Protein AF-0000000070083296 (afdb_homodimer)

Organism: Cricetulus griseus (NCBI:txid10029)

InterPro domains:
  IPR006904 Protein of unknown function DUF716 [PF04819] (119-239)
  IPR042127 Transmembrane protein 45 [PTHR16007] (1-245)

Radius of gyration: 35.19 Å; Cα contacts (8 Å, |Δi|>4): 592; chains: 2; bounding box: 112×124×79 Å

Nearest PDB structures (foldseek):
  7oqz-assembly1_A  TM=9.637E-01  e=1.899E-20  Homo sapiens
  1qdb-assembly2_C  TM=2.849E-01  e=6.229E+00  Sulfurospirillum deleyianum
  7oqz-assembly1_A  TM=9.634E-01  e=1.981E-20  Homo sapiens
  1qdb-assembly2_C  TM=2.984E-01  e=3.903E+00  Sulfurospirillum deleyianum

Structure (mmCIF, N/CA/C/O backbone):
data_AF-0000000070083296-model_v1
#
loop_
_entity.id
_entity.type
_entity.pdbx_description
1 polymer 'Transmembrane protein 45A-like isoform X1'
#
loop_
_atom_site.group_PDB
_atom_site.id
_atom_site.type_symbol
_atom_site.label_atom_id
_atom_site.label_alt_id
_atom_site.label_comp_id
_atom_site.label_asym_id
_atom_site.label_entity_id
_atom_site.label_seq_id
_atom_site.pdbx_PDB_ins_code
_atom_site.Cartn_x
_atom_site.Cartn_y
_atom_site.Cartn_z
_atom_site.occupancy
_atom_site.B_iso_or_equiv
_atom_site.auth_seq_id
_atom_site.auth_comp_id
_atom_site.auth_asym_id
_atom_site.auth_atom_id
_atom_site.pdbx_PDB_model_num
ATOM 1 N N . MET A 1 1 ? 6.905 -25.58 -16.397 1 55.04 1 MET A N 1
ATOM 2 C CA . MET A 1 1 ? 6.164 -25.561 -15.139 1 55.04 1 MET A CA 1
ATOM 3 C C . MET A 1 1 ? 6.998 -24.934 -14.026 1 55.04 1 MET A C 1
ATOM 5 O O . MET A 1 1 ? 8.229 -24.965 -14.075 1 55.04 1 MET A O 1
ATOM 9 N N . GLY A 1 2 ? 6.534 -23.964 -13.405 1 76.67 2 GLY A N 1
ATOM 10 C CA . GLY A 1 2 ? 7.203 -23.393 -12.247 1 76.67 2 GLY A CA 1
ATOM 11 C C . GLY A 1 2 ? 7.467 -24.408 -11.15 1 76.67 2 GLY A C 1
ATOM 12 O O . GLY A 1 2 ? 7.113 -25.581 -11.284 1 76.67 2 GLY A O 1
ATOM 13 N N . SER A 1 3 ? 8.46 -24.362 -10.391 1 87.12 3 SER A N 1
ATOM 14 C CA . SER A 1 3 ? 8.815 -25.209 -9.257 1 87.12 3 SER A CA 1
ATOM 15 C C . SER A 1 3 ? 8.896 -24.4 -7.967 1 87.12 3 SER A C 1
ATOM 17 O O . SER A 1 3 ? 8.895 -23.168 -7.999 1 87.12 3 SER A O 1
ATOM 19 N N . PHE A 1 4 ? 8.848 -25.196 -6.884 1 92.97 4 PHE A N 1
ATOM 20 C CA . PHE A 1 4 ? 8.989 -24.555 -5.583 1 92.97 4 PHE A CA 1
ATOM 21 C C . PHE A 1 4 ? 10.3 -23.782 -5.5 1 92.97 4 PHE A C 1
ATOM 23 O O . PHE A 1 4 ? 10.316 -22.62 -5.088 1 92.97 4 PHE A O 1
ATOM 30 N N . LYS A 1 5 ? 11.388 -24.41 -5.907 1 90.9 5 LYS A N 1
ATOM 31 C CA . LYS A 1 5 ? 12.707 -23.786 -5.855 1 90.9 5 LYS A CA 1
ATOM 32 C C . LYS A 1 5 ? 12.782 -22.581 -6.788 1 90.9 5 LYS A C 1
ATOM 34 O O . LYS A 1 5 ? 13.464 -21.599 -6.488 1 90.9 5 LYS A O 1
ATOM 39 N N . GLY A 1 6 ? 12.116 -22.691 -7.852 1 90.96 6 GLY A N 1
ATOM 40 C CA . GLY A 1 6 ? 12.103 -21.601 -8.814 1 90.96 6 GLY A CA 1
ATOM 41 C C . GLY A 1 6 ? 11.458 -20.338 -8.276 1 90.96 6 GLY A C 1
ATOM 42 O O . GLY A 1 6 ? 11.711 -19.242 -8.782 1 90.96 6 GLY A O 1
ATOM 43 N N . HIS A 1 7 ? 10.666 -20.445 -7.262 1 94.93 7 HIS A N 1
ATOM 44 C CA . HIS A 1 7 ? 10.045 -19.296 -6.613 1 94.93 7 HIS A CA 1
ATOM 45 C C . HIS A 1 7 ? 10.8 -18.904 -5.347 1 94.93 7 HIS A C 1
ATOM 47 O O . HIS A 1 7 ? 11.025 -17.718 -5.095 1 94.93 7 HIS A O 1
ATOM 53 N N . ALA A 1 8 ? 11.271 -19.879 -4.679 1 95.57 8 ALA A N 1
ATOM 54 C CA . ALA A 1 8 ? 11.918 -19.632 -3.393 1 95.57 8 ALA A CA 1
ATOM 55 C C . ALA A 1 8 ? 13.247 -18.905 -3.577 1 95.57 8 ALA A C 1
ATOM 57 O O . ALA A 1 8 ? 13.603 -18.038 -2.776 1 95.57 8 ALA A O 1
ATOM 58 N N . LEU A 1 9 ? 13.969 -19.237 -4.593 1 95.62 9 LEU A N 1
ATOM 59 C CA . LEU A 1 9 ? 15.293 -18.66 -4.798 1 95.62 9 LEU A CA 1
ATOM 60 C C . LEU A 1 9 ? 15.196 -17.166 -5.086 1 95.62 9 LEU A C 1
ATOM 62 O O . LEU A 1 9 ? 15.762 -16.35 -4.354 1 95.62 9 LEU A O 1
ATOM 66 N N . PRO A 1 10 ? 14.496 -16.755 -6.158 1 96.63 10 PRO A N 1
ATOM 67 C CA . PRO A 1 10 ? 14.372 -15.308 -6.353 1 96.63 10 PRO A CA 1
ATOM 68 C C . PRO A 1 10 ? 13.718 -14.606 -5.165 1 96.63 10 PRO A C 1
ATOM 70 O O . PRO A 1 10 ? 14.08 -13.473 -4.837 1 96.63 10 PRO A O 1
ATOM 73 N N . GLY A 1 11 ? 12.733 -15.265 -4.528 1 98.15 11 GLY A N 1
ATOM 74 C CA . GLY A 1 11 ? 12.141 -14.694 -3.328 1 98.15 11 GLY A CA 1
ATOM 75 C C . GLY A 1 11 ? 13.16 -14.393 -2.246 1 98.15 11 GLY A C 1
ATOM 76 O O . GLY A 1 11 ? 13.113 -13.332 -1.62 1 98.15 11 GLY A O 1
ATOM 77 N N . THR A 1 12 ? 14.025 -15.312 -2.034 1 98.24 12 THR A N 1
ATOM 78 C CA . THR A 1 12 ? 15.067 -15.139 -1.028 1 98.24 12 THR A CA 1
ATOM 79 C C . THR A 1 12 ? 15.998 -13.99 -1.406 1 98.24 12 THR A C 1
ATOM 81 O O . THR A 1 12 ? 16.383 -13.189 -0.551 1 98.24 12 THR A O 1
ATOM 84 N N . PHE A 1 13 ? 16.345 -13.902 -2.652 1 98.39 13 PHE A N 1
ATOM 85 C CA . PHE A 1 13 ? 17.192 -12.811 -3.119 1 98.39 13 PHE A CA 1
ATOM 86 C C . PHE A 1 13 ? 16.546 -11.462 -2.829 1 98.39 13 PHE A C 1
ATOM 88 O O . PHE A 1 13 ? 17.2 -10.552 -2.315 1 98.39 13 PHE A O 1
ATOM 95 N N . PHE A 1 14 ? 15.27 -11.328 -3.085 1 98.66 14 PHE A N 1
ATOM 96 C CA . PHE A 1 14 ? 14.573 -10.061 -2.899 1 98.66 14 PHE A CA 1
ATOM 97 C C . PHE A 1 14 ? 14.423 -9.738 -1.418 1 98.66 14 PHE A C 1
ATOM 99 O O . PHE A 1 14 ? 14.52 -8.576 -1.017 1 98.66 14 PHE A O 1
ATOM 106 N N . ILE A 1 15 ? 14.215 -10.744 -0.613 1 98.61 15 ILE A N 1
ATOM 107 C CA . ILE A 1 15 ? 14.105 -10.527 0.826 1 98.61 15 ILE A CA 1
ATOM 108 C C . ILE A 1 15 ? 15.437 -10.024 1.375 1 98.61 15 ILE A C 1
ATOM 110 O O . ILE A 1 15 ? 15.477 -9.046 2.126 1 98.61 15 ILE A O 1
ATOM 114 N N . LEU A 1 16 ? 16.521 -10.631 0.965 1 98.1 16 LEU A N 1
ATOM 115 C CA . LEU A 1 16 ? 17.847 -10.259 1.445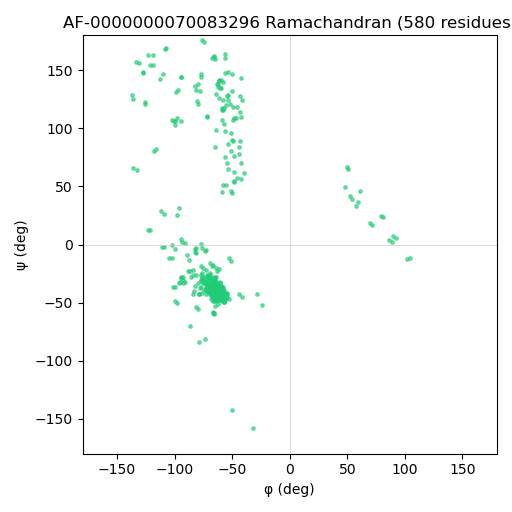 1 98.1 16 LEU A CA 1
ATOM 116 C C . LEU A 1 16 ? 18.207 -8.844 1.005 1 98.1 16 LEU A C 1
ATOM 118 O O . LEU A 1 16 ? 18.64 -8.027 1.821 1 98.1 16 LEU A O 1
ATOM 122 N N . MET A 1 17 ? 18.005 -8.513 -0.239 1 98.08 17 MET A N 1
ATOM 123 C CA . MET A 1 17 ? 18.343 -7.19 -0.755 1 98.08 17 MET A CA 1
ATOM 124 C C . MET A 1 17 ? 17.438 -6.122 -0.15 1 98.08 17 MET A C 1
ATOM 126 O O . MET A 1 17 ? 17.908 -5.049 0.233 1 98.08 17 MET A O 1
ATOM 130 N N . GLY A 1 18 ? 16.139 -6.445 -0.078 1 98.08 18 GLY A N 1
ATOM 131 C CA . GLY A 1 18 ? 15.209 -5.499 0.516 1 98.08 18 GLY A CA 1
ATOM 132 C C . GLY A 1 18 ? 15.526 -5.181 1.965 1 98.08 18 GLY A C 1
ATOM 133 O O . GLY A 1 18 ? 15.474 -4.02 2.376 1 98.08 18 GLY A O 1
ATOM 134 N N . PHE A 1 19 ? 15.839 -6.207 2.694 1 97.73 19 PHE A N 1
ATOM 135 C CA . PHE A 1 19 ? 16.177 -6.018 4.099 1 97.73 19 PHE A CA 1
ATOM 136 C C . PHE A 1 19 ? 17.475 -5.232 4.243 1 97.73 19 PHE A C 1
ATOM 138 O O . PHE A 1 19 ? 17.583 -4.352 5.099 1 97.73 19 PHE A O 1
ATOM 145 N N . TRP A 1 20 ? 18.446 -5.537 3.427 1 97.12 20 TRP A N 1
ATOM 146 C CA . TRP A 1 20 ? 19.706 -4.802 3.427 1 97.12 20 TRP A CA 1
ATOM 147 C C . TRP A 1 20 ? 19.476 -3.325 3.125 1 97.12 20 TRP A C 1
ATOM 149 O O . TRP A 1 20 ? 19.991 -2.453 3.829 1 97.12 20 TRP A O 1
ATOM 159 N N . TRP A 1 21 ? 18.699 -3.036 2.115 1 96.7 21 TRP A N 1
ATOM 160 C CA . TRP A 1 21 ? 18.433 -1.654 1.73 1 96.7 21 TRP A CA 1
ATOM 161 C C . TRP A 1 21 ? 17.689 -0.913 2.836 1 96.7 21 TRP A C 1
ATOM 163 O O . TRP A 1 21 ? 17.995 0.244 3.131 1 96.7 21 TRP A O 1
ATOM 173 N N . SER A 1 22 ? 16.707 -1.577 3.446 1 96.97 22 SER A N 1
ATOM 174 C CA . SER A 1 22 ? 15.963 -0.96 4.54 1 96.97 22 SER A CA 1
ATOM 175 C C . SER A 1 22 ? 16.88 -0.623 5.711 1 96.97 22 SER A C 1
ATOM 177 O O . SER A 1 22 ? 16.825 0.484 6.251 1 96.97 22 SER A O 1
ATOM 179 N N . THR A 1 23 ? 17.741 -1.501 6.068 1 95.63 23 THR A N 1
ATOM 180 C CA . THR A 1 23 ? 18.665 -1.303 7.178 1 95.63 23 THR A CA 1
ATOM 181 C C . THR A 1 23 ? 19.657 -0.186 6.865 1 95.63 23 THR A C 1
ATOM 183 O O . THR A 1 23 ? 19.923 0.67 7.71 1 95.63 23 THR A O 1
ATOM 186 N N . LYS A 1 24 ? 20.155 -0.153 5.711 1 93.88 24 LYS A N 1
ATOM 187 C CA . LYS A 1 24 ? 21.12 0.859 5.29 1 93.88 24 LYS A CA 1
ATOM 188 C C . LYS A 1 24 ? 20.512 2.257 5.348 1 93.88 24 LYS A C 1
ATOM 190 O O . LYS A 1 24 ? 21.145 3.195 5.836 1 93.88 24 LYS A O 1
ATOM 195 N N . VAL A 1 25 ? 19.304 2.347 4.917 1 92.83 25 VAL A N 1
ATOM 196 C CA . VAL A 1 25 ? 18.622 3.637 4.893 1 92.83 25 VAL A CA 1
ATOM 197 C C . VAL A 1 25 ? 18.383 4.123 6.32 1 92.83 25 VAL A C 1
ATOM 199 O O . VAL A 1 25 ? 18.597 5.298 6.627 1 92.83 25 VAL A O 1
ATOM 202 N N . ILE A 1 26 ? 17.976 3.223 7.136 1 93.23 26 ILE A N 1
ATOM 203 C CA . ILE A 1 26 ? 17.705 3.569 8.526 1 93.23 26 ILE A CA 1
ATOM 204 C C . ILE A 1 26 ? 19.003 3.984 9.217 1 93.23 26 ILE A C 1
ATOM 206 O O . ILE A 1 26 ? 19.039 4.986 9.934 1 93.23 26 ILE A O 1
ATOM 210 N N . LEU A 1 27 ? 20.079 3.277 8.994 1 90.34 27 LEU A N 1
ATOM 211 C CA . LEU A 1 27 ? 21.377 3.604 9.572 1 90.34 27 LEU A CA 1
ATOM 212 C C . LEU A 1 27 ? 21.839 4.987 9.126 1 90.34 27 LEU A C 1
ATOM 214 O O . LEU A 1 27 ? 22.293 5.789 9.945 1 90.34 27 LEU A O 1
ATOM 218 N N . LYS A 1 28 ? 21.733 5.237 7.853 1 87.68 28 LYS A N 1
ATOM 219 C CA . LYS A 1 28 ? 22.114 6.542 7.322 1 87.68 28 LYS A CA 1
ATOM 220 C C . LYS A 1 28 ? 21.302 7.658 7.972 1 87.68 28 LYS A C 1
ATOM 222 O O . LYS A 1 28 ? 21.848 8.704 8.329 1 87.68 28 LYS A O 1
ATOM 227 N N . TYR A 1 29 ? 20.071 7.432 8.128 1 88.48 29 TYR A N 1
ATOM 228 C CA . TYR A 1 29 ? 19.171 8.429 8.695 1 88.48 29 TYR A CA 1
ATOM 229 C C . TYR A 1 29 ? 19.503 8.694 10.159 1 88.48 29 TYR A C 1
ATOM 231 O O . TYR A 1 29 ? 19.595 9.849 10.582 1 88.48 29 TYR A O 1
ATOM 239 N N . VAL A 1 30 ? 19.7 7.683 10.913 1 86.05 30 VAL A N 1
ATOM 240 C CA . VAL A 1 30 ? 19.958 7.797 12.345 1 86.05 30 VAL A CA 1
ATOM 241 C C . VAL A 1 30 ? 21.324 8.44 12.574 1 86.05 30 VAL A C 1
ATOM 243 O O . VAL A 1 30 ? 21.473 9.303 13.443 1 86.05 30 VAL A O 1
ATOM 246 N N . TYR A 1 31 ? 22.319 8.112 11.781 1 82.58 31 TYR A N 1
ATOM 247 C CA . TYR A 1 31 ? 23.657 8.67 11.937 1 82.58 31 TYR A CA 1
ATOM 248 C C . TYR A 1 31 ? 23.677 10.149 11.57 1 82.58 31 TYR A C 1
ATOM 250 O O . TYR A 1 31 ? 24.362 10.946 12.215 1 82.58 31 TYR A O 1
ATOM 258 N N . LYS A 1 32 ? 22.995 10.438 10.576 1 81.58 32 LYS A N 1
ATOM 259 C CA . LYS A 1 32 ? 22.918 11.842 10.185 1 81.58 32 LYS A CA 1
ATOM 260 C C . LYS A 1 32 ? 22.265 12.683 11.278 1 81.58 32 LYS A C 1
ATOM 262 O O . LYS A 1 32 ? 22.662 13.827 11.51 1 81.58 32 LYS A O 1
ATOM 267 N N . LYS A 1 33 ? 21.329 12.133 11.9 1 78.96 33 LYS A N 1
ATOM 268 C CA . LYS A 1 33 ? 20.592 12.86 12.93 1 78.96 33 LYS A CA 1
ATOM 269 C C . LYS A 1 33 ? 21.41 12.976 14.213 1 78.96 33 LYS A C 1
ATOM 271 O O . LYS A 1 33 ? 21.324 13.981 14.922 1 78.96 33 LYS A O 1
ATOM 276 N N . GLN A 1 34 ? 22.245 12.043 14.592 1 75.61 34 GLN A N 1
ATOM 277 C CA . GLN A 1 34 ? 22.932 12.027 15.879 1 75.61 34 GLN A CA 1
ATOM 278 C C . GLN A 1 34 ? 24.346 12.587 15.755 1 75.61 34 GLN A C 1
ATOM 280 O O . GLN A 1 34 ? 24.88 13.156 16.71 1 75.61 34 GLN A O 1
ATOM 285 N N . THR A 1 35 ? 25.238 12.096 14.721 1 65.92 35 THR A N 1
ATOM 286 C CA . THR A 1 35 ? 26.651 12.457 14.733 1 65.92 35 THR A CA 1
ATOM 287 C C . THR A 1 35 ? 27.008 13.284 13.501 1 65.92 35 THR A C 1
ATOM 289 O O . THR A 1 35 ? 27.177 12.739 12.408 1 65.92 35 THR A O 1
ATOM 292 N N . ARG A 1 36 ? 26.788 14.572 13.454 1 60.19 36 ARG A N 1
ATOM 293 C CA . ARG A 1 36 ? 27.183 15.418 12.333 1 60.19 36 ARG A CA 1
ATOM 294 C C . ARG A 1 36 ? 28.6 15.091 11.872 1 60.19 36 ARG A C 1
ATOM 296 O O . ARG A 1 36 ? 28.888 15.108 10.674 1 60.19 36 ARG A O 1
ATOM 303 N N . THR A 1 37 ? 29.587 14.877 12.66 1 53.58 37 THR A N 1
ATOM 304 C CA . THR A 1 37 ? 31.003 14.757 12.335 1 53.58 37 THR A CA 1
ATOM 305 C C . THR A 1 37 ? 31.3 13.401 11.702 1 53.58 37 THR A C 1
ATOM 307 O O . THR A 1 37 ? 32.132 13.301 10.797 1 53.58 37 THR A O 1
ATOM 310 N N . CYS A 1 38 ? 30.808 12.322 12.095 1 52.15 38 CYS A N 1
ATOM 311 C CA . CYS A 1 38 ? 31.095 10.941 11.724 1 52.15 38 CYS A CA 1
ATOM 312 C C . CYS A 1 38 ? 30.491 10.606 10.365 1 52.15 38 CYS A C 1
ATOM 314 O O . CYS A 1 38 ? 30.902 9.64 9.72 1 52.15 38 CYS A O 1
ATOM 316 N N . TYR A 1 39 ? 29.845 11.519 9.894 1 55.97 39 TYR A N 1
ATOM 317 C CA . TYR A 1 39 ? 29.139 11.251 8.647 1 55.97 39 TYR A CA 1
ATOM 318 C C . TYR A 1 39 ? 30.101 11.249 7.465 1 55.97 39 TYR A C 1
ATOM 320 O O . TYR A 1 39 ? 29.922 10.487 6.512 1 55.97 39 TYR A O 1
ATOM 328 N N . LEU A 1 40 ? 31.314 12.018 7.651 1 53.71 40 LEU A N 1
ATOM 329 C CA . LEU A 1 40 ? 32.288 12.051 6.565 1 53.71 40 LEU A CA 1
ATOM 330 C C . LEU A 1 40 ? 32.917 10.677 6.357 1 53.71 40 LEU A C 1
ATOM 332 O O . LEU A 1 40 ? 33.075 10.227 5.22 1 53.71 40 LEU A O 1
ATOM 336 N N . SER A 1 41 ? 33.621 10.089 7.51 1 54.77 41 SER A N 1
ATOM 337 C CA . SER A 1 41 ? 34.185 8.746 7.428 1 54.77 41 SER A CA 1
ATOM 338 C C . SER A 1 41 ? 33.143 7.736 6.96 1 54.77 41 SER A C 1
ATOM 340 O O . SER A 1 41 ? 33.471 6.778 6.257 1 54.77 41 SER A O 1
ATOM 342 N N . SER A 1 42 ? 31.902 8.213 6.959 1 67.89 42 SER A N 1
ATOM 343 C CA . SER A 1 42 ? 30.731 7.399 6.652 1 67.89 42 SER A CA 1
ATOM 344 C C . SER A 1 42 ? 30.431 7.403 5.157 1 67.89 42 SER A C 1
ATOM 346 O O . SER A 1 42 ? 29.97 6.4 4.608 1 67.89 42 SER A O 1
ATOM 348 N N . LYS A 1 43 ? 31.227 8.34 4.497 1 75.84 43 LYS A N 1
ATOM 349 C CA . LYS A 1 43 ? 30.979 8.424 3.06 1 75.84 43 LYS A CA 1
ATOM 350 C C . LYS A 1 43 ? 31.759 7.353 2.304 1 75.84 43 LYS A C 1
ATOM 352 O O . LYS A 1 43 ? 31.246 6.758 1.354 1 75.84 43 LYS A O 1
ATOM 357 N N . THR A 1 44 ? 33.026 7.191 2.725 1 79.34 44 THR A N 1
ATOM 358 C CA . THR A 1 44 ? 33.829 6.149 2.096 1 79.34 44 THR A CA 1
ATOM 359 C C . THR A 1 44 ? 33.226 4.771 2.354 1 79.34 44 THR A C 1
ATOM 361 O O . THR A 1 44 ? 33.181 3.929 1.455 1 79.34 44 THR A O 1
ATOM 364 N N . PHE A 1 45 ? 32.772 4.564 3.509 1 84.36 45 PHE A N 1
ATOM 365 C CA . PHE A 1 45 ? 32.139 3.299 3.863 1 84.36 45 PHE A CA 1
ATOM 366 C C . PHE A 1 45 ? 30.855 3.095 3.069 1 84.36 45 PHE A C 1
ATOM 368 O O . PHE A 1 45 ? 30.586 1.994 2.584 1 84.36 45 PHE A O 1
ATOM 375 N N . LEU A 1 46 ? 30.221 4.114 2.876 1 84.37 46 LEU A N 1
ATOM 376 C CA . LEU A 1 46 ? 28.974 4.037 2.123 1 84.37 46 LEU A CA 1
ATOM 377 C C . LEU A 1 46 ? 29.246 3.757 0.649 1 84.37 46 LEU A C 1
ATOM 379 O O . LEU A 1 46 ? 28.507 3.005 0.009 1 84.37 46 LEU A O 1
ATOM 383 N N . ARG A 1 47 ? 30.299 4.303 0.184 1 88.26 47 ARG A N 1
ATOM 384 C CA . ARG A 1 47 ? 30.676 4.056 -1.204 1 88.26 47 ARG A CA 1
ATOM 385 C C . ARG A 1 47 ? 31.061 2.595 -1.415 1 88.26 47 ARG A C 1
ATOM 387 O O . ARG A 1 47 ? 30.651 1.976 -2.4 1 88.26 47 ARG A O 1
ATOM 394 N N . ARG A 1 48 ? 31.783 2.037 -0.544 1 92.04 48 ARG A N 1
ATOM 395 C CA . ARG A 1 48 ? 32.17 0.633 -0.627 1 92.04 48 ARG A CA 1
ATOM 396 C C . ARG A 1 48 ? 30.951 -0.278 -0.52 1 92.04 48 ARG A C 1
ATOM 398 O O . ARG A 1 48 ? 30.875 -1.304 -1.2 1 92.04 48 ARG A O 1
ATOM 405 N N . ALA A 1 49 ? 30.058 0.108 0.321 1 92.72 49 ALA A N 1
ATOM 406 C CA . ALA A 1 49 ? 28.829 -0.667 0.478 1 92.72 49 ALA A CA 1
ATOM 407 C C . ALA A 1 49 ? 28.041 -0.717 -0.827 1 92.72 49 ALA A C 1
ATOM 409 O O . ALA A 1 49 ? 27.473 -1.754 -1.177 1 92.72 49 ALA A O 1
ATOM 410 N N . GLU A 1 50 ? 28.058 0.392 -1.531 1 94.54 50 GLU A N 1
ATOM 411 C CA . GLU A 1 50 ? 27.359 0.442 -2.811 1 94.54 50 GLU A CA 1
ATOM 412 C C . GLU A 1 50 ? 28.01 -0.487 -3.833 1 94.54 50 GLU A C 1
ATOM 414 O O . GLU A 1 50 ? 27.316 -1.162 -4.596 1 94.54 50 GLU A O 1
ATOM 419 N N . ILE A 1 51 ? 29.293 -0.523 -3.861 1 95.85 51 ILE A N 1
ATOM 420 C CA . ILE A 1 51 ? 30.021 -1.391 -4.78 1 95.85 51 ILE A CA 1
ATOM 421 C C . ILE A 1 51 ? 29.721 -2.853 -4.456 1 95.85 51 ILE A C 1
ATOM 423 O O . ILE A 1 51 ? 29.415 -3.644 -5.352 1 95.85 51 ILE A O 1
ATOM 427 N N . TRP A 1 52 ? 29.74 -3.208 -3.227 1 96.22 52 TRP A N 1
ATOM 428 C CA . TRP A 1 52 ? 29.469 -4.581 -2.814 1 96.22 52 TRP A CA 1
ATOM 429 C C . TRP A 1 52 ? 28.032 -4.974 -3.138 1 96.22 52 TRP A C 1
ATOM 431 O O . TRP A 1 52 ? 27.763 -6.118 -3.511 1 96.22 52 TRP A O 1
ATOM 441 N N . GLU A 1 53 ? 27.149 -4.101 -2.964 1 96.63 53 GLU A N 1
ATOM 442 C CA . GLU A 1 53 ? 25.762 -4.354 -3.341 1 96.63 53 GLU A CA 1
ATOM 443 C C . GLU A 1 53 ? 25.652 -4.751 -4.81 1 96.63 53 GLU A C 1
ATOM 445 O O . GLU A 1 53 ? 24.929 -5.689 -5.153 1 96.63 53 GLU A O 1
ATOM 450 N N . GLY A 1 54 ? 26.38 -3.977 -5.638 1 97.71 54 GLY A N 1
ATOM 451 C CA . GLY A 1 54 ? 26.393 -4.313 -7.053 1 97.71 54 GLY A CA 1
ATOM 452 C C . GLY A 1 54 ? 26.968 -5.688 -7.335 1 97.71 54 GLY A C 1
ATOM 453 O O . GLY A 1 54 ? 26.421 -6.443 -8.141 1 97.71 54 GLY A O 1
ATOM 454 N N . VAL A 1 55 ? 27.994 -6.014 -6.671 1 98.26 55 VAL A N 1
ATOM 455 C CA . VAL A 1 55 ? 28.645 -7.307 -6.854 1 98.26 55 VAL A CA 1
ATOM 456 C C . VAL A 1 55 ? 27.7 -8.427 -6.425 1 98.26 55 VAL A C 1
ATOM 458 O O . VAL A 1 55 ? 27.554 -9.429 -7.13 1 98.26 55 VAL A O 1
ATOM 461 N N . VAL A 1 56 ? 27.072 -8.27 -5.294 1 98.25 56 VAL A N 1
ATOM 462 C CA . VAL A 1 56 ? 26.132 -9.264 -4.788 1 98.25 56 VAL A CA 1
ATOM 463 C C . VAL A 1 56 ? 24.984 -9.441 -5.779 1 98.25 56 VAL A C 1
ATOM 465 O O . VAL A 1 56 ? 24.563 -10.567 -6.057 1 98.25 56 VAL A O 1
ATOM 468 N N . ALA A 1 57 ? 24.514 -8.335 -6.322 1 98.18 57 ALA A N 1
ATOM 469 C CA . ALA A 1 57 ? 23.435 -8.398 -7.304 1 98.18 57 ALA A CA 1
ATOM 470 C C . ALA A 1 57 ? 23.862 -9.189 -8.537 1 98.18 57 ALA A C 1
ATOM 472 O O . ALA A 1 57 ? 23.082 -9.977 -9.077 1 98.18 57 ALA A O 1
ATOM 473 N N . ILE A 1 58 ? 25.059 -8.99 -8.997 1 98.51 58 ILE A N 1
ATOM 474 C CA . ILE A 1 58 ? 25.585 -9.708 -10.153 1 98.51 58 ILE A CA 1
ATOM 475 C C . ILE A 1 58 ? 25.66 -11.201 -9.842 1 98.51 58 ILE A C 1
ATOM 477 O O . ILE A 1 58 ? 25.246 -12.032 -10.654 1 98.51 58 ILE A O 1
ATOM 481 N N . ILE A 1 59 ? 26.143 -11.572 -8.699 1 98.6 59 ILE A N 1
ATOM 482 C CA . ILE A 1 59 ? 26.274 -12.969 -8.298 1 98.6 59 ILE A CA 1
ATOM 483 C C . ILE A 1 59 ? 24.892 -13.614 -8.215 1 98.6 59 ILE A C 1
ATOM 485 O O . ILE A 1 59 ? 24.693 -14.733 -8.692 1 98.6 59 ILE A O 1
ATOM 489 N N . MET A 1 60 ? 23.975 -12.934 -7.634 1 98.31 60 MET A N 1
ATOM 490 C CA . MET A 1 60 ? 22.61 -13.445 -7.542 1 98.31 60 MET A CA 1
ATOM 491 C C . MET A 1 60 ? 22.013 -13.654 -8.929 1 98.31 60 MET A C 1
ATOM 493 O O . MET A 1 60 ? 21.37 -14.674 -9.185 1 98.31 60 MET A O 1
ATOM 497 N N . ALA A 1 61 ? 22.219 -12.639 -9.793 1 98.28 61 ALA A N 1
ATOM 498 C CA . ALA A 1 61 ? 21.7 -12.741 -11.154 1 98.28 61 ALA A CA 1
ATOM 499 C C . ALA A 1 61 ? 22.309 -13.933 -11.886 1 98.28 61 ALA A C 1
ATOM 501 O O . ALA A 1 61 ? 21.595 -14.702 -12.535 1 98.28 61 ALA A O 1
ATOM 502 N N . LEU A 1 62 ? 23.626 -14.132 -11.788 1 98 62 LEU A N 1
ATOM 503 C CA . LEU A 1 62 ? 24.305 -15.241 -12.45 1 98 62 LEU A CA 1
ATOM 504 C C . LEU A 1 62 ? 23.841 -16.579 -11.884 1 98 62 LEU A C 1
ATOM 506 O O . LEU A 1 62 ? 23.634 -17.536 -12.633 1 98 62 LEU A O 1
ATOM 510 N N . THR A 1 63 ? 23.704 -16.658 -10.596 1 97.28 63 THR A N 1
ATOM 511 C CA . THR A 1 63 ? 23.203 -17.873 -9.961 1 97.28 63 THR A CA 1
ATOM 512 C C . THR A 1 63 ? 21.811 -18.22 -10.481 1 97.28 63 THR A C 1
ATOM 514 O O . THR A 1 63 ? 21.533 -19.378 -10.8 1 97.28 63 THR A O 1
ATOM 517 N N . GLY A 1 64 ? 20.954 -17.201 -10.6 1 96.52 64 GLY A N 1
ATOM 518 C CA . GLY A 1 64 ? 19.623 -17.429 -11.138 1 96.52 64 GLY A CA 1
ATOM 519 C C . GLY A 1 64 ? 19.634 -17.889 -12.583 1 96.52 64 GLY A C 1
ATOM 520 O O . GLY A 1 64 ? 18.919 -18.825 -12.948 1 96.52 64 GLY A O 1
ATOM 521 N N . MET A 1 65 ? 20.437 -17.25 -13.361 1 96.35 65 MET A N 1
ATOM 522 C CA . MET A 1 65 ? 20.529 -17.611 -14.773 1 96.35 65 MET A CA 1
ATOM 523 C C . MET A 1 65 ? 21.048 -19.035 -14.939 1 96.35 65 MET A C 1
ATOM 525 O O . MET A 1 65 ? 20.498 -19.814 -15.72 1 96.35 65 MET A O 1
ATOM 529 N N . VAL A 1 66 ? 22.107 -19.353 -14.2 1 95.82 66 VAL A N 1
ATOM 530 C CA . VAL A 1 66 ? 22.688 -20.69 -14.265 1 95.82 66 VAL A CA 1
ATOM 531 C C . VAL A 1 66 ? 21.666 -21.721 -13.792 1 95.82 66 VAL A C 1
ATOM 533 O O . VAL A 1 66 ? 21.537 -22.794 -14.386 1 95.82 66 VAL A O 1
ATOM 536 N N . GLY A 1 67 ? 20.961 -21.407 -12.781 1 93.52 67 GLY A N 1
ATOM 537 C CA . GLY A 1 67 ? 19.92 -22.296 -12.289 1 93.52 67 GLY A CA 1
ATOM 538 C C . GLY A 1 67 ? 18.826 -22.555 -13.307 1 93.52 67 GLY A C 1
ATOM 539 O O . GLY A 1 67 ? 18.402 -23.698 -13.493 1 93.52 67 GLY A O 1
ATOM 540 N N . GLU A 1 68 ? 18.401 -21.55 -13.996 1 93.56 68 GLU A N 1
ATOM 541 C CA . GLU A 1 68 ? 17.329 -21.688 -14.977 1 93.56 68 GLU A CA 1
ATOM 542 C C . GLU A 1 68 ? 17.804 -22.452 -16.21 1 93.56 68 GLU A C 1
ATOM 544 O O . GLU A 1 68 ? 17.046 -23.227 -16.797 1 93.56 68 GLU A O 1
ATOM 549 N N . GLN A 1 69 ? 19.081 -22.288 -16.58 1 93.9 69 GLN A N 1
ATOM 550 C CA . GLN A 1 69 ? 19.584 -22.845 -17.831 1 93.9 69 GLN A CA 1
ATOM 551 C C . GLN A 1 69 ? 20.145 -24.249 -17.623 1 93.9 69 GLN A C 1
ATOM 553 O O . GLN A 1 69 ? 19.995 -25.118 -18.484 1 93.9 69 GLN A O 1
ATOM 558 N N . PHE A 1 70 ? 20.719 -24.575 -16.477 1 93.4 70 PHE A N 1
ATOM 559 C CA . PHE A 1 70 ? 21.52 -25.79 -16.375 1 93.4 70 PHE A CA 1
ATOM 560 C C . PHE A 1 70 ? 20.989 -26.697 -15.271 1 93.4 70 PHE A C 1
ATOM 562 O O . PHE A 1 70 ? 21.696 -27.591 -14.803 1 93.4 70 PHE A O 1
ATOM 569 N N . ILE A 1 71 ? 19.83 -26.444 -14.767 1 85.73 71 ILE A N 1
ATOM 570 C CA . ILE A 1 71 ? 19.167 -27.403 -13.889 1 85.73 71 ILE A CA 1
ATOM 571 C C . ILE A 1 71 ? 18.82 -28.666 -14.674 1 85.73 71 ILE A C 1
ATOM 573 O O . ILE A 1 71 ? 18.776 -28.646 -15.906 1 85.73 71 ILE A O 1
ATOM 577 N N . SER A 1 72 ? 18.542 -29.776 -13.918 1 85.3 72 SER A N 1
ATOM 578 C CA . SER A 1 72 ? 18.176 -31.018 -14.591 1 85.3 72 SER A CA 1
ATOM 579 C C . SER A 1 72 ? 16.936 -30.832 -15.458 1 85.3 72 SER A C 1
ATOM 581 O O . SER A 1 72 ? 15.882 -30.423 -14.965 1 85.3 72 SER A O 1
ATOM 583 N N . GLY A 1 73 ? 17.139 -31.043 -16.781 1 84.31 73 GLY A N 1
ATOM 584 C CA . GLY A 1 73 ? 16.038 -30.876 -17.717 1 84.31 73 GLY A CA 1
ATOM 585 C C . GLY A 1 73 ? 15.918 -29.462 -18.252 1 84.31 73 GLY A C 1
ATOM 586 O O . GLY A 1 73 ? 14.918 -29.114 -18.884 1 84.31 73 GLY A O 1
ATOM 587 N N . GLY A 1 74 ? 16.87 -28.626 -17.951 1 87.65 74 GLY A N 1
ATOM 588 C CA . GLY A 1 74 ? 16.823 -27.255 -18.434 1 87.65 74 GLY A CA 1
ATOM 589 C C . GLY A 1 74 ? 17.187 -27.127 -19.901 1 87.65 74 GLY A C 1
ATOM 590 O O . GLY A 1 74 ? 17.51 -28.121 -20.555 1 87.65 74 GLY A O 1
ATOM 591 N N . PRO A 1 75 ? 17.105 -25.97 -20.461 1 91.74 75 PRO A N 1
ATOM 592 C CA . PRO A 1 75 ? 17.288 -25.754 -21.898 1 91.74 75 PRO A CA 1
ATOM 593 C C . PRO A 1 75 ? 18.756 -25.779 -22.316 1 91.74 75 PRO A C 1
ATOM 595 O O . PRO A 1 75 ? 19.062 -25.948 -23.499 1 91.74 75 PRO A O 1
ATOM 598 N N . TYR A 1 76 ? 19.725 -25.61 -21.435 1 93.44 76 TYR A N 1
ATOM 599 C CA . TYR A 1 76 ? 21.154 -25.671 -21.72 1 93.44 76 TYR A CA 1
ATOM 600 C C . TYR A 1 76 ? 21.519 -24.75 -22.878 1 93.44 76 TYR A C 1
ATOM 602 O O . TYR A 1 76 ? 22.203 -25.165 -23.817 1 93.44 76 TYR A O 1
ATOM 610 N N . LEU A 1 77 ? 20.971 -23.577 -22.931 1 93.01 77 LEU A N 1
ATOM 611 C CA . LEU A 1 77 ? 21.253 -22.488 -23.859 1 93.01 77 LEU A CA 1
ATOM 612 C C . LEU A 1 77 ? 20.771 -22.833 -25.264 1 93.01 77 LEU A C 1
ATOM 614 O O . LEU A 1 77 ? 21.191 -22.207 -26.24 1 93.01 77 LEU A O 1
ATOM 618 N N . ASN A 1 78 ? 19.863 -23.84 -25.32 1 93.94 78 ASN A N 1
ATOM 619 C CA . ASN A 1 78 ? 19.201 -24.149 -26.583 1 93.94 78 ASN A CA 1
ATOM 620 C C . ASN A 1 78 ? 17.806 -23.535 -26.65 1 93.94 78 ASN A C 1
ATOM 622 O O . ASN A 1 78 ? 16.879 -24.016 -25.996 1 93.94 78 ASN A O 1
ATOM 626 N N . LEU A 1 79 ? 17.63 -22.513 -27.399 1 92.74 79 LEU A N 1
ATOM 627 C CA . LEU A 1 79 ? 16.372 -21.78 -27.496 1 92.74 79 LEU A CA 1
ATOM 628 C C . LEU A 1 79 ? 15.379 -22.521 -28.385 1 92.74 79 LEU A C 1
ATOM 630 O O . LEU A 1 79 ? 14.175 -22.515 -28.117 1 92.74 79 LEU A O 1
ATOM 634 N N . TYR A 1 80 ? 15.856 -23.136 -29.446 1 91.84 80 TYR A N 1
ATOM 635 C CA . TYR A 1 80 ? 15.048 -23.87 -30.413 1 91.84 80 TYR A CA 1
ATOM 636 C C . TYR A 1 80 ? 15.564 -25.293 -30.586 1 91.84 80 TYR A C 1
ATOM 638 O O . TYR A 1 80 ? 16.755 -25.504 -30.824 1 91.84 80 TYR A O 1
ATOM 646 N N . LYS A 1 81 ? 14.61 -26.322 -30.317 1 89.49 81 LYS A N 1
ATOM 647 C CA . LYS A 1 81 ? 14.96 -27.737 -30.397 1 89.49 81 LYS A CA 1
ATOM 648 C C . LYS A 1 81 ? 13.862 -28.537 -31.092 1 89.49 81 LYS A C 1
ATOM 650 O O . LYS A 1 81 ? 12.689 -28.438 -30.728 1 89.49 81 LYS A O 1
ATOM 655 N N . ASP A 1 82 ? 14.247 -29.334 -32.111 1 91.76 82 ASP A N 1
ATOM 656 C CA . ASP A 1 82 ? 13.358 -30.256 -32.811 1 91.76 82 ASP A CA 1
ATOM 657 C C . ASP A 1 82 ? 12.158 -29.52 -33.401 1 91.76 82 ASP A C 1
ATOM 659 O O . ASP A 1 82 ? 11.017 -29.963 -33.253 1 91.76 82 ASP A O 1
ATOM 663 N N . GLY A 1 83 ? 12.336 -28.171 -33.875 1 92.44 83 GLY A N 1
ATOM 664 C CA . GLY A 1 83 ? 11.309 -27.441 -34.6 1 92.44 83 GLY A CA 1
ATOM 665 C C . GLY A 1 83 ? 10.371 -26.668 -33.692 1 92.44 83 GLY A C 1
ATOM 666 O O . GLY A 1 83 ? 9.36 -26.129 -34.147 1 92.44 83 GLY A O 1
ATOM 667 N N . GLN A 1 84 ? 10.647 -26.728 -32.359 1 93.55 84 GLN A N 1
ATOM 668 C CA . GLN A 1 84 ? 9.788 -26.025 -31.412 1 93.55 84 GLN A CA 1
ATOM 669 C C . GLN A 1 84 ? 10.612 -25.187 -30.439 1 93.55 84 GLN A C 1
ATOM 671 O O . GLN A 1 84 ? 11.815 -25.406 -30.288 1 93.55 84 GLN A O 1
ATOM 676 N N . TRP A 1 85 ? 9.922 -24.16 -29.907 1 92.31 85 TRP A N 1
ATOM 677 C CA . TRP A 1 85 ? 10.543 -23.4 -28.827 1 92.31 85 TRP A CA 1
ATOM 678 C C . TRP A 1 85 ? 10.854 -24.3 -27.636 1 92.31 85 TRP A C 1
ATOM 680 O O . TRP A 1 85 ? 10.046 -25.157 -27.271 1 92.31 85 TRP A O 1
ATOM 690 N N . ASN A 1 86 ? 12.112 -24.058 -27.174 1 92.14 86 ASN A N 1
ATOM 691 C CA . ASN A 1 86 ? 12.577 -24.927 -26.099 1 92.14 86 ASN A CA 1
ATOM 692 C C . ASN A 1 86 ? 12.47 -24.244 -24.739 1 92.14 86 ASN A C 1
ATOM 694 O O . ASN A 1 86 ? 13.261 -23.353 -24.424 1 92.14 86 ASN A O 1
ATOM 698 N N . GLN A 1 87 ? 11.495 -24.613 -23.86 1 90.15 87 GLN A N 1
ATOM 699 C CA . GLN A 1 87 ? 11.319 -24.199 -22.472 1 90.15 87 GLN A CA 1
ATOM 700 C C . GLN A 1 87 ? 11.381 -22.681 -22.338 1 90.15 87 GLN A C 1
ATOM 702 O O . GLN A 1 87 ? 12.229 -22.15 -21.618 1 90.15 87 GLN A O 1
ATOM 707 N N . LEU A 1 88 ? 10.462 -21.966 -22.903 1 90.13 88 LEU A N 1
ATOM 708 C CA . LEU A 1 88 ? 10.42 -20.51 -22.972 1 90.13 88 LEU A CA 1
ATOM 709 C C . LEU A 1 88 ? 10.281 -19.903 -21.579 1 90.13 88 LEU A C 1
ATOM 711 O O . LEU A 1 88 ? 10.783 -18.806 -21.322 1 90.13 88 LEU A O 1
ATOM 715 N N . LEU A 1 89 ? 9.708 -20.602 -20.722 1 88.66 89 LEU A N 1
ATOM 716 C CA . LEU A 1 89 ? 9.566 -20.092 -19.362 1 88.66 89 LEU A CA 1
ATOM 717 C C . LEU A 1 89 ? 10.93 -19.917 -18.703 1 88.66 89 LEU A C 1
ATOM 719 O O . LEU A 1 89 ? 11.168 -18.923 -18.013 1 88.66 89 LEU A O 1
ATOM 723 N N . GLY A 1 90 ? 11.814 -20.892 -18.938 1 91.18 90 GLY A N 1
ATOM 724 C CA . GLY A 1 90 ? 13.177 -20.771 -18.445 1 91.18 90 GLY A CA 1
ATOM 725 C C . GLY A 1 90 ? 13.925 -19.593 -19.041 1 91.18 90 GLY A C 1
ATOM 726 O O . GLY A 1 90 ? 14.672 -18.907 -18.341 1 91.18 90 GLY A O 1
ATOM 727 N N . TRP A 1 91 ? 13.649 -19.319 -20.251 1 93.62 91 TRP A N 1
ATOM 728 C CA . TRP A 1 91 ? 14.274 -18.192 -20.936 1 93.62 91 TRP A CA 1
ATOM 729 C C . TRP A 1 91 ? 13.715 -16.867 -20.427 1 93.62 91 TRP A C 1
ATOM 731 O O . TRP A 1 91 ? 14.443 -15.877 -20.325 1 93.62 91 TRP A O 1
ATOM 741 N N . HIS A 1 92 ? 12.419 -16.817 -20.126 1 93.59 92 HIS A N 1
ATOM 742 C CA . HIS A 1 92 ? 11.82 -15.634 -19.519 1 93.59 92 HIS A CA 1
ATOM 743 C C . HIS A 1 92 ? 12.499 -15.287 -18.199 1 93.59 92 HIS A C 1
ATOM 745 O O . HIS A 1 92 ? 12.884 -14.137 -17.977 1 93.59 92 HIS A O 1
ATOM 751 N N . HIS A 1 93 ? 12.724 -16.292 -17.373 1 94.64 93 HIS A N 1
ATOM 752 C CA . HIS A 1 93 ? 13.376 -16.08 -16.086 1 94.64 93 HIS A CA 1
ATOM 753 C C . HIS A 1 93 ? 14.827 -15.647 -16.268 1 94.64 93 HIS A C 1
ATOM 755 O O . HIS A 1 93 ? 15.298 -14.737 -15.582 1 94.64 93 HIS A O 1
ATOM 761 N N . THR A 1 94 ? 15.473 -16.307 -17.167 1 95.93 94 THR A N 1
ATOM 762 C CA . THR A 1 94 ? 16.853 -15.944 -17.469 1 95.93 94 THR A CA 1
ATOM 763 C C . THR A 1 94 ? 16.948 -14.477 -17.879 1 95.93 94 THR A C 1
ATOM 765 O O . THR A 1 94 ? 17.858 -13.764 -17.449 1 95.93 94 THR A O 1
ATOM 768 N N . THR A 1 95 ? 16.028 -14.006 -18.694 1 96.45 95 THR A N 1
ATOM 769 C CA . THR A 1 95 ? 16.005 -12.624 -19.159 1 96.45 95 THR A CA 1
ATOM 770 C C . THR A 1 95 ? 15.789 -11.664 -17.992 1 96.45 95 THR A C 1
ATOM 772 O O . THR A 1 95 ? 16.44 -10.621 -17.912 1 96.45 95 THR A O 1
ATOM 775 N N . MET A 1 96 ? 14.947 -11.98 -17.082 1 96.78 96 MET A N 1
ATOM 776 C CA . MET A 1 96 ? 14.72 -11.141 -15.908 1 96.78 96 MET A CA 1
ATOM 777 C C . MET A 1 96 ? 15.984 -11.036 -15.062 1 96.78 96 MET A C 1
ATOM 779 O O . MET A 1 96 ? 16.384 -9.939 -14.669 1 96.78 96 MET A O 1
ATOM 783 N N . TYR A 1 97 ? 16.626 -12.192 -14.851 1 97.89 97 TYR A N 1
ATOM 784 C CA . TYR A 1 97 ? 17.871 -12.191 -14.091 1 97.89 97 TYR A CA 1
ATOM 785 C C . TYR A 1 97 ? 18.931 -11.34 -14.781 1 97.89 97 TYR A C 1
ATOM 787 O O . TYR A 1 97 ? 19.687 -10.623 -14.121 1 97.89 97 TYR A O 1
ATOM 795 N N . PHE A 1 98 ? 18.964 -11.432 -16.091 1 98.22 98 PHE A N 1
ATOM 796 C CA . PHE A 1 98 ? 19.943 -10.698 -16.884 1 98.22 98 PHE A CA 1
ATOM 797 C C . PHE A 1 98 ? 19.836 -9.2 -16.625 1 98.22 98 PHE A C 1
ATOM 799 O O . PHE A 1 98 ? 20.847 -8.525 -16.425 1 98.22 98 PHE A O 1
ATOM 806 N N . PHE A 1 99 ? 18.669 -8.652 -16.542 1 98.59 99 PHE A N 1
ATOM 807 C CA . PHE A 1 99 ? 18.483 -7.216 -16.372 1 98.59 99 PHE A CA 1
ATOM 808 C C . PHE A 1 99 ? 18.84 -6.789 -14.953 1 98.59 99 PHE A C 1
ATOM 810 O O . PHE A 1 99 ? 19.338 -5.681 -14.739 1 98.59 99 PHE A O 1
ATOM 817 N N . PHE A 1 100 ? 18.647 -7.633 -13.978 1 98.56 100 PHE A N 1
ATOM 818 C CA . PHE A 1 100 ? 19.118 -7.316 -12.635 1 98.56 100 PHE A CA 1
ATOM 819 C C . PHE A 1 100 ? 20.64 -7.367 -12.57 1 98.56 100 PHE A C 1
ATOM 821 O O . PHE A 1 100 ? 21.261 -6.602 -11.829 1 98.56 100 PHE A O 1
ATOM 828 N N . GLY A 1 101 ? 21.222 -8.298 -13.372 1 98.38 101 GLY A N 1
ATOM 829 C CA . GLY A 1 101 ? 22.67 -8.3 -13.499 1 98.38 101 GLY A CA 1
ATOM 830 C C . GLY A 1 101 ? 23.218 -7.02 -14.101 1 98.38 101 GLY A C 1
ATOM 831 O O . GLY A 1 101 ? 24.227 -6.489 -13.631 1 98.38 101 GLY A O 1
ATOM 832 N N . LEU A 1 102 ? 22.52 -6.548 -15.088 1 98.28 102 LEU A N 1
ATOM 833 C CA . LEU A 1 102 ? 22.913 -5.29 -15.712 1 98.28 102 LEU A CA 1
ATOM 834 C C . LEU A 1 102 ? 22.831 -4.139 -14.715 1 98.28 102 LEU A C 1
ATOM 836 O O . LEU A 1 102 ? 23.677 -3.241 -14.726 1 98.28 102 LEU A O 1
ATOM 840 N N . GLN A 1 103 ? 21.795 -4.169 -13.937 1 98.25 103 GLN A N 1
ATOM 841 C CA . GLN A 1 103 ? 21.686 -3.166 -12.883 1 98.25 103 GLN A CA 1
ATOM 842 C C . GLN A 1 103 ? 22.863 -3.255 -11.915 1 98.25 103 GLN A C 1
ATOM 844 O O . GLN A 1 103 ? 23.416 -2.232 -11.507 1 98.25 103 GLN A O 1
ATOM 849 N N . GLY A 1 104 ? 23.298 -4.464 -11.52 1 98.1 104 GLY A N 1
ATOM 850 C CA . GLY A 1 104 ? 24.465 -4.642 -10.671 1 98.1 104 GLY A CA 1
ATOM 851 C C . GLY A 1 104 ? 25.742 -4.107 -11.292 1 98.1 104 GLY A C 1
ATOM 852 O O . GLY A 1 104 ? 26.528 -3.431 -10.625 1 98.1 104 GLY A O 1
ATOM 853 N N . VAL A 1 105 ? 25.914 -4.351 -12.52 1 97.47 105 VAL A N 1
ATOM 854 C CA . VAL A 1 105 ? 27.086 -3.876 -13.248 1 97.47 105 VAL A CA 1
ATOM 855 C C . VAL A 1 105 ? 27.097 -2.35 -13.27 1 97.47 105 VAL A C 1
ATOM 857 O O . VAL A 1 105 ? 28.13 -1.726 -13.015 1 97.47 105 VAL A O 1
ATOM 860 N N . SER A 1 106 ? 25.953 -1.776 -13.556 1 96.7 106 SER A N 1
ATOM 861 C CA . SER A 1 106 ? 25.861 -0.319 -13.582 1 96.7 106 SER A CA 1
ATOM 862 C C . SER A 1 106 ? 26.196 0.28 -12.22 1 96.7 106 SER A C 1
ATOM 864 O O . SER A 1 106 ? 26.866 1.311 -12.138 1 96.7 106 SER A O 1
ATOM 866 N N . GLN A 1 107 ? 25.742 -0.402 -11.226 1 96.54 107 GLN A N 1
ATOM 867 C CA . GLN A 1 107 ? 26.005 0.076 -9.873 1 96.54 107 GLN A CA 1
ATOM 868 C C . GLN A 1 107 ? 27.497 0.035 -9.555 1 96.54 107 GLN A C 1
ATOM 870 O O . GLN A 1 107 ? 28.052 1.004 -9.033 1 96.54 107 GLN A O 1
ATOM 875 N N . VAL A 1 108 ? 28.172 -1.013 -9.897 1 96.71 108 VAL A N 1
ATOM 876 C CA . VAL A 1 108 ? 29.606 -1.138 -9.662 1 96.71 108 VAL A CA 1
ATOM 877 C C . VAL A 1 108 ? 30.355 -0.071 -10.457 1 96.71 108 VAL A C 1
ATOM 879 O O . VAL A 1 108 ? 31.217 0.625 -9.915 1 96.71 108 VAL A O 1
ATOM 882 N N . ILE A 1 109 ? 29.971 0.15 -11.665 1 95.97 109 ILE A N 1
ATOM 883 C CA . ILE A 1 109 ? 30.653 1.107 -12.528 1 95.97 109 ILE A CA 1
ATOM 884 C C . ILE A 1 109 ? 30.448 2.523 -11.992 1 95.97 109 ILE A C 1
ATOM 886 O O . ILE A 1 109 ? 31.4 3.302 -11.902 1 95.97 109 ILE A O 1
ATOM 890 N N . CYS A 1 110 ? 29.244 2.84 -11.574 1 94 110 CYS A N 1
ATOM 891 C CA . CYS A 1 110 ? 28.911 4.185 -11.118 1 94 110 CYS A CA 1
ATOM 892 C C . CYS A 1 110 ? 29.678 4.535 -9.848 1 94 110 CYS A C 1
ATOM 894 O O . CYS A 1 110 ? 30.094 5.681 -9.665 1 94 110 CYS A O 1
ATOM 896 N N . PHE A 1 111 ? 29.998 3.548 -9.053 1 93.29 111 PHE A N 1
ATOM 897 C CA . PHE A 1 111 ? 30.577 3.867 -7.754 1 93.29 111 PHE A CA 1
ATOM 898 C C . PHE A 1 111 ? 32.075 3.587 -7.745 1 93.29 111 PHE A C 1
ATOM 900 O O . PHE A 1 111 ? 32.775 3.954 -6.799 1 93.29 111 PHE A O 1
ATOM 907 N N . THR A 1 112 ? 32.56 2.903 -8.759 1 93.28 112 THR A N 1
ATOM 908 C CA . THR A 1 112 ? 34.001 2.707 -8.875 1 93.28 112 THR A CA 1
ATOM 909 C C . THR A 1 112 ? 34.621 3.776 -9.771 1 93.28 112 THR A C 1
ATOM 911 O O . THR A 1 112 ? 35.788 4.134 -9.602 1 93.28 112 THR A O 1
ATOM 914 N N . THR A 1 113 ? 33.731 4.192 -10.665 1 90.89 113 THR A N 1
ATOM 915 C CA . THR A 1 113 ? 34.223 5.213 -11.583 1 90.89 113 THR A CA 1
ATOM 916 C C . THR A 1 113 ? 33.42 6.502 -11.44 1 90.89 113 THR A C 1
ATOM 918 O O . THR A 1 113 ? 32.303 6.489 -10.918 1 90.89 113 THR A O 1
ATOM 921 N N . ASN A 1 114 ? 33.975 7.625 -11.77 1 85.91 114 ASN A N 1
ATOM 922 C CA . ASN A 1 114 ? 33.273 8.904 -11.759 1 85.91 114 ASN A CA 1
ATOM 923 C C . ASN A 1 114 ? 32.777 9.284 -13.151 1 85.91 114 ASN A C 1
ATOM 925 O O . ASN A 1 114 ? 32.488 10.453 -13.414 1 85.91 114 ASN A O 1
ATOM 929 N N . LEU A 1 115 ? 32.577 8.333 -13.944 1 89.02 115 LEU A N 1
ATOM 930 C CA . LEU A 1 115 ? 32.212 8.591 -15.333 1 89.02 115 LEU A CA 1
ATOM 931 C C . LEU A 1 115 ? 30.712 8.831 -15.465 1 89.02 115 LEU A C 1
ATOM 933 O O . LEU A 1 115 ? 30.265 9.49 -16.407 1 89.02 115 LEU A O 1
ATOM 937 N N . PHE A 1 116 ? 29.872 8.253 -14.5 1 90.13 116 PHE A N 1
ATOM 938 C CA . PHE A 1 116 ? 28.42 8.342 -14.594 1 90.13 116 PHE A CA 1
ATOM 939 C C . PHE A 1 116 ? 27.826 8.887 -13.301 1 90.13 116 PHE A C 1
ATOM 941 O O . PHE A 1 116 ? 28.39 8.692 -12.222 1 90.13 116 PHE A O 1
ATOM 948 N N . PRO A 1 117 ? 26.7 9.637 -13.532 1 90.45 117 PRO A N 1
ATOM 949 C CA . PRO A 1 117 ? 26.004 10.041 -12.309 1 90.45 117 PRO A CA 1
ATOM 950 C C . PRO A 1 117 ? 25.545 8.85 -11.47 1 90.45 117 PRO A C 1
ATOM 952 O O . PRO A 1 117 ? 25.144 7.821 -12.02 1 90.45 117 PRO A O 1
ATOM 955 N N . THR A 1 118 ? 25.623 8.943 -10.244 1 88.1 118 THR A N 1
ATOM 956 C CA . THR A 1 118 ? 25.255 7.864 -9.335 1 88.1 118 THR A CA 1
ATOM 957 C C . THR A 1 118 ? 23.769 7.539 -9.454 1 88.1 118 THR A C 1
ATOM 959 O O . THR A 1 118 ? 23.345 6.423 -9.145 1 88.1 118 THR A O 1
ATOM 962 N N . SER A 1 119 ? 22.95 8.5 -9.943 1 91.32 119 SER A N 1
ATOM 963 C CA . SER A 1 119 ? 21.514 8.305 -10.116 1 91.32 119 SER A CA 1
ATOM 964 C C . SER A 1 119 ? 21.223 7.271 -11.198 1 91.32 119 SER A C 1
ATOM 966 O O . SER A 1 119 ? 20.114 6.738 -11.273 1 91.32 119 SER A O 1
ATOM 968 N N . LEU A 1 120 ? 22.207 6.995 -12.034 1 93.25 120 LEU A N 1
ATOM 969 C CA . LEU A 1 120 ? 22.037 5.995 -13.082 1 93.25 120 LEU A CA 1
ATOM 970 C C . LEU A 1 120 ? 21.719 4.629 -12.484 1 93.25 120 LEU A C 1
ATOM 972 O O . LEU A 1 120 ? 20.937 3.864 -13.054 1 93.25 120 LEU A O 1
ATOM 976 N N . SER A 1 121 ? 22.359 4.327 -11.38 1 93.29 121 SER A N 1
ATOM 977 C CA . SER A 1 121 ? 22.111 3.046 -10.727 1 93.29 121 SER A CA 1
ATOM 978 C C . SER A 1 121 ? 20.642 2.893 -10.35 1 93.29 121 SER A C 1
ATOM 980 O O . SER A 1 121 ? 20.072 1.807 -10.477 1 93.29 121 SER A O 1
ATOM 982 N N . LYS A 1 122 ? 19.96 3.908 -9.936 1 94.91 122 LYS A N 1
ATOM 983 C CA . LYS A 1 122 ? 18.543 3.874 -9.584 1 94.91 122 LYS A CA 1
ATOM 984 C C . LYS A 1 122 ? 17.672 3.697 -10.825 1 94.91 122 LYS A C 1
ATOM 986 O O . LYS A 1 122 ? 16.676 2.971 -10.792 1 94.91 122 LYS A O 1
ATOM 991 N N . LEU A 1 123 ? 18.04 4.385 -11.875 1 96.97 123 LEU A N 1
ATOM 992 C CA . LEU A 1 123 ? 17.307 4.248 -13.129 1 96.97 123 LEU A CA 1
ATOM 993 C C . LEU A 1 123 ? 17.393 2.82 -13.656 1 96.97 123 LEU A C 1
ATOM 995 O O . LEU A 1 123 ? 16.392 2.26 -14.111 1 96.97 123 LEU A O 1
ATOM 999 N N . MET A 1 124 ? 18.573 2.286 -13.579 1 97.96 124 MET A N 1
ATOM 1000 C CA . MET A 1 124 ? 18.771 0.922 -14.061 1 97.96 124 MET A CA 1
ATOM 1001 C C . MET A 1 124 ? 18.008 -0.076 -13.197 1 97.96 124 MET A C 1
ATOM 1003 O O . MET A 1 124 ? 17.525 -1.094 -13.697 1 97.96 124 MET A O 1
ATOM 1007 N N . LEU A 1 125 ? 17.932 0.193 -11.914 1 98.05 125 LEU A N 1
ATOM 1008 C CA . LEU A 1 125 ? 17.124 -0.649 -11.039 1 98.05 125 LEU A CA 1
ATOM 1009 C C . LEU A 1 125 ? 15.649 -0.574 -11.421 1 98.05 125 LEU A C 1
ATOM 1011 O O . LEU A 1 125 ? 14.976 -1.602 -11.521 1 98.05 125 LEU A O 1
ATOM 1015 N N . SER A 1 126 ? 15.154 0.624 -11.628 1 98.3 126 SER A N 1
ATOM 1016 C CA . SER A 1 126 ? 13.775 0.805 -12.07 1 98.3 126 SER A CA 1
ATOM 1017 C C . SER A 1 126 ? 13.505 0.046 -13.365 1 98.3 126 SER A C 1
ATOM 1019 O O . SER A 1 126 ? 12.491 -0.645 -13.486 1 98.3 126 SER A O 1
ATOM 1021 N N . ASN A 1 127 ? 14.436 0.122 -14.295 1 98.24 127 ASN A N 1
ATOM 1022 C CA . ASN A 1 127 ? 14.309 -0.576 -15.57 1 98.24 127 ASN A CA 1
ATOM 1023 C C . ASN A 1 127 ? 14.244 -2.089 -15.377 1 98.24 127 ASN A C 1
ATOM 1025 O O . ASN A 1 127 ? 13.434 -2.766 -16.013 1 98.24 127 ASN A O 1
ATOM 1029 N N . ALA A 1 128 ? 15.09 -2.595 -14.555 1 98.58 128 ALA A N 1
ATOM 1030 C CA . ALA A 1 128 ? 15.095 -4.031 -14.285 1 98.58 128 ALA A CA 1
ATOM 1031 C C . ALA A 1 128 ? 13.758 -4.486 -13.707 1 98.58 128 ALA A C 1
ATOM 1033 O O . ALA A 1 128 ? 13.229 -5.529 -14.098 1 98.58 128 ALA A O 1
ATOM 1034 N N . ILE A 1 129 ? 13.174 -3.726 -12.846 1 98.55 129 ILE A N 1
ATOM 1035 C CA . ILE A 1 129 ? 11.91 -4.074 -12.206 1 98.55 129 ILE A CA 1
ATOM 1036 C C . ILE A 1 129 ? 10.777 -4.002 -13.228 1 98.55 129 ILE A C 1
ATOM 1038 O O . ILE A 1 129 ? 9.89 -4.859 -13.242 1 98.55 129 ILE A O 1
ATOM 1042 N N . PHE A 1 130 ? 10.804 -3.028 -14.106 1 98.23 130 PHE A N 1
ATOM 1043 C CA . PHE A 1 130 ? 9.767 -2.904 -15.123 1 98.23 130 PHE A CA 1
ATOM 1044 C C . PHE A 1 130 ? 9.849 -4.05 -16.124 1 98.23 130 PHE A C 1
ATOM 1046 O O . PHE A 1 130 ? 8.823 -4.55 -16.589 1 98.23 130 PHE A O 1
ATOM 1053 N N . VAL A 1 131 ? 11.046 -4.407 -16.47 1 97.85 131 VAL A N 1
ATOM 1054 C CA . VAL A 1 131 ? 11.201 -5.555 -17.357 1 97.85 131 VAL A CA 1
ATOM 1055 C C . VAL A 1 131 ? 10.635 -6.806 -16.688 1 97.85 131 VAL A C 1
ATOM 1057 O O . VAL A 1 131 ? 9.941 -7.599 -17.327 1 97.85 131 VAL A O 1
ATOM 1060 N N . GLU A 1 132 ? 10.974 -6.992 -15.437 1 97.14 132 GLU A N 1
ATOM 1061 C CA . GLU A 1 132 ? 10.411 -8.096 -14.665 1 97.14 132 GLU A CA 1
ATOM 1062 C C . GLU A 1 132 ? 8.886 -8.09 -14.725 1 97.14 132 GLU A C 1
ATOM 1064 O O . GLU A 1 132 ? 8.266 -9.12 -14.996 1 97.14 132 GLU A O 1
ATOM 1069 N N . SER A 1 133 ? 8.313 -6.918 -14.518 1 96.48 133 SER A N 1
ATOM 1070 C CA . SER A 1 133 ? 6.859 -6.797 -14.544 1 96.48 133 SER A CA 1
ATOM 1071 C C . SER A 1 133 ? 6.297 -7.17 -15.912 1 96.48 133 SER A C 1
ATOM 1073 O O . SER A 1 133 ? 5.286 -7.869 -16.004 1 96.48 133 SER A O 1
ATOM 1075 N N . PHE A 1 134 ? 6.952 -6.732 -16.941 1 96.36 134 PHE A N 1
ATOM 1076 C CA . PHE A 1 134 ? 6.512 -6.969 -18.311 1 96.36 134 PHE A CA 1
ATOM 1077 C C . PHE A 1 134 ? 6.52 -8.459 -18.632 1 96.36 134 PHE A C 1
ATOM 1079 O O . PHE A 1 134 ? 5.545 -8.989 -19.17 1 96.36 134 PHE A O 1
ATOM 1086 N N . ILE A 1 135 ? 7.511 -9.071 -18.245 1 94.72 135 ILE A N 1
ATOM 1087 C CA . ILE A 1 135 ? 7.649 -10.492 -18.547 1 94.72 135 ILE A CA 1
ATOM 1088 C C . ILE A 1 135 ? 6.67 -11.298 -17.695 1 94.72 135 ILE A C 1
ATOM 1090 O O . ILE A 1 135 ? 6.029 -12.229 -18.188 1 94.72 135 ILE A O 1
ATOM 1094 N N . PHE A 1 136 ? 6.513 -10.982 -16.377 1 92.08 136 PHE A N 1
ATOM 1095 C CA . PHE A 1 136 ? 5.568 -11.664 -15.5 1 92.08 136 PHE A CA 1
ATOM 1096 C C . PHE A 1 136 ? 4.151 -11.567 -16.053 1 92.08 136 PHE A C 1
ATOM 1098 O O . PHE A 1 136 ? 3.396 -12.541 -16.011 1 92.08 136 PHE A O 1
ATOM 1105 N N . TYR A 1 137 ? 3.84 -10.441 -16.547 1 90.87 137 TYR A N 1
ATOM 1106 C CA . TYR A 1 137 ? 2.496 -10.239 -17.078 1 90.87 137 TYR A CA 1
ATOM 1107 C C . TYR A 1 137 ? 2.232 -11.166 -18.258 1 90.87 137 TYR A C 1
ATOM 1109 O O . TYR A 1 137 ? 1.126 -11.692 -18.406 1 90.87 137 TYR A O 1
ATOM 1117 N N . ASN A 1 138 ? 3.152 -11.445 -19.037 1 89.13 138 ASN A N 1
ATOM 1118 C CA . ASN A 1 138 ? 2.979 -12.215 -20.265 1 89.13 138 ASN A CA 1
ATOM 1119 C C . ASN A 1 138 ? 3.252 -13.699 -20.04 1 89.13 138 ASN A C 1
ATOM 1121 O O . ASN A 1 138 ? 3.019 -14.519 -20.929 1 89.13 138 ASN A O 1
ATOM 1125 N N . HIS A 1 139 ? 3.535 -14.063 -18.849 1 82.6 139 HIS A N 1
ATOM 1126 C CA . HIS A 1 139 ? 3.941 -15.444 -18.615 1 82.6 139 HIS A CA 1
ATOM 1127 C C . HIS A 1 139 ? 2.797 -16.263 -18.028 1 82.6 139 HIS A C 1
ATOM 1129 O O . HIS A 1 139 ? 2.936 -17.47 -17.817 1 82.6 139 HIS A O 1
ATOM 1135 N N . THR A 1 140 ? 1.595 -15.787 -17.763 1 76.83 140 THR A N 1
ATOM 1136 C CA . THR A 1 140 ? 0.532 -16.479 -17.044 1 76.83 140 THR A CA 1
ATOM 1137 C C . THR A 1 140 ? -0.6 -16.866 -17.991 1 76.83 140 THR A C 1
ATOM 1139 O O . THR A 1 140 ? -1.687 -17.241 -17.548 1 76.83 140 THR A O 1
ATOM 1142 N N . HIS A 1 141 ? -0.415 -17.038 -19.156 1 77.41 141 HIS A N 1
ATOM 1143 C CA . HIS A 1 141 ? -1.493 -17.378 -20.079 1 77.41 141 HIS A CA 1
ATOM 1144 C C . HIS A 1 141 ? -1.864 -18.853 -19.973 1 77.41 141 HIS A C 1
ATOM 1146 O O . HIS A 1 141 ? -0.986 -19.716 -19.914 1 77.41 141 HIS A O 1
ATOM 1152 N N . GLY A 1 142 ? -3.19 -19.153 -19.87 1 79.3 142 GLY A N 1
ATOM 1153 C CA . GLY A 1 142 ? -3.722 -20.505 -19.934 1 79.3 142 GLY A CA 1
ATOM 1154 C C . GLY A 1 142 ? -3.607 -21.255 -18.621 1 79.3 142 GLY A C 1
ATOM 1155 O O . GLY A 1 142 ? -3.592 -22.488 -18.603 1 79.3 142 GLY A O 1
ATOM 1156 N N . ARG A 1 143 ? -3.525 -20.568 -17.513 1 86.19 143 ARG A N 1
ATOM 1157 C CA . ARG A 1 143 ? -3.371 -21.214 -16.214 1 86.19 143 ARG A CA 1
ATOM 1158 C C . ARG A 1 143 ? -4.653 -21.111 -15.395 1 86.19 143 ARG A C 1
ATOM 1160 O O . ARG A 1 143 ? -5.603 -20.438 -15.802 1 86.19 143 ARG A O 1
ATOM 1167 N N . GLU A 1 144 ? -4.699 -21.843 -14.356 1 90.8 144 GLU A N 1
ATOM 1168 C CA . GLU A 1 144 ? -5.864 -21.833 -13.477 1 90.8 144 GLU A CA 1
ATOM 1169 C C . GLU A 1 144 ? -6.034 -20.476 -12.8 1 90.8 144 GLU A C 1
ATOM 1171 O O . GLU A 1 144 ? -5.078 -19.703 -12.7 1 90.8 144 GLU A O 1
ATOM 1176 N N . MET A 1 145 ? -7.151 -20.251 -12.377 1 91.1 145 MET A N 1
ATOM 1177 C CA . MET A 1 145 ? -7.537 -18.939 -11.868 1 91.1 145 MET A CA 1
ATOM 1178 C C . MET A 1 145 ? -6.62 -18.505 -10.729 1 91.1 145 MET A C 1
ATOM 1180 O O . MET A 1 145 ? -6.092 -17.392 -10.741 1 91.1 145 MET A O 1
ATOM 1184 N N . LEU A 1 146 ? -6.407 -19.37 -9.777 1 93.78 146 LEU A N 1
ATOM 1185 C CA . LEU A 1 146 ? -5.601 -19.011 -8.616 1 93.78 146 LEU A CA 1
ATOM 1186 C C . LEU A 1 146 ? -4.146 -18.784 -9.013 1 93.78 146 LEU A C 1
ATOM 1188 O O . LEU A 1 146 ? -3.475 -17.911 -8.458 1 93.78 146 LEU A O 1
ATOM 1192 N N . ASP A 1 147 ? -3.62 -19.554 -9.926 1 93.53 147 ASP A N 1
ATOM 1193 C CA . ASP A 1 147 ? -2.268 -19.374 -10.447 1 93.53 147 ASP A CA 1
ATOM 1194 C C . ASP A 1 147 ? -2.106 -18 -11.093 1 93.53 147 ASP A C 1
ATOM 1196 O O . ASP A 1 147 ? -1.154 -17.277 -10.795 1 93.53 147 ASP A O 1
ATOM 1200 N N . VAL A 1 148 ? -3.055 -17.623 -11.874 1 93.26 148 VAL A N 1
ATOM 1201 C CA . VAL A 1 148 ? -3.024 -16.316 -12.523 1 93.26 148 VAL A CA 1
ATOM 1202 C C . VAL A 1 148 ? -3.104 -15.214 -11.469 1 93.26 148 VAL A C 1
ATOM 1204 O O . VAL A 1 148 ? -2.352 -14.238 -11.523 1 93.26 148 VAL A O 1
ATOM 1207 N N . PHE A 1 149 ? -3.908 -15.427 -10.535 1 94.34 149 PHE A N 1
ATOM 1208 C CA . PHE A 1 149 ? -4.17 -14.407 -9.526 1 94.34 149 PHE A CA 1
ATOM 1209 C C . PHE A 1 149 ? -2.926 -14.143 -8.687 1 94.34 149 PHE A C 1
ATOM 1211 O O . PHE A 1 149 ? -2.544 -12.989 -8.48 1 94.34 149 PHE A O 1
ATOM 1218 N N . VAL A 1 150 ? -2.271 -15.141 -8.194 1 95.36 150 VAL A N 1
ATOM 1219 C CA . VAL A 1 150 ? -1.117 -14.957 -7.321 1 95.36 150 VAL A CA 1
ATOM 1220 C C . VAL A 1 150 ? 0.027 -14.316 -8.103 1 95.36 150 VAL A C 1
ATOM 1222 O O . VAL A 1 150 ? 0.788 -13.514 -7.558 1 95.36 150 VAL A O 1
ATOM 1225 N N . HIS A 1 151 ? 0.142 -14.551 -9.381 1 94.61 151 HIS A N 1
ATOM 1226 C CA . HIS A 1 151 ? 1.166 -13.913 -10.201 1 94.61 151 HIS A CA 1
ATOM 1227 C C . HIS A 1 151 ? 0.79 -12.472 -10.528 1 94.61 151 HIS A C 1
ATOM 1229 O O . HIS A 1 151 ? 1.664 -11.61 -10.65 1 94.61 151 HIS A O 1
ATOM 1235 N N . GLN A 1 152 ? -0.495 -12.238 -10.635 1 94.84 152 GLN A N 1
ATOM 1236 C CA . GLN A 1 152 ? -0.94 -10.867 -10.861 1 94.84 152 GLN A CA 1
ATOM 1237 C C . GLN A 1 152 ? -0.581 -9.97 -9.68 1 94.84 152 GLN A C 1
ATOM 1239 O O . GLN A 1 152 ? -0.277 -8.789 -9.861 1 94.84 152 GLN A O 1
ATOM 1244 N N . LEU A 1 153 ? -0.618 -10.509 -8.561 1 96.64 153 LEU A N 1
ATOM 1245 C CA . LEU A 1 153 ? -0.223 -9.744 -7.383 1 96.64 153 LEU A CA 1
ATOM 1246 C C . LEU A 1 153 ? 1.267 -9.42 -7.419 1 96.64 153 LEU A C 1
ATOM 1248 O O . LEU A 1 153 ? 1.684 -8.348 -6.975 1 96.64 153 LEU A O 1
ATOM 1252 N N . LEU A 1 154 ? 2.047 -10.286 -7.975 1 96.21 154 LEU A N 1
ATOM 1253 C CA . LEU A 1 154 ? 3.465 -10.008 -8.174 1 96.21 154 LEU A CA 1
ATOM 1254 C C . LEU A 1 154 ? 3.661 -8.885 -9.188 1 96.21 154 LEU A C 1
ATOM 1256 O O . LEU A 1 154 ? 4.456 -7.97 -8.96 1 96.21 154 LEU A O 1
ATOM 1260 N N . VAL A 1 155 ? 2.933 -8.989 -10.27 1 96.35 155 VAL A N 1
ATOM 1261 C CA . VAL A 1 155 ? 3.02 -7.957 -11.298 1 96.35 155 VAL A CA 1
ATOM 1262 C C . VAL A 1 155 ? 2.631 -6.604 -10.707 1 96.35 155 VAL A C 1
ATOM 1264 O O . VAL A 1 155 ? 3.316 -5.603 -10.928 1 96.35 155 VAL A O 1
ATOM 1267 N N . PHE A 1 156 ? 1.599 -6.637 -9.959 1 96.86 156 PHE A N 1
ATOM 1268 C CA . PHE A 1 156 ? 1.115 -5.427 -9.306 1 96.86 156 PHE A CA 1
ATOM 1269 C C . PHE A 1 156 ? 2.188 -4.834 -8.401 1 96.86 156 PHE A C 1
ATOM 1271 O O . PHE A 1 156 ? 2.48 -3.638 -8.476 1 96.86 156 PHE A O 1
ATOM 1278 N N . THR A 1 157 ? 2.793 -5.6 -7.596 1 97.86 157 THR A N 1
ATOM 1279 C CA . THR A 1 157 ? 3.81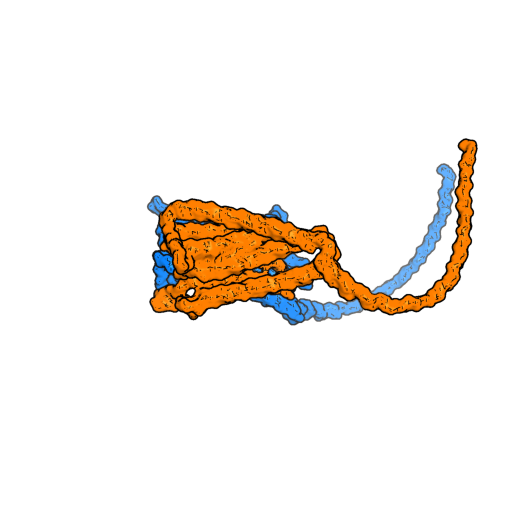3 -5.157 -6.652 1 97.86 157 THR A CA 1
ATOM 1280 C C . THR A 1 157 ? 5.048 -4.649 -7.39 1 97.86 157 THR A C 1
ATOM 1282 O O . THR A 1 157 ? 5.631 -3.632 -7.009 1 97.86 157 THR A O 1
ATOM 1285 N N . THR A 1 158 ? 5.418 -5.328 -8.455 1 98 158 THR A N 1
ATOM 1286 C CA . THR A 1 158 ? 6.623 -4.936 -9.178 1 98 158 THR A CA 1
ATOM 1287 C C . THR A 1 158 ? 6.39 -3.644 -9.956 1 98 158 THR A C 1
ATOM 1289 O O . THR A 1 158 ? 7.301 -2.824 -10.093 1 98 158 THR A O 1
ATOM 1292 N N . ILE A 1 159 ? 5.198 -3.42 -10.452 1 97.88 159 ILE A N 1
ATOM 1293 C CA . ILE A 1 159 ? 4.896 -2.156 -11.117 1 97.88 159 ILE A CA 1
ATOM 1294 C C . ILE A 1 159 ? 5.007 -1.008 -10.116 1 97.88 159 ILE A C 1
ATOM 1296 O O . ILE A 1 159 ? 5.623 0.02 -10.408 1 97.88 159 ILE A O 1
ATOM 1300 N N . LEU A 1 160 ? 4.474 -1.237 -8.963 1 97.76 160 LEU A N 1
ATOM 1301 C CA . LEU A 1 160 ? 4.532 -0.212 -7.927 1 97.76 160 LEU A CA 1
ATOM 1302 C C . LEU A 1 160 ? 5.972 0.043 -7.495 1 97.76 160 LEU A C 1
ATOM 1304 O O . LEU A 1 160 ? 6.38 1.195 -7.327 1 97.76 160 LEU A O 1
ATOM 1308 N N . ALA A 1 161 ? 6.724 -1.024 -7.334 1 98.3 161 ALA A N 1
ATOM 1309 C CA . ALA A 1 161 ? 8.127 -0.889 -6.953 1 98.3 161 ALA A CA 1
ATOM 1310 C C . ALA A 1 161 ? 8.915 -0.132 -8.019 1 98.3 161 ALA A C 1
ATOM 1312 O O . ALA A 1 161 ? 9.757 0.709 -7.698 1 98.3 161 ALA A O 1
ATOM 1313 N N . GLY A 1 162 ? 8.663 -0.474 -9.295 1 98.17 162 GLY A N 1
ATOM 1314 C CA . GLY A 1 162 ? 9.317 0.239 -10.38 1 98.17 162 GLY A CA 1
ATOM 1315 C C . GLY A 1 162 ? 8.995 1.721 -10.399 1 98.17 162 GLY A C 1
ATOM 1316 O O . GLY A 1 162 ? 9.883 2.552 -10.603 1 98.17 162 GLY A O 1
ATOM 1317 N N . LEU A 1 163 ? 7.767 2.049 -10.111 1 97.51 163 LEU A N 1
ATOM 1318 C CA . LEU A 1 163 ? 7.331 3.441 -10.1 1 97.51 163 LEU A CA 1
ATOM 1319 C C . LEU A 1 163 ? 7.974 4.203 -8.946 1 97.51 163 LEU A C 1
ATOM 1321 O O . LEU A 1 163 ? 8.468 5.317 -9.131 1 97.51 163 LEU A O 1
ATOM 1325 N N . VAL A 1 164 ? 7.942 3.603 -7.793 1 97.45 164 VAL A N 1
ATOM 1326 C CA . VAL A 1 164 ? 8.533 4.241 -6.621 1 97.45 164 VAL A CA 1
ATOM 1327 C C . VAL A 1 164 ? 10.028 4.453 -6.847 1 97.45 164 VAL A C 1
ATOM 1329 O O . VAL A 1 164 ? 10.568 5.51 -6.514 1 97.45 164 VAL A O 1
ATOM 1332 N N . THR A 1 165 ? 10.676 3.454 -7.442 1 97.5 165 THR A N 1
ATOM 1333 C CA . THR A 1 165 ? 12.097 3.572 -7.75 1 97.5 165 THR A CA 1
ATOM 1334 C C . THR A 1 165 ? 12.339 4.686 -8.766 1 97.5 165 THR A C 1
ATOM 1336 O O . THR A 1 165 ? 13.308 5.439 -8.649 1 97.5 165 THR A O 1
ATOM 1339 N N . PHE A 1 166 ? 11.462 4.798 -9.72 1 97.43 166 PHE A N 1
ATOM 1340 C CA . PHE A 1 166 ? 11.577 5.848 -10.725 1 97.43 166 PHE A CA 1
ATOM 1341 C C . PHE A 1 166 ? 11.409 7.224 -10.091 1 97.43 166 PHE A C 1
ATOM 1343 O O . PHE A 1 166 ? 12.144 8.158 -10.418 1 97.43 166 PHE A O 1
ATOM 1350 N N . ILE A 1 167 ? 10.48 7.349 -9.164 1 96.4 167 ILE A N 1
ATOM 1351 C CA . ILE A 1 167 ? 10.279 8.61 -8.458 1 96.4 167 ILE A CA 1
ATOM 1352 C C . ILE A 1 167 ? 11.508 8.927 -7.608 1 96.4 167 ILE A C 1
ATOM 1354 O O . ILE A 1 167 ? 11.932 10.082 -7.526 1 96.4 167 ILE A O 1
ATOM 1358 N N . GLU A 1 168 ? 12.011 7.887 -6.988 1 94.19 168 GLU A N 1
ATOM 1359 C CA . GLU A 1 168 ? 13.244 8.057 -6.225 1 94.19 168 GLU A CA 1
ATOM 1360 C C . GLU A 1 168 ? 14.371 8.586 -7.109 1 94.19 168 GLU A C 1
ATOM 1362 O O . GLU A 1 168 ? 15.184 9.4 -6.667 1 94.19 168 GLU A O 1
ATOM 1367 N N . PHE A 1 169 ? 14.44 8.091 -8.355 1 93.59 169 PHE A N 1
ATOM 1368 C CA . PHE A 1 169 ? 15.419 8.554 -9.331 1 93.59 169 PHE A CA 1
ATOM 1369 C C . PHE A 1 169 ? 15.247 10.043 -9.607 1 93.59 169 PHE A C 1
ATOM 1371 O O . PHE A 1 169 ? 16.231 10.771 -9.748 1 93.59 169 PHE A O 1
ATOM 1378 N N . LEU A 1 170 ? 14.023 10.539 -9.545 1 92.76 170 LEU A N 1
ATOM 1379 C CA . LEU A 1 170 ? 13.715 11.924 -9.884 1 92.76 170 LEU A CA 1
ATOM 1380 C C . LEU A 1 170 ? 13.871 12.83 -8.667 1 92.76 170 LEU A C 1
ATOM 1382 O O . LEU A 1 170 ? 13.97 14.051 -8.805 1 92.76 170 LEU A O 1
ATOM 1386 N N . THR A 1 171 ? 13.777 12.222 -7.475 1 87.55 171 THR A N 1
ATOM 1387 C CA . THR A 1 171 ? 13.815 13.013 -6.25 1 87.55 171 THR A CA 1
ATOM 1388 C C . THR A 1 171 ? 15.112 12.765 -5.485 1 87.55 171 THR A C 1
ATOM 1390 O O . THR A 1 171 ? 15.697 11.684 -5.579 1 87.55 171 THR A O 1
ATOM 1393 N N . LYS A 1 172 ? 15.549 13.787 -4.855 1 79.51 172 LYS A N 1
ATOM 1394 C CA . LYS A 1 172 ? 16.817 13.62 -4.15 1 79.51 172 LYS A CA 1
ATOM 1395 C C . LYS A 1 172 ? 16.587 13.302 -2.675 1 79.51 172 LYS A C 1
ATOM 1397 O O . LYS A 1 172 ? 15.75 13.929 -2.023 1 79.51 172 LYS A O 1
ATOM 1402 N N . ASN A 1 173 ? 17.272 12.292 -2.129 1 79.49 173 ASN A N 1
ATOM 1403 C CA . ASN A 1 173 ? 17.525 11.917 -0.741 1 79.49 173 ASN A CA 1
ATOM 1404 C C . ASN A 1 173 ? 16.24 11.919 0.082 1 79.49 173 ASN A C 1
ATOM 1406 O O . ASN A 1 173 ? 16.19 12.513 1.161 1 79.49 173 ASN A O 1
ATOM 1410 N N . ASN A 1 174 ? 15.197 11.253 -0.435 1 89.3 174 ASN A N 1
ATOM 1411 C CA . ASN A 1 174 ? 13.984 11.052 0.349 1 89.3 174 ASN A CA 1
ATOM 1412 C C . ASN A 1 174 ? 13.994 9.703 1.061 1 89.3 174 ASN A C 1
ATOM 1414 O O . ASN A 1 174 ? 13.801 8.662 0.43 1 89.3 174 ASN A O 1
ATOM 1418 N N . VAL A 1 175 ? 14.189 9.716 2.306 1 91.9 175 VAL A N 1
ATOM 1419 C CA . VAL A 1 175 ? 14.372 8.523 3.125 1 91.9 175 VAL A CA 1
ATOM 1420 C C . VAL A 1 175 ? 13.106 7.671 3.088 1 91.9 175 VAL A C 1
ATOM 1422 O O . VAL A 1 175 ? 13.179 6.442 3.011 1 91.9 175 VAL A O 1
ATOM 1425 N N . LEU A 1 176 ? 11.956 8.286 3.134 1 93.44 176 LEU A N 1
ATOM 1426 C CA . LEU A 1 176 ? 10.698 7.549 3.185 1 93.44 176 LEU A CA 1
ATOM 1427 C C . LEU A 1 176 ? 10.429 6.841 1.861 1 93.44 176 LEU A C 1
ATOM 1429 O O . LEU A 1 176 ? 9.874 5.74 1.843 1 93.44 176 LEU A O 1
ATOM 1433 N N . LEU A 1 177 ? 10.833 7.432 0.741 1 94.85 177 LEU A N 1
ATOM 1434 C CA . LEU A 1 177 ? 10.69 6.774 -0.553 1 94.85 177 LEU A CA 1
ATOM 1435 C C . LEU A 1 177 ? 11.595 5.551 -0.644 1 94.85 177 LEU A C 1
ATOM 1437 O O . LEU A 1 177 ? 11.198 4.518 -1.189 1 94.85 177 LEU A O 1
ATOM 1441 N N . GLU A 1 178 ? 12.76 5.659 -0.12 1 95.65 178 GLU A N 1
ATOM 1442 C CA . GLU A 1 178 ? 13.69 4.534 -0.114 1 95.65 178 GLU A CA 1
ATOM 1443 C C . GLU A 1 178 ? 13.162 3.385 0.741 1 95.65 178 GLU A C 1
ATOM 1445 O O . GLU A 1 178 ? 13.292 2.217 0.369 1 95.65 178 GLU A O 1
ATOM 1450 N N . LEU A 1 179 ? 12.608 3.771 1.827 1 96.74 179 LEU A N 1
ATOM 1451 C CA . LEU A 1 179 ? 12.035 2.749 2.696 1 96.74 179 LEU A CA 1
ATOM 1452 C C . LEU A 1 179 ? 10.821 2.097 2.042 1 96.74 179 LEU A C 1
ATOM 1454 O O . LEU A 1 179 ? 10.611 0.89 2.179 1 96.74 179 LEU A O 1
ATOM 1458 N N . LEU A 1 180 ? 10.028 2.878 1.381 1 97.23 180 LEU A N 1
ATOM 1459 C CA . LEU A 1 180 ? 8.876 2.344 0.663 1 97.23 180 LEU A CA 1
ATOM 1460 C C . LEU A 1 180 ? 9.317 1.367 -0.422 1 97.23 180 LEU A C 1
ATOM 1462 O O . LEU A 1 180 ? 8.757 0.275 -0.545 1 97.23 180 LEU A O 1
ATOM 1466 N N . ARG A 1 181 ? 10.315 1.759 -1.193 1 97.73 181 ARG A N 1
ATOM 1467 C CA . ARG A 1 181 ? 10.855 0.866 -2.213 1 97.73 181 ARG A CA 1
ATOM 1468 C C . ARG A 1 181 ? 11.329 -0.446 -1.596 1 97.73 181 ARG A C 1
ATOM 1470 O O . ARG A 1 181 ? 11.013 -1.525 -2.101 1 97.73 181 ARG A O 1
ATOM 1477 N N . SER A 1 182 ? 12.106 -0.358 -0.549 1 98.01 182 SER A N 1
ATOM 1478 C CA . SER A 1 182 ? 12.621 -1.549 0.12 1 98.01 182 SER A CA 1
ATOM 1479 C C . SER A 1 182 ? 11.486 -2.44 0.613 1 98.01 182 SER A C 1
ATOM 1481 O O . SER A 1 182 ? 11.564 -3.666 0.514 1 98.01 182 SER A O 1
ATOM 1483 N N . SER A 1 183 ? 10.438 -1.85 1.129 1 98.1 183 SER A N 1
ATOM 1484 C CA . SER A 1 183 ? 9.292 -2.607 1.621 1 98.1 183 SER A CA 1
ATOM 1485 C C . SER A 1 183 ? 8.595 -3.354 0.488 1 98.1 183 SER A C 1
ATOM 1487 O O . SER A 1 183 ? 8.167 -4.497 0.663 1 98.1 183 SER A O 1
ATOM 1489 N N . LEU A 1 184 ? 8.474 -2.709 -0.662 1 98.61 184 LEU A N 1
ATOM 1490 C CA . LEU A 1 184 ? 7.84 -3.346 -1.811 1 98.61 184 LEU A CA 1
ATOM 1491 C C . LEU A 1 184 ? 8.695 -4.492 -2.339 1 98.61 184 LEU A C 1
ATOM 1493 O O . LEU A 1 184 ? 8.166 -5.509 -2.792 1 98.61 184 LEU A O 1
ATOM 1497 N N . ILE A 1 185 ? 10.022 -4.353 -2.26 1 98.73 185 ILE A N 1
ATOM 1498 C CA . ILE A 1 185 ? 10.931 -5.41 -2.69 1 98.73 185 ILE A CA 1
ATOM 1499 C C . ILE A 1 185 ? 10.823 -6.601 -1.741 1 98.73 185 ILE A C 1
ATOM 1501 O O . ILE A 1 185 ? 10.79 -7.752 -2.182 1 98.73 185 ILE A O 1
ATOM 1505 N N . ILE A 1 186 ? 10.719 -6.346 -0.479 1 98.73 186 ILE A N 1
ATOM 1506 C CA . ILE A 1 186 ? 10.545 -7.421 0.491 1 98.73 186 ILE A CA 1
ATOM 1507 C C . ILE A 1 186 ? 9.191 -8.096 0.276 1 98.73 186 ILE A C 1
ATOM 1509 O O . ILE A 1 186 ? 9.081 -9.321 0.359 1 98.73 186 ILE A O 1
ATOM 1513 N N . LEU A 1 187 ? 8.195 -7.264 0.044 1 98.76 187 LEU A N 1
ATOM 1514 C CA . LEU A 1 187 ? 6.87 -7.817 -0.215 1 98.76 187 LEU A CA 1
ATOM 1515 C C . LEU A 1 187 ? 6.9 -8.764 -1.41 1 98.76 187 LEU A C 1
ATOM 1517 O O . LEU A 1 187 ? 6.327 -9.855 -1.357 1 98.76 187 LEU A O 1
ATOM 1521 N N . GLN A 1 188 ? 7.549 -8.291 -2.475 1 98.46 188 GLN A N 1
ATOM 1522 C CA . GLN A 1 188 ? 7.718 -9.161 -3.633 1 98.46 188 GLN A CA 1
ATOM 1523 C C . GLN A 1 188 ? 8.385 -10.477 -3.241 1 98.46 188 GLN A C 1
ATOM 1525 O O . GLN A 1 188 ? 7.948 -11.55 -3.66 1 98.46 188 GLN A O 1
ATOM 1530 N N . GLY A 1 189 ? 9.414 -10.444 -2.463 1 98.53 189 GLY A N 1
ATOM 1531 C CA . GLY A 1 189 ? 10.141 -11.634 -2.05 1 98.53 189 GLY A CA 1
ATOM 1532 C C . GLY A 1 189 ? 9.304 -12.585 -1.216 1 98.53 189 GLY A C 1
ATOM 1533 O O . GLY A 1 189 ? 9.25 -13.784 -1.499 1 98.53 189 GLY A O 1
ATOM 1534 N N . THR A 1 190 ? 8.641 -12.032 -0.209 1 98.58 190 THR A N 1
ATOM 1535 C CA . THR A 1 190 ? 7.838 -12.892 0.654 1 98.58 190 THR A CA 1
ATOM 1536 C C . THR A 1 190 ? 6.654 -13.474 -0.114 1 98.58 190 THR A C 1
ATOM 1538 O O . THR A 1 190 ? 6.226 -14.598 0.154 1 98.58 190 THR A O 1
ATOM 1541 N N . TRP A 1 191 ? 6.174 -12.713 -1.041 1 98.48 191 TRP A N 1
ATOM 1542 C CA . TRP A 1 191 ? 5.059 -13.214 -1.838 1 98.48 191 TRP A CA 1
ATOM 1543 C C . TRP A 1 191 ? 5.518 -14.32 -2.783 1 98.48 191 TRP A C 1
ATOM 1545 O O . TRP A 1 191 ? 4.773 -15.266 -3.048 1 98.48 191 TRP A O 1
ATOM 1555 N N . PHE A 1 192 ? 6.763 -14.239 -3.292 1 98.07 192 PHE A N 1
ATOM 1556 C CA . PHE A 1 192 ? 7.325 -15.343 -4.06 1 98.07 192 PHE A CA 1
ATOM 1557 C C . PHE A 1 192 ? 7.271 -16.641 -3.263 1 98.07 192 PHE A C 1
ATOM 1559 O O . PHE A 1 192 ? 6.902 -17.689 -3.798 1 98.07 192 PHE A O 1
ATOM 1566 N N . TRP A 1 193 ? 7.583 -16.502 -2.058 1 97.55 193 TRP A N 1
ATOM 1567 C CA . TRP A 1 193 ? 7.53 -17.673 -1.19 1 97.55 193 TRP A CA 1
ATOM 1568 C C . TRP A 1 193 ? 6.093 -18.151 -1.007 1 97.55 193 TRP A C 1
ATOM 1570 O O . TRP A 1 193 ? 5.823 -19.354 -1.037 1 97.55 193 TRP A O 1
ATOM 1580 N N . GLN A 1 194 ? 5.145 -17.23 -0.844 1 97.63 194 GLN A N 1
ATOM 1581 C CA . GLN A 1 194 ? 3.739 -17.595 -0.714 1 97.63 194 GLN A CA 1
ATOM 1582 C C . GLN A 1 194 ? 3.243 -18.325 -1.959 1 97.63 194 GLN A C 1
ATOM 1584 O O . GLN A 1 194 ? 2.52 -19.318 -1.856 1 97.63 194 GLN A O 1
ATOM 1589 N N . VAL A 1 195 ? 3.648 -17.823 -3.07 1 96.15 195 VAL A N 1
ATOM 1590 C CA . VAL A 1 195 ? 3.26 -18.451 -4.329 1 96.15 195 VAL A CA 1
ATOM 1591 C C . VAL A 1 195 ? 3.802 -19.877 -4.384 1 96.15 195 VAL A C 1
ATOM 1593 O O . VAL A 1 195 ? 3.093 -20.803 -4.785 1 96.15 195 VAL A O 1
ATOM 1596 N N . ALA A 1 196 ? 5.057 -20.094 -3.99 1 95.93 196 ALA A N 1
ATOM 1597 C CA . ALA A 1 196 ? 5.66 -21.424 -3.97 1 95.93 196 ALA A CA 1
ATOM 1598 C C . ALA A 1 196 ? 4.848 -22.381 -3.102 1 95.93 196 ALA A C 1
ATOM 1600 O O . ALA A 1 196 ? 4.573 -23.514 -3.506 1 95.93 196 ALA A O 1
ATOM 1601 N N . PHE A 1 197 ? 4.353 -21.896 -2.001 1 95.58 197 PHE A N 1
ATOM 1602 C CA . PHE A 1 197 ? 3.609 -22.741 -1.075 1 95.58 197 PHE A CA 1
ATOM 1603 C C . PHE A 1 197 ? 2.22 -23.051 -1.621 1 95.58 197 PHE A C 1
ATOM 1605 O O . PHE A 1 197 ? 1.686 -24.138 -1.393 1 95.58 197 PHE A O 1
ATOM 1612 N N . VAL A 1 198 ? 1.659 -22.13 -2.352 1 95.22 198 VAL A N 1
ATOM 1613 C CA . VAL A 1 198 ? 0.299 -22.294 -2.855 1 95.22 198 VAL A CA 1
ATOM 1614 C C . VAL A 1 198 ? 0.306 -23.212 -4.075 1 95.22 198 VAL A C 1
ATOM 1616 O O . VAL A 1 198 ? -0.501 -24.14 -4.166 1 95.22 198 VAL A O 1
ATOM 1619 N N . LEU A 1 199 ? 1.229 -23.058 -4.948 1 93.74 199 LEU A N 1
ATOM 1620 C CA . LEU A 1 199 ? 1.211 -23.77 -6.221 1 93.74 199 LEU A CA 1
ATOM 1621 C C . LEU A 1 199 ? 1.999 -25.073 -6.127 1 93.74 199 LEU A C 1
ATOM 1623 O O . LEU A 1 199 ? 1.715 -26.029 -6.852 1 93.74 199 LEU A O 1
ATOM 1627 N N . TYR A 1 200 ? 3.038 -25.107 -5.275 1 92.56 200 TYR A N 1
ATOM 1628 C CA . TYR A 1 200 ? 3.915 -26.266 -5.15 1 92.56 200 TYR A CA 1
ATOM 1629 C C . TYR A 1 200 ? 4.142 -26.623 -3.686 1 92.56 200 TYR A C 1
ATOM 1631 O O . TYR A 1 200 ? 5.275 -26.593 -3.201 1 92.56 200 TYR A O 1
ATOM 1639 N N . PRO A 1 201 ? 3.025 -27.01 -3.072 1 91.5 201 PRO A N 1
ATOM 1640 C CA . PRO A 1 201 ? 3.186 -27.346 -1.655 1 91.5 201 PRO A CA 1
ATOM 1641 C C . PRO A 1 201 ? 4.168 -28.493 -1.429 1 91.5 201 PRO A C 1
ATOM 1643 O O . PRO A 1 201 ? 4.193 -29.452 -2.205 1 91.5 201 PRO A O 1
ATOM 1646 N N . PRO A 1 202 ? 5.024 -28.252 -0.439 1 87.23 202 PRO A N 1
ATOM 1647 C CA . PRO A 1 202 ? 5.974 -29.329 -0.15 1 87.23 202 PRO A CA 1
ATOM 1648 C C . PRO A 1 202 ? 5.285 -30.657 0.158 1 87.23 202 PRO A C 1
ATOM 1650 O O . PRO A 1 202 ? 4.096 -30.678 0.484 1 87.23 202 PRO A O 1
ATOM 1653 N N . SER A 1 203 ? 6.015 -31.749 0.12 1 84.55 203 SER A N 1
ATOM 1654 C CA . SER A 1 203 ? 5.499 -33.104 0.285 1 84.55 203 SER A CA 1
ATOM 1655 C C . SER A 1 203 ? 4.789 -33.265 1.625 1 84.55 203 SER A C 1
ATOM 1657 O O . SER A 1 203 ? 5.297 -32.828 2.66 1 84.55 203 SER A O 1
ATOM 1659 N N . GLY A 1 204 ? 3.525 -33.702 1.575 1 78.88 204 GLY A N 1
ATOM 1660 C CA . GLY A 1 204 ? 2.755 -33.968 2.779 1 78.88 204 GLY A CA 1
ATOM 1661 C C . GLY A 1 204 ? 1.723 -32.896 3.077 1 78.88 204 GLY A C 1
ATOM 1662 O O . GLY A 1 204 ? 0.805 -33.114 3.869 1 78.88 204 GLY A O 1
ATOM 1663 N N . SER A 1 205 ? 1.82 -31.751 2.346 1 80.66 205 SER A N 1
ATOM 1664 C CA . SER A 1 205 ? 0.856 -30.686 2.603 1 80.66 205 SER A CA 1
ATOM 1665 C C . SER A 1 205 ? -0.326 -30.766 1.642 1 80.66 205 SER A C 1
ATOM 1667 O O . SER A 1 205 ? -0.186 -31.25 0.517 1 80.66 205 SER A O 1
ATOM 1669 N N . PRO A 1 206 ? -1.477 -30.433 2.175 1 83.46 206 PRO A N 1
ATOM 1670 C CA . PRO A 1 206 ? -2.657 -30.453 1.308 1 83.46 206 PRO A CA 1
ATOM 1671 C C . PRO A 1 206 ? -2.542 -29.482 0.134 1 83.46 206 PRO A C 1
ATOM 1673 O O . PRO A 1 206 ? -1.977 -28.396 0.28 1 83.46 206 PRO A O 1
ATOM 1676 N N . GLU A 1 207 ? -3.033 -29.957 -0.981 1 89.22 207 GLU A N 1
ATOM 1677 C CA . GLU A 1 207 ? -3.034 -29.127 -2.181 1 89.22 207 GLU A CA 1
ATOM 1678 C C . GLU A 1 207 ? -4.147 -28.083 -2.13 1 89.22 207 GLU A C 1
ATOM 1680 O O . GLU A 1 207 ? -5.225 -28.344 -1.592 1 89.22 207 GLU A O 1
ATOM 1685 N N . TRP A 1 208 ? -3.834 -26.98 -2.699 1 91.7 208 TRP A N 1
ATOM 1686 C CA . TRP A 1 208 ? -4.834 -25.921 -2.791 1 91.7 208 TRP A CA 1
ATOM 1687 C C . TRP A 1 208 ? -5.767 -26.154 -3.975 1 91.7 208 TRP A C 1
ATOM 1689 O O . TRP A 1 208 ? -5.336 -26.627 -5.029 1 91.7 208 TRP A O 1
ATOM 1699 N N . ASN A 1 209 ? -7.09 -25.941 -3.713 1 92.82 209 ASN A N 1
ATOM 1700 C CA . ASN A 1 209 ? -8.026 -25.906 -4.831 1 92.82 209 ASN A CA 1
ATOM 1701 C C . ASN A 1 209 ? -7.857 -24.639 -5.665 1 92.82 209 ASN A C 1
ATOM 1703 O O . ASN A 1 209 ? -8.245 -23.552 -5.235 1 92.82 209 ASN A O 1
ATOM 1707 N N . LEU A 1 210 ? -7.37 -24.705 -6.847 1 92.96 210 LEU A N 1
ATOM 1708 C CA . LEU A 1 210 ? -6.952 -23.572 -7.666 1 92.96 210 LEU A CA 1
ATOM 1709 C C . LEU A 1 210 ? -8.149 -22.937 -8.366 1 92.96 210 LEU A C 1
ATOM 1711 O O . LEU A 1 210 ? -8.026 -21.867 -8.966 1 92.96 210 LEU A O 1
ATOM 1715 N N . SER A 1 211 ? -9.291 -23.471 -8.242 1 91.32 211 SER A N 1
ATOM 1716 C CA . SER A 1 211 ? -10.483 -22.919 -8.875 1 91.32 211 SER A CA 1
ATOM 1717 C C . SER A 1 211 ? -11.445 -22.346 -7.839 1 91.32 211 SER A C 1
ATOM 1719 O O . SER A 1 211 ? -12.494 -21.803 -8.191 1 91.32 211 SER A O 1
ATOM 1721 N N . ASP A 1 212 ? -11.048 -22.49 -6.602 1 91.06 212 ASP A N 1
ATOM 1722 C CA . ASP A 1 212 ? -11.912 -22.035 -5.517 1 91.06 212 ASP A CA 1
ATOM 1723 C C . ASP A 1 212 ? -11.802 -20.524 -5.324 1 91.06 212 ASP A C 1
ATOM 1725 O O . ASP A 1 212 ? -10.732 -20.014 -4.983 1 91.06 212 ASP A O 1
ATOM 1729 N N . ILE A 1 213 ? -12.871 -19.857 -5.452 1 89.66 213 ILE A N 1
ATOM 1730 C CA . ILE A 1 213 ? -12.919 -18.402 -5.35 1 89.66 213 ILE A CA 1
ATOM 1731 C C . ILE A 1 213 ? -12.597 -17.975 -3.92 1 89.66 213 ILE A C 1
ATOM 1733 O O . ILE A 1 213 ? -12.044 -16.895 -3.698 1 89.66 213 ILE A O 1
ATOM 1737 N N . GLU A 1 214 ? -12.9 -18.754 -2.947 1 91.58 214 GLU A N 1
ATOM 1738 C CA . GLU A 1 214 ? -12.615 -18.415 -1.556 1 91.58 214 GLU A CA 1
ATOM 1739 C C . GLU A 1 214 ? -11.112 -18.375 -1.295 1 91.58 214 GLU A C 1
ATOM 1741 O O . GLU A 1 214 ? -10.642 -17.598 -0.461 1 91.58 214 GLU A O 1
ATOM 1746 N N . ASN A 1 215 ? -10.381 -19.211 -1.973 1 93.88 215 ASN A N 1
ATOM 1747 C CA . ASN A 1 215 ? -8.927 -19.153 -1.872 1 93.88 215 ASN A CA 1
ATOM 1748 C C . ASN A 1 215 ? -8.379 -17.832 -2.403 1 93.88 215 ASN A C 1
ATOM 1750 O O . ASN A 1 215 ? -7.414 -17.291 -1.86 1 93.88 215 ASN A O 1
ATOM 1754 N N . LYS A 1 216 ? -9.001 -17.344 -3.431 1 93.3 216 LYS A N 1
ATOM 1755 C CA . LYS A 1 216 ? -8.614 -16.04 -3.961 1 93.3 216 LYS A CA 1
ATOM 1756 C C . LYS A 1 216 ? -8.86 -14.935 -2.938 1 93.3 216 LYS A C 1
ATOM 1758 O O . LYS A 1 216 ? -8.015 -14.058 -2.748 1 93.3 216 LYS A O 1
ATOM 1763 N N . MET A 1 217 ? -10.001 -14.976 -2.317 1 93.11 217 MET A N 1
ATOM 1764 C CA . MET A 1 217 ? -10.352 -13.98 -1.308 1 93.11 217 MET A CA 1
ATOM 1765 C C . MET A 1 217 ? -9.394 -14.045 -0.123 1 93.11 217 MET A C 1
ATOM 1767 O O . MET A 1 217 ? -8.957 -13.011 0.384 1 93.11 217 MET A O 1
ATOM 1771 N N . PHE A 1 218 ? -9.094 -15.223 0.277 1 95.38 218 PHE A N 1
ATOM 1772 C CA . PHE A 1 218 ? -8.149 -15.381 1.376 1 95.38 218 PHE A CA 1
ATOM 1773 C C . PHE A 1 218 ? -6.783 -14.817 1.002 1 95.38 218 PHE A C 1
ATOM 1775 O O . PHE A 1 218 ? -6.162 -14.105 1.793 1 95.38 218 PHE A O 1
ATOM 1782 N N . LEU A 1 219 ? -6.299 -15.089 -0.195 1 96.5 219 LEU A N 1
ATOM 1783 C CA . LEU A 1 219 ? -4.961 -14.682 -0.608 1 96.5 219 LEU A CA 1
ATOM 1784 C C . LEU A 1 219 ? -4.879 -13.168 -0.768 1 96.5 219 LEU A C 1
ATOM 1786 O O . LEU A 1 219 ? -3.801 -12.583 -0.638 1 96.5 219 LEU A O 1
ATOM 1790 N N . THR A 1 220 ? -5.976 -12.512 -1.01 1 95.41 220 THR A N 1
ATOM 1791 C CA . THR A 1 220 ? -6.017 -11.054 -1.038 1 95.41 220 THR A CA 1
ATOM 1792 C C . THR A 1 220 ? -5.652 -10.476 0.326 1 95.41 220 THR A C 1
ATOM 1794 O O . THR A 1 220 ? -4.791 -9.599 0.424 1 95.41 220 THR A O 1
ATOM 1797 N N . MET A 1 221 ? -6.322 -10.979 1.352 1 95.3 221 MET A N 1
ATOM 1798 C CA . MET A 1 221 ? -6.026 -10.478 2.691 1 95.3 221 MET A CA 1
ATOM 1799 C C . MET A 1 221 ? -4.646 -10.937 3.151 1 95.3 221 MET A C 1
ATOM 1801 O O . MET A 1 221 ? -3.938 -10.198 3.838 1 95.3 221 MET A O 1
ATOM 1805 N N . CYS A 1 222 ? -4.256 -12.19 2.756 1 96.78 222 CYS A N 1
ATOM 1806 C CA . CYS A 1 222 ? -2.932 -12.705 3.087 1 96.78 222 CYS A CA 1
ATOM 1807 C C . CYS A 1 222 ? -1.84 -11.796 2.537 1 96.78 222 CYS A C 1
ATOM 1809 O O . CYS A 1 222 ? -0.855 -11.516 3.224 1 96.78 222 CYS A O 1
ATOM 1811 N N . PHE A 1 223 ? -1.999 -11.323 1.32 1 98.19 223 PHE A N 1
ATOM 1812 C CA . PHE A 1 223 ? -1.077 -10.391 0.682 1 98.19 223 PHE A CA 1
ATOM 1813 C C . PHE A 1 223 ? -0.939 -9.116 1.506 1 98.19 223 PHE A C 1
ATOM 1815 O O . PHE A 1 223 ? 0.173 -8.637 1.737 1 98.19 223 PHE A O 1
ATOM 1822 N N . CYS A 1 224 ? -2.028 -8.605 2.025 1 97.75 224 CYS A N 1
ATOM 1823 C CA . CYS A 1 224 ? -2.031 -7.407 2.856 1 97.75 224 CYS A CA 1
ATOM 1824 C C . CYS A 1 224 ? -1.351 -7.669 4.194 1 97.75 224 CYS A C 1
ATOM 1826 O O . CYS A 1 224 ? -0.693 -6.784 4.745 1 97.75 224 CYS A O 1
ATOM 1828 N N . TRP A 1 225 ? -1.536 -8.866 4.715 1 97.79 225 TRP A N 1
ATOM 1829 C CA . TRP A 1 225 ? -0.899 -9.211 5.982 1 97.79 225 TRP A CA 1
ATOM 1830 C C . TRP A 1 225 ? 0.616 -9.291 5.826 1 97.79 225 TRP A C 1
ATOM 1832 O O . TRP A 1 225 ? 1.36 -8.919 6.736 1 97.79 225 TRP A O 1
ATOM 1842 N N . HIS A 1 226 ? 1.102 -9.812 4.646 1 98.26 226 HIS A N 1
ATOM 1843 C CA . HIS A 1 226 ? 2.528 -9.732 4.353 1 98.26 226 HIS A CA 1
ATOM 1844 C C . HIS A 1 226 ? 3.021 -8.29 4.399 1 98.26 226 HIS A C 1
ATOM 1846 O O . HIS A 1 226 ? 4.047 -7.999 5.018 1 98.26 226 HIS A O 1
ATOM 1852 N N . TYR A 1 227 ? 2.284 -7.478 3.769 1 97.91 227 TYR A N 1
ATOM 1853 C CA . TYR A 1 227 ? 2.658 -6.071 3.675 1 97.91 227 TYR A CA 1
ATOM 1854 C C . TYR A 1 227 ? 2.672 -5.418 5.052 1 97.91 227 TYR A C 1
ATOM 1856 O O . TYR A 1 227 ? 3.605 -4.684 5.388 1 97.91 227 TYR A O 1
ATOM 1864 N N . ALA A 1 228 ? 1.672 -5.685 5.912 1 96.97 228 ALA A N 1
ATOM 1865 C CA . ALA A 1 228 ? 1.613 -5.154 7.271 1 96.97 228 ALA A CA 1
ATOM 1866 C C . ALA A 1 228 ? 2.808 -5.622 8.097 1 96.97 228 ALA A C 1
ATOM 1868 O O . ALA A 1 228 ? 3.396 -4.84 8.847 1 96.97 228 ALA A O 1
ATOM 1869 N N . SER A 1 229 ? 3.171 -6.876 7.951 1 97.44 229 SER A N 1
ATOM 1870 C CA . SER A 1 229 ? 4.302 -7.431 8.688 1 97.44 229 SER A CA 1
ATOM 1871 C C . SER A 1 229 ? 5.603 -6.726 8.317 1 97.44 229 SER A C 1
ATOM 1873 O O . SER A 1 229 ? 6.459 -6.501 9.174 1 97.44 229 SER A O 1
ATOM 1875 N N . ILE A 1 230 ? 5.708 -6.368 7.13 1 97.85 230 ILE A N 1
ATOM 1876 C CA . ILE A 1 230 ? 6.913 -5.693 6.662 1 97.85 230 ILE A CA 1
ATOM 1877 C C . ILE A 1 230 ? 7.014 -4.311 7.304 1 97.85 230 ILE A C 1
ATOM 1879 O O . ILE A 1 230 ? 8.099 -3.883 7.705 1 97.85 230 ILE A O 1
ATOM 1883 N N . PHE A 1 231 ? 5.908 -3.608 7.466 1 94.8 231 PHE A N 1
ATOM 1884 C CA . PHE A 1 231 ? 5.907 -2.312 8.135 1 94.8 231 PHE A CA 1
ATOM 1885 C C . PHE A 1 231 ? 6.325 -2.456 9.594 1 94.8 231 PHE A C 1
ATOM 1887 O O . PHE A 1 231 ? 7.13 -1.669 10.095 1 94.8 231 PHE A O 1
ATOM 1894 N N . VAL A 1 232 ? 5.796 -3.482 10.179 1 93.21 232 VAL A N 1
ATOM 1895 C CA . VAL A 1 232 ? 6.112 -3.715 11.584 1 93.21 232 VAL A CA 1
ATOM 1896 C C . VAL A 1 232 ? 7.591 -4.066 11.73 1 93.21 232 VAL A C 1
ATOM 1898 O O . VAL A 1 232 ? 8.281 -3.524 12.596 1 93.21 232 VAL A O 1
ATOM 1901 N N . ILE A 1 233 ? 8.119 -4.872 10.837 1 95.31 233 ILE A N 1
ATOM 1902 C CA . ILE A 1 233 ? 9.517 -5.288 10.872 1 95.31 233 ILE A CA 1
ATOM 1903 C C . ILE A 1 233 ? 10.42 -4.085 10.609 1 95.31 233 ILE A C 1
ATOM 1905 O O . ILE A 1 233 ? 11.452 -3.921 11.264 1 95.31 233 ILE A O 1
ATOM 1909 N N . THR A 1 234 ? 10.04 -3.276 9.71 1 94.82 234 THR A N 1
ATOM 1910 C CA . THR A 1 234 ? 10.811 -2.073 9.416 1 94.82 234 THR A CA 1
ATOM 1911 C C . THR A 1 234 ? 10.825 -1.133 10.619 1 94.82 234 THR A C 1
ATOM 1913 O O . THR A 1 234 ? 11.865 -0.562 10.954 1 94.82 234 THR A O 1
ATOM 1916 N N . GLY A 1 235 ? 9.662 -0.96 11.274 1 92.19 235 GLY A N 1
ATOM 1917 C CA . GLY A 1 235 ? 9.6 -0.153 12.483 1 92.19 235 GLY A CA 1
ATOM 1918 C C . GLY A 1 235 ? 10.463 -0.695 13.607 1 92.19 235 GLY A C 1
ATOM 1919 O O . GLY A 1 235 ? 11.147 0.067 14.293 1 92.19 235 GLY A O 1
ATOM 1920 N N . LEU A 1 236 ? 10.435 -1.984 13.747 1 93.17 236 LEU A N 1
ATOM 1921 C CA . LEU A 1 236 ? 11.262 -2.627 14.762 1 93.17 236 LEU A CA 1
ATOM 1922 C C . LEU A 1 236 ? 12.744 -2.454 14.447 1 93.17 236 LEU A C 1
ATOM 1924 O O . LEU A 1 236 ? 13.553 -2.23 15.35 1 93.17 236 LEU A O 1
ATOM 1928 N N . ASN A 1 237 ? 13.064 -2.617 13.194 1 95.13 237 ASN A N 1
ATOM 1929 C CA . ASN A 1 237 ? 14.436 -2.379 12.759 1 95.13 237 ASN A CA 1
ATOM 1930 C C . ASN A 1 237 ? 14.888 -0.958 13.081 1 95.13 237 ASN A C 1
ATOM 1932 O O . ASN A 1 237 ? 16.012 -0.748 13.541 1 95.13 237 ASN A O 1
ATOM 1936 N N . TYR A 1 238 ? 14.107 -0.036 12.864 1 93.06 238 TYR A N 1
ATOM 1937 C CA . TYR A 1 238 ? 14.403 1.355 13.188 1 93.06 238 TYR A CA 1
ATOM 1938 C C . TYR A 1 238 ? 14.628 1.53 14.685 1 93.06 238 TYR A C 1
ATOM 1940 O O . TYR A 1 238 ? 15.595 2.172 15.103 1 93.06 238 TYR A O 1
ATOM 1948 N N . ALA A 1 239 ? 13.69 0.958 15.49 1 90.84 239 ALA A N 1
ATOM 1949 C CA . ALA A 1 239 ? 13.791 1.064 16.943 1 90.84 239 ALA A CA 1
ATOM 1950 C C . ALA A 1 239 ? 15.079 0.424 17.452 1 90.84 239 ALA A C 1
ATOM 1952 O O . ALA A 1 239 ? 15.755 0.979 18.322 1 90.84 239 ALA A O 1
ATOM 1953 N N . LEU A 1 240 ? 15.423 -0.661 16.898 1 93.35 240 LEU A N 1
ATOM 1954 C CA . LEU A 1 240 ? 16.621 -1.387 17.304 1 93.35 240 LEU A CA 1
ATOM 1955 C C . LEU A 1 240 ? 17.879 -0.594 16.965 1 93.35 240 LEU A C 1
ATOM 1957 O O . LEU A 1 240 ? 18.769 -0.444 17.806 1 93.35 240 LEU A O 1
ATOM 1961 N N . ILE A 1 241 ? 17.959 -0.049 15.828 1 92.08 241 ILE A N 1
ATOM 1962 C CA . ILE A 1 241 ? 19.125 0.705 15.383 1 92.08 241 ILE A CA 1
ATOM 1963 C C . ILE A 1 241 ? 19.264 1.978 16.215 1 92.08 241 ILE A C 1
ATOM 1965 O O . ILE A 1 241 ? 20.368 2.337 16.632 1 92.08 241 ILE A O 1
ATOM 1969 N N . THR A 1 242 ? 18.167 2.635 16.466 1 87.35 242 THR A N 1
ATOM 1970 C CA . THR A 1 242 ? 18.18 3.837 17.293 1 87.35 242 THR A CA 1
ATOM 1971 C C . THR A 1 242 ? 18.632 3.51 18.713 1 87.35 242 THR A C 1
ATOM 1973 O O . THR A 1 242 ? 19.414 4.255 19.308 1 87.35 242 THR A O 1
ATOM 1976 N N . TRP A 1 243 ? 18.158 2.389 19.2 1 88.23 243 TRP A N 1
ATOM 1977 C CA . TRP A 1 243 ? 18.548 1.952 20.536 1 88.23 243 TRP A CA 1
ATOM 1978 C C . TRP A 1 243 ? 20.036 1.621 20.588 1 88.23 243 TRP A C 1
ATOM 1980 O O . TRP A 1 243 ? 20.728 1.991 21.539 1 88.23 243 TRP A O 1
ATOM 1990 N N . LEU A 1 244 ? 20.55 1.019 19.606 1 86.35 244 LEU A N 1
ATOM 1991 C CA . LEU A 1 244 ? 21.948 0.61 19.535 1 86.35 244 LEU A CA 1
ATOM 1992 C C . LEU A 1 244 ? 22.864 1.822 19.405 1 86.35 244 LEU A C 1
ATOM 1994 O O . LEU A 1 244 ? 23.995 1.807 19.897 1 86.35 244 LEU A O 1
ATOM 1998 N N . THR A 1 245 ? 22.395 2.881 18.83 1 80.17 245 THR A N 1
ATOM 1999 C CA . THR A 1 245 ? 23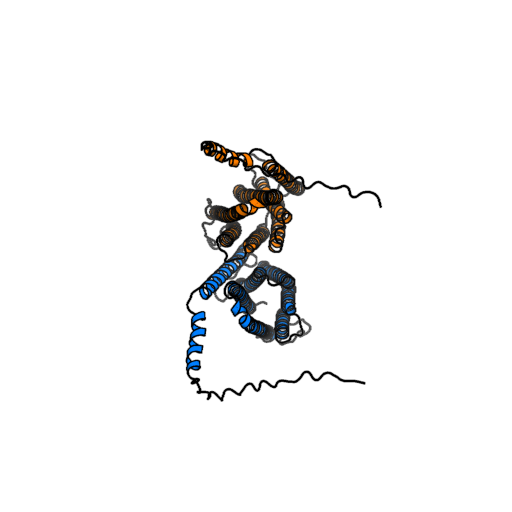.244 4.04 18.578 1 80.17 245 THR A CA 1
ATOM 2000 C C . THR A 1 245 ? 23.105 5.066 19.7 1 80.17 245 THR A C 1
ATOM 2002 O O . THR A 1 245 ? 23.965 5.934 19.865 1 80.17 245 THR A O 1
ATOM 2005 N N . SER A 1 246 ? 21.978 5.25 20.373 1 71.24 246 SER A N 1
ATOM 2006 C CA . SER A 1 246 ? 21.804 6.165 21.496 1 71.24 246 SER A CA 1
ATOM 2007 C C . SER A 1 246 ? 22.495 5.639 22.75 1 71.24 246 SER A C 1
ATOM 2009 O O . SER A 1 246 ? 22.76 6.399 23.684 1 71.24 246 SER A O 1
ATOM 2011 N N . GLY A 1 247 ? 22.534 4.485 23.081 1 56.94 247 GLY A N 1
ATOM 2012 C CA . GLY A 1 247 ? 23.099 3.971 24.318 1 56.94 247 GLY A CA 1
ATOM 2013 C C . GLY A 1 247 ? 24.592 4.213 24.438 1 56.94 247 GLY A C 1
ATOM 2014 O O . GLY A 1 247 ? 25.282 4.379 23.43 1 56.94 247 GLY A O 1
ATOM 2015 N N . PRO A 1 248 ? 25.197 4.796 25.57 1 49.63 248 PRO A N 1
ATOM 2016 C CA . PRO A 1 248 ? 26.62 4.928 25.89 1 49.63 248 PRO A CA 1
ATOM 2017 C C . PRO A 1 248 ? 27.471 3.824 25.266 1 49.63 248 PRO A C 1
ATOM 2019 O O . PRO A 1 248 ? 28.702 3.89 25.307 1 49.63 248 PRO A O 1
ATOM 2022 N N . HIS A 1 249 ? 27.14 2.567 25.228 1 41.55 249 HIS A N 1
ATOM 2023 C CA . HIS A 1 249 ? 28.006 1.409 25.413 1 41.55 249 HIS A CA 1
ATOM 2024 C C . HIS A 1 249 ? 28.807 1.111 24.15 1 41.55 249 HIS A C 1
ATOM 2026 O O . HIS A 1 249 ? 30.027 0.938 24.21 1 41.55 249 HIS A O 1
ATOM 2032 N N . LEU A 1 250 ? 28.226 0.293 23.002 1 39.06 250 LEU A N 1
ATOM 2033 C CA . LEU A 1 250 ? 29.099 -0.67 22.34 1 39.06 250 LEU A CA 1
ATOM 2034 C C . LEU A 1 250 ? 29.986 0.02 21.309 1 39.06 250 LEU A C 1
ATOM 2036 O O . LEU A 1 250 ? 31.182 -0.267 21.221 1 39.06 250 LEU A O 1
ATOM 2040 N N . LEU A 1 251 ? 29.436 0.826 20.315 1 39.06 251 LEU A N 1
ATOM 2041 C CA . LEU A 1 251 ? 30.4 1.204 19.287 1 39.06 251 LEU A CA 1
ATOM 2042 C C . LEU A 1 251 ? 31.206 2.423 19.721 1 39.06 251 LEU A C 1
ATOM 2044 O O . LEU A 1 251 ? 32.174 2.801 19.056 1 39.06 251 LEU A O 1
ATOM 2048 N N . ARG A 1 252 ? 30.78 3.283 20.65 1 39.23 252 ARG A N 1
ATOM 2049 C CA . ARG A 1 252 ? 31.675 4.333 21.128 1 39.23 252 ARG A CA 1
ATOM 2050 C C . ARG A 1 252 ? 32.859 3.74 21.884 1 39.23 252 ARG A C 1
ATOM 2052 O O . ARG A 1 252 ? 33.932 4.345 21.942 1 39.23 252 ARG A O 1
ATOM 2059 N N . GLY A 1 253 ? 32.686 2.614 22.598 1 37.53 253 GLY A N 1
ATOM 2060 C CA . GLY A 1 253 ? 33.775 2.011 23.35 1 37.53 253 GLY A CA 1
ATOM 2061 C C . GLY A 1 253 ? 34.833 1.379 22.464 1 37.53 253 GLY A C 1
ATOM 2062 O O . GLY A 1 253 ? 35.924 1.046 22.932 1 37.53 253 GLY A O 1
ATOM 2063 N N . TRP A 1 254 ? 34.427 0.956 21.22 1 37.77 254 TRP A N 1
ATOM 2064 C CA . TRP A 1 254 ? 35.473 0.23 20.506 1 37.77 254 TRP A CA 1
ATOM 2065 C C . TRP A 1 254 ? 36.525 1.188 19.958 1 37.77 254 TRP A C 1
ATOM 2067 O O . TRP A 1 254 ? 37.668 0.793 19.719 1 37.77 254 TRP A O 1
ATOM 2077 N N . GLY A 1 255 ? 36.112 2.435 19.633 1 36.92 255 GLY A N 1
ATOM 2078 C CA . GLY A 1 255 ? 37.124 3.278 19.017 1 36.92 255 GLY A CA 1
ATOM 2079 C C . GLY A 1 255 ? 38.088 3.884 20.021 1 36.92 255 GLY A C 1
ATOM 2080 O O . GLY A 1 255 ? 39.148 4.388 19.645 1 36.92 255 GLY A O 1
ATOM 2081 N N . VAL A 1 256 ? 37.61 4.193 21.233 1 38.86 256 VAL A N 1
ATOM 2082 C CA . VAL A 1 256 ? 38.509 4.911 22.13 1 38.86 256 VAL A CA 1
ATOM 2083 C C . VAL A 1 256 ? 39.601 3.969 22.63 1 38.86 256 VAL A C 1
ATOM 2085 O O . VAL A 1 256 ? 40.667 4.416 23.059 1 38.86 256 VAL A O 1
ATOM 2088 N N . PHE A 1 257 ? 39.291 2.612 22.745 1 35.2 257 PHE A N 1
ATOM 2089 C CA . PHE A 1 257 ? 40.301 1.813 23.428 1 35.2 257 PHE A CA 1
ATOM 2090 C C . PHE A 1 257 ? 41.563 1.696 22.581 1 35.2 257 PHE A C 1
ATOM 2092 O O . PHE A 1 257 ? 42.611 1.272 23.074 1 35.2 257 PHE A O 1
ATOM 2099 N N . ARG A 1 258 ? 41.425 1.668 21.238 1 34 258 ARG A N 1
ATOM 2100 C CA . ARG A 1 258 ? 42.655 1.235 20.583 1 34 258 ARG A CA 1
ATOM 2101 C C . ARG A 1 258 ? 43.694 2.35 20.578 1 34 258 ARG A C 1
ATOM 2103 O O . ARG A 1 258 ? 44.878 2.102 20.337 1 34 258 ARG A O 1
ATOM 2110 N N . ASN A 1 259 ? 43.189 3.563 20.547 1 33.61 259 ASN A N 1
ATOM 2111 C CA . ASN A 1 259 ? 44.258 4.511 20.254 1 33.61 259 ASN A CA 1
ATOM 2112 C C . ASN A 1 259 ? 45.06 4.857 21.505 1 33.61 259 ASN A C 1
ATOM 2114 O O . ASN A 1 259 ? 45.86 5.794 21.496 1 33.61 259 ASN A O 1
ATOM 2118 N N . SER A 1 260 ? 44.642 4.307 22.658 1 31.81 260 SER A N 1
ATOM 2119 C CA . SER A 1 260 ? 45.308 4.949 23.786 1 31.81 260 SER A CA 1
ATOM 2120 C C . SER A 1 260 ? 46.795 4.608 23.816 1 31.81 260 SER A C 1
ATOM 2122 O O . SER A 1 260 ? 47.598 5.361 24.371 1 31.81 260 SER A O 1
ATOM 2124 N N . PRO A 1 261 ? 47.036 3.256 23.56 1 33.63 261 PRO A N 1
ATOM 2125 C CA . PRO A 1 261 ? 48.322 2.966 24.2 1 33.63 261 PRO A CA 1
ATOM 2126 C C . PRO A 1 261 ? 49.491 3.678 23.525 1 33.63 261 PRO A C 1
ATOM 2128 O O . PRO A 1 261 ? 50.58 3.765 24.098 1 33.63 261 PRO A O 1
ATOM 2131 N N . ARG A 1 262 ? 49.372 3.71 22.152 1 31.76 262 ARG A N 1
ATOM 2132 C CA . ARG A 1 262 ? 50.688 3.749 21.524 1 31.76 262 ARG A CA 1
ATOM 2133 C C . ARG A 1 262 ? 51.34 5.116 21.704 1 31.76 262 ARG A C 1
ATOM 2135 O O . ARG A 1 262 ? 52.491 5.317 21.31 1 31.76 262 ARG A O 1
ATOM 2142 N N . MET A 1 263 ? 50.374 6.094 21.957 1 30.41 263 MET A N 1
ATOM 2143 C CA . MET A 1 263 ? 51.048 7.376 21.769 1 30.41 263 MET A CA 1
ATOM 2144 C C . MET A 1 263 ? 52.011 7.658 22.917 1 30.41 263 MET A C 1
ATOM 2146 O O . MET A 1 263 ? 52.608 8.734 22.982 1 30.41 263 MET A O 1
ATOM 2150 N N . GLN A 1 264 ? 51.945 6.701 23.897 1 29.01 264 GLN A N 1
ATOM 2151 C CA . GLN A 1 264 ? 52.699 7.204 25.04 1 29.01 264 GLN A CA 1
ATOM 2152 C C . GLN A 1 264 ? 54.189 7.29 24.72 1 29.01 264 GLN A C 1
ATOM 2154 O O . GLN A 1 264 ? 54.962 7.864 25.491 1 29.01 264 GLN A O 1
ATOM 2159 N N . GLY A 1 265 ? 54.57 6.315 23.79 1 27.57 265 GLY A N 1
ATOM 2160 C CA . GLY A 1 265 ? 56.004 6.107 23.921 1 27.57 265 GLY A CA 1
ATOM 2161 C C . GLY A 1 265 ? 56.825 7.279 23.417 1 27.57 265 GLY A C 1
ATOM 2162 O O . GLY A 1 265 ? 58.049 7.185 23.309 1 27.57 265 GLY A O 1
ATOM 2163 N N . LYS A 1 266 ? 56.233 8.002 22.445 1 29.83 266 LYS A N 1
ATOM 2164 C CA . LYS A 1 266 ? 57.234 8.831 21.779 1 29.83 266 LYS A CA 1
ATOM 2165 C C . LYS A 1 266 ? 57.817 9.866 22.737 1 29.83 266 LYS A C 1
ATOM 2167 O O . LYS A 1 266 ? 57.091 10.714 23.259 1 29.83 266 LYS A O 1
ATOM 2172 N N . THR A 1 267 ? 58.808 9.426 23.506 1 26.56 267 THR A N 1
ATOM 2173 C CA . THR A 1 267 ? 59.703 10.075 24.457 1 26.56 267 THR A CA 1
ATOM 2174 C C . THR A 1 267 ? 60.182 11.42 23.919 1 26.56 267 THR A C 1
ATOM 2176 O O . THR A 1 267 ? 60.472 11.55 22.727 1 26.56 267 THR A O 1
ATOM 2179 N N . LEU A 1 268 ? 59.971 12.504 24.693 1 28.07 268 LEU A N 1
ATOM 2180 C CA . LEU A 1 268 ? 60.297 13.926 24.699 1 28.07 268 LEU A CA 1
ATOM 2181 C C . LEU A 1 268 ? 61.74 14.155 24.264 1 28.07 268 LEU A C 1
ATOM 2183 O O . LEU A 1 268 ? 62.674 13.818 24.995 1 28.07 268 LEU A O 1
ATOM 2187 N N . LEU A 1 269 ? 62.076 13.627 22.998 1 25.38 269 LEU A N 1
ATOM 2188 C CA . LEU A 1 269 ? 63.47 13.916 22.682 1 25.38 269 LEU A CA 1
ATOM 2189 C C . LEU A 1 269 ? 63.8 15.377 22.968 1 25.38 269 LEU A C 1
ATOM 2191 O O . LEU A 1 269 ? 63.063 16.277 22.558 1 25.38 269 LEU A O 1
ATOM 2195 N N . ARG A 1 270 ? 64.56 15.623 23.976 1 26.72 270 ARG A N 1
ATOM 2196 C CA . ARG A 1 270 ? 65.098 16.854 24.544 1 26.72 270 ARG A CA 1
ATOM 2197 C C . ARG A 1 270 ? 65.721 17.73 23.463 1 26.72 270 ARG A C 1
ATOM 2199 O O . ARG A 1 270 ? 66.755 17.378 22.891 1 26.72 270 ARG A O 1
ATOM 2206 N N . VAL A 1 271 ? 64.923 18.057 22.353 1 27.8 271 VAL A N 1
ATOM 2207 C CA . VAL A 1 271 ? 65.557 18.857 21.311 1 27.8 271 VAL A CA 1
ATOM 2208 C C . VAL A 1 271 ? 66.254 20.063 21.936 1 27.8 271 VAL A C 1
ATOM 2210 O O . VAL A 1 271 ? 65.671 20.762 22.768 1 27.8 271 VAL A O 1
ATOM 2213 N N . SER A 1 272 ? 67.563 20.043 21.976 1 26.38 272 SER A N 1
ATOM 2214 C CA . SER A 1 272 ? 68.574 20.994 22.427 1 26.38 272 SER A CA 1
ATOM 2215 C C . SER A 1 272 ? 68.31 22.388 21.868 1 26.38 272 SER A C 1
ATOM 2217 O O . SER A 1 272 ? 67.956 22.536 20.696 1 26.38 272 SER A O 1
ATOM 2219 N N . SER A 1 273 ? 67.883 23.313 22.709 1 24.16 273 SER A N 1
ATOM 2220 C CA . SER A 1 273 ? 67.473 24.711 22.636 1 24.16 273 SER A CA 1
ATOM 2221 C C . SER A 1 273 ? 68.487 25.545 21.859 1 24.16 273 SER A C 1
ATOM 2223 O O . SER A 1 273 ? 69.622 25.724 22.305 1 24.16 273 SER A O 1
ATOM 2225 N N . HIS A 1 274 ? 68.706 25.258 20.54 1 27.53 274 HIS A N 1
ATOM 2226 C CA . HIS A 1 274 ? 69.781 26.031 19.926 1 27.53 274 HIS A CA 1
ATOM 2227 C C . HIS A 1 274 ? 69.61 27.522 20.196 1 27.53 274 HIS A C 1
ATOM 2229 O O . HIS A 1 274 ? 68.489 27.999 20.386 1 27.53 274 HIS A O 1
ATOM 2235 N N . PRO A 1 275 ? 70.76 28.255 20.333 1 28.22 275 PRO A N 1
ATOM 2236 C CA . PRO A 1 275 ? 71.032 29.588 20.875 1 28.22 275 PRO A CA 1
ATOM 2237 C C . PRO A 1 275 ? 70.323 30.697 20.1 1 28.22 275 PRO A C 1
ATOM 2239 O O . PRO A 1 275 ? 69.966 30.508 18.934 1 28.22 275 PRO A O 1
ATOM 2242 N N . GLU A 1 276 ? 69.74 31.706 20.718 1 25.04 276 GLU A N 1
ATOM 2243 C CA . GLU A 1 276 ? 68.912 32.872 20.426 1 25.04 276 GLU A CA 1
ATOM 2244 C C . GLU A 1 276 ? 69.582 33.781 19.399 1 25.04 276 GLU A C 1
ATOM 2246 O O . GLU A 1 276 ? 70.693 34.267 19.624 1 25.04 276 GLU A O 1
ATOM 2251 N N . PRO A 1 277 ? 69.611 33.426 18.036 1 26.1 277 PRO A N 1
ATOM 2252 C CA . PRO A 1 277 ? 70.419 34.314 17.197 1 26.1 277 PRO A CA 1
ATOM 2253 C C . PRO A 1 277 ? 70.085 35.789 17.406 1 26.1 277 PRO A C 1
ATOM 2255 O O . PRO A 1 277 ? 68.96 36.123 17.787 1 26.1 277 PRO A O 1
ATOM 2258 N N . THR A 1 278 ? 71.08 36.657 17.583 1 25.12 278 THR A N 1
ATOM 2259 C CA . THR A 1 278 ? 71.293 38.079 17.827 1 25.12 278 THR A CA 1
ATOM 2260 C C . THR A 1 278 ? 70.69 38.917 16.703 1 25.12 278 THR A C 1
ATOM 2262 O O . THR A 1 278 ? 70.895 38.623 15.524 1 25.12 278 THR A O 1
ATOM 2265 N N . GLU A 1 279 ? 69.578 39.629 16.889 1 22.42 279 GLU A N 1
ATOM 2266 C CA . GLU A 1 279 ? 68.763 40.551 16.103 1 22.42 279 GLU A CA 1
ATOM 2267 C C . GLU A 1 279 ? 69.608 41.686 15.533 1 22.42 279 GLU A C 1
ATOM 2269 O O . GLU A 1 279 ? 70.119 42.524 16.28 1 22.42 279 GLU A O 1
ATOM 2274 N N . ASP A 1 280 ? 70.598 41.467 14.618 1 21.67 280 ASP A N 1
ATOM 2275 C CA . ASP A 1 280 ? 71.371 42.589 14.095 1 21.67 280 ASP A CA 1
ATOM 2276 C C . ASP A 1 280 ? 70.459 43.637 13.461 1 21.67 280 ASP A C 1
ATOM 2278 O O . ASP A 1 280 ? 69.655 43.318 12.582 1 21.67 280 ASP A O 1
ATOM 2282 N N . TYR A 1 281 ? 70.066 44.747 14.157 1 21.63 281 TYR A N 1
ATOM 2283 C CA . TYR A 1 281 ? 69.308 45.963 13.885 1 21.63 281 TYR A CA 1
ATOM 2284 C C . TYR A 1 281 ? 69.941 46.758 12.75 1 21.63 281 TYR A C 1
ATOM 2286 O O . TYR A 1 281 ? 70.926 47.47 12.957 1 21.63 281 TYR A O 1
ATOM 2294 N N . CYS A 1 282 ? 70.276 46.231 11.536 1 21.14 282 CYS A N 1
ATOM 2295 C CA . CYS A 1 282 ? 70.973 47.058 10.557 1 21.14 282 CYS A CA 1
ATOM 2296 C C . CYS A 1 282 ? 70.153 48.292 10.203 1 21.14 282 CYS A C 1
ATOM 2298 O O . CYS A 1 282 ? 68.971 48.183 9.87 1 21.14 282 CYS A O 1
ATOM 2300 N N . LEU A 1 283 ? 70.613 49.568 10.511 1 22.22 283 LEU A N 1
ATOM 2301 C CA . LEU A 1 283 ? 70.385 51.004 10.387 1 22.22 283 LEU A CA 1
ATOM 2302 C C . LEU A 1 283 ? 70.34 51.423 8.922 1 22.22 283 LEU A C 1
ATOM 2304 O O . LEU A 1 283 ? 71.375 51.466 8.252 1 22.22 283 LEU A O 1
ATOM 2308 N N . PHE A 1 284 ? 69.656 50.733 7.992 1 22.11 284 PHE A N 1
ATOM 2309 C CA . PHE A 1 284 ? 69.809 51.178 6.612 1 22.11 284 PHE A CA 1
ATOM 2310 C C . PHE A 1 284 ? 69.411 52.642 6.468 1 22.11 284 PHE A C 1
ATOM 2312 O O . PHE A 1 284 ? 68.306 53.031 6.849 1 22.11 284 PHE A O 1
ATOM 2319 N N . LEU A 1 285 ? 70.392 53.632 6.348 1 21.97 285 LEU A N 1
ATOM 2320 C CA . LEU A 1 285 ? 70.603 55.045 6.05 1 21.97 285 LEU A CA 1
ATOM 2321 C C . LEU A 1 285 ? 69.875 55.445 4.771 1 21.97 285 LEU A C 1
ATOM 2323 O O . LEU A 1 285 ? 69.814 54.666 3.817 1 21.97 285 LEU A O 1
ATOM 2327 N N . PHE A 1 286 ? 68.902 56.4 4.856 1 24.29 286 PHE A N 1
ATOM 2328 C CA . PHE A 1 286 ? 68.085 57.207 3.958 1 24.29 286 PHE A CA 1
ATOM 2329 C C . PHE A 1 286 ? 68.954 57.92 2.929 1 24.29 286 PHE A C 1
ATOM 2331 O O . PHE A 1 286 ? 69.492 58.996 3.201 1 24.29 286 PHE A O 1
ATOM 2338 N N . GLN A 1 287 ? 69.93 57.269 2.265 1 21.72 287 GLN A N 1
ATOM 2339 C CA . GLN A 1 287 ? 70.624 58.138 1.32 1 21.72 287 GLN A CA 1
ATOM 2340 C C . GLN A 1 287 ? 69.643 58.789 0.349 1 21.72 287 GLN A C 1
ATOM 2342 O O . GLN A 1 287 ? 68.716 58.137 -0.136 1 21.72 287 GLN A O 1
ATOM 2347 N N . LYS A 1 288 ? 69.567 60.144 0.327 1 26.99 288 LYS A N 1
ATOM 2348 C CA . LYS A 1 288 ? 69.042 61.24 -0.481 1 26.99 288 LYS A CA 1
ATOM 2349 C C . LYS A 1 288 ? 69.317 61.01 -1.964 1 26.99 288 LYS A C 1
ATOM 2351 O O . LYS A 1 288 ? 70.462 60.784 -2.361 1 26.99 288 LYS A O 1
ATOM 2356 N N . PRO A 1 289 ? 68.424 60.345 -2.675 1 25.04 289 PRO A N 1
ATOM 2357 C CA . PRO A 1 289 ? 68.778 60.276 -4.095 1 25.04 289 PRO A CA 1
ATOM 2358 C C . PRO A 1 289 ? 69.102 61.645 -4.689 1 25.04 289 PRO A C 1
ATOM 2360 O O . PRO A 1 289 ? 68.395 62.621 -4.423 1 25.04 289 PRO A O 1
ATOM 2363 N N . SER A 1 290 ? 70.378 62.016 -4.764 1 25.58 290 SER A N 1
ATOM 2364 C CA . SER A 1 290 ? 71.074 63.107 -5.438 1 25.58 290 SER A CA 1
ATOM 2365 C C . SER A 1 290 ? 70.384 63.479 -6.746 1 25.58 290 SER A C 1
ATOM 2367 O O . SER A 1 290 ? 69.585 62.704 -7.275 1 25.58 290 SER A O 1
ATOM 2369 N N . ASP A 1 291 ? 71.225 64.162 -7.722 1 24.67 291 ASP A N 1
ATOM 2370 C CA . ASP A 1 291 ? 71.287 65.135 -8.809 1 24.67 291 ASP A CA 1
ATOM 2371 C C . ASP A 1 291 ? 70.666 64.572 -10.085 1 24.67 291 ASP A C 1
ATOM 2373 O O . ASP A 1 291 ? 69.913 65.264 -10.773 1 24.67 291 ASP A O 1
ATOM 2377 N N . ALA A 1 292 ? 71.236 63.693 -11.061 1 21.85 292 ALA A N 1
ATOM 2378 C CA . ALA A 1 292 ? 70.86 64.123 -12.405 1 21.85 292 ALA A CA 1
ATOM 2379 C C . ALA A 1 292 ? 69.387 63.834 -12.681 1 21.85 292 ALA A C 1
ATOM 2381 O O . ALA A 1 292 ? 68.862 62.799 -12.263 1 21.85 292 ALA A O 1
ATOM 2382 N N . MET B 1 1 ? -22.368 -11.577 4.169 1 54.84 1 MET B N 1
ATOM 2383 C CA . MET B 1 1 ? -23.251 -10.586 3.562 1 54.84 1 MET B CA 1
ATOM 2384 C C . MET B 1 1 ? -23.061 -9.218 4.21 1 54.84 1 MET B C 1
ATOM 2386 O O . MET B 1 1 ? -22.651 -9.127 5.369 1 54.84 1 MET B O 1
ATOM 2390 N N . GLY B 1 2 ? -22.821 -8.309 3.471 1 77.43 2 GLY B N 1
ATOM 2391 C CA . GLY B 1 2 ? -22.813 -6.931 3.938 1 77.43 2 GLY B CA 1
ATOM 2392 C C . GLY B 1 2 ? -24.093 -6.535 4.649 1 77.43 2 GLY B C 1
ATOM 2393 O O . GLY B 1 2 ? -25.043 -7.319 4.711 1 77.43 2 GLY B O 1
ATOM 2394 N N . SER B 1 3 ? -24.174 -5.688 5.593 1 87.2 3 SER B N 1
ATOM 2395 C CA . SER B 1 3 ? -25.316 -5.147 6.321 1 87.2 3 SER B CA 1
ATOM 2396 C C . SER B 1 3 ? -25.363 -3.626 6.227 1 87.2 3 SER B C 1
ATOM 2398 O O . SER B 1 3 ? -24.402 -2.997 5.778 1 87.2 3 SER B O 1
ATOM 2400 N N . PHE B 1 4 ? -26.569 -3.141 6.56 1 92.59 4 PHE B N 1
ATOM 2401 C CA . PHE B 1 4 ? -26.724 -1.691 6.589 1 92.59 4 PHE B CA 1
ATOM 2402 C C . PHE B 1 4 ? -25.717 -1.059 7.542 1 92.59 4 PHE B C 1
ATOM 2404 O O . PHE B 1 4 ? -25.033 -0.098 7.183 1 92.59 4 PHE B O 1
ATOM 2411 N N . LYS B 1 5 ? -25.611 -1.597 8.715 1 90.88 5 LYS B N 1
ATOM 2412 C CA . LYS B 1 5 ? -24.699 -1.069 9.725 1 90.88 5 LYS B CA 1
ATOM 2413 C C . LYS B 1 5 ? -23.246 -1.199 9.277 1 90.88 5 LYS B C 1
ATOM 2415 O O . LYS B 1 5 ? -22.415 -0.345 9.591 1 90.88 5 LYS B O 1
ATOM 2420 N N . GLY B 1 6 ? -22.989 -2.193 8.55 1 91.4 6 GLY B N 1
ATOM 2421 C CA . GLY B 1 6 ? -21.64 -2.424 8.06 1 91.4 6 GLY B CA 1
ATOM 2422 C C . GLY B 1 6 ? -21.18 -1.379 7.061 1 91.4 6 GLY B C 1
ATOM 2423 O O . GLY B 1 6 ? -19.979 -1.197 6.853 1 91.4 6 GLY B O 1
ATOM 2424 N N . HIS B 1 7 ? -22.086 -0.678 6.495 1 95.06 7 HIS B N 1
ATOM 2425 C CA . HIS B 1 7 ? -21.762 0.403 5.571 1 95.06 7 HIS B CA 1
ATOM 2426 C C . HIS B 1 7 ? -21.878 1.763 6.251 1 95.06 7 HIS B C 1
ATOM 2428 O O . HIS B 1 7 ? -21.02 2.629 6.067 1 95.06 7 HIS B O 1
ATOM 2434 N N . ALA B 1 8 ? -22.843 1.828 7.082 1 95.63 8 ALA B N 1
ATOM 2435 C CA . ALA B 1 8 ? -23.112 3.114 7.721 1 95.63 8 ALA B CA 1
ATOM 2436 C C . ALA B 1 8 ? -21.996 3.489 8.691 1 95.63 8 ALA B C 1
ATOM 2438 O O . ALA B 1 8 ? -21.629 4.661 8.801 1 95.63 8 ALA B O 1
ATOM 2439 N N . LEU B 1 9 ? -21.466 2.527 9.37 1 95.66 9 LEU B N 1
ATOM 2440 C CA . LEU B 1 9 ? -20.453 2.802 10.384 1 95.66 9 LEU B CA 1
ATOM 2441 C C . LEU B 1 9 ? -19.179 3.345 9.747 1 95.66 9 LEU B C 1
ATOM 2443 O O . LEU B 1 9 ? -18.741 4.452 10.07 1 95.66 9 LEU B O 1
ATOM 2447 N N . PRO B 1 10 ? -18.546 2.633 8.849 1 96.81 10 PRO B N 1
ATOM 2448 C CA . PRO B 1 10 ? -17.365 3.222 8.214 1 96.81 10 PRO B CA 1
ATOM 2449 C C . PRO B 1 10 ? -17.679 4.522 7.477 1 96.81 10 PRO B C 1
ATOM 2451 O O . PRO B 1 10 ? -16.85 5.435 7.448 1 96.81 10 PRO B O 1
ATOM 2454 N N . GLY B 1 11 ? -18.869 4.598 6.856 1 98.17 11 GLY B N 1
ATOM 2455 C CA . GLY B 1 11 ? -19.266 5.846 6.224 1 98.17 11 GLY B CA 1
ATOM 2456 C C . GLY B 1 11 ? -19.25 7.028 7.175 1 98.17 11 GLY B C 1
ATOM 2457 O O . GLY B 1 11 ? -18.772 8.108 6.824 1 98.17 11 GLY B O 1
ATOM 2458 N N . THR B 1 12 ? -19.755 6.792 8.318 1 98.27 12 THR B N 1
ATOM 2459 C CA . THR B 1 12 ? -19.794 7.843 9.328 1 98.27 12 THR B CA 1
ATOM 2460 C C . THR B 1 12 ? -18.383 8.228 9.763 1 98.27 12 THR B C 1
ATOM 2462 O O . THR B 1 12 ? -18.08 9.411 9.93 1 98.27 12 THR B O 1
ATOM 2465 N N . PHE B 1 13 ? -17.538 7.24 9.939 1 98.39 13 PHE B N 1
ATOM 2466 C CA . PHE B 1 13 ? -16.153 7.512 10.302 1 98.39 13 PHE B CA 1
ATOM 2467 C C . PHE B 1 13 ? -15.485 8.404 9.262 1 98.39 13 PHE B C 1
ATOM 2469 O O . PHE B 1 13 ? -14.833 9.39 9.61 1 98.39 13 PHE B O 1
ATOM 2476 N N . PHE B 1 14 ? -15.698 8.151 7.986 1 98.69 14 PHE B N 1
ATOM 2477 C CA . PHE B 1 14 ? -15.05 8.902 6.918 1 98.69 14 PHE B CA 1
ATOM 2478 C C . PHE B 1 14 ? -15.636 10.305 6.811 1 98.69 14 PHE B C 1
ATOM 2480 O O . PHE B 1 14 ? -14.914 11.266 6.536 1 98.69 14 PHE B O 1
ATOM 2487 N N . ILE B 1 15 ? -16.911 10.429 7.058 1 98.52 15 ILE B N 1
ATOM 2488 C CA . ILE B 1 15 ? -17.542 11.744 7.022 1 98.52 15 ILE B CA 1
ATOM 2489 C C . ILE B 1 15 ? -16.986 12.613 8.148 1 98.52 15 ILE B C 1
ATOM 2491 O O . ILE B 1 15 ? -16.608 13.765 7.922 1 98.52 15 ILE B O 1
ATOM 2495 N N . LEU B 1 16 ? -16.889 12.05 9.316 1 98.11 16 LEU B N 1
ATOM 2496 C CA . LEU B 1 16 ? -16.4 12.792 10.474 1 98.11 16 LEU B CA 1
ATOM 2497 C C . LEU B 1 16 ? -14.948 13.214 10.276 1 98.11 16 LEU B C 1
ATOM 2499 O O . LEU B 1 16 ? -14.602 14.379 10.482 1 98.11 16 LEU B O 1
ATOM 2503 N N . MET B 1 17 ? -14.106 12.32 9.836 1 98.11 17 MET B N 1
ATOM 2504 C CA . MET B 1 17 ? -12.691 12.625 9.644 1 98.11 17 MET B CA 1
ATOM 2505 C C . MET B 1 17 ? -12.497 13.601 8.488 1 98.11 17 MET B C 1
ATOM 2507 O O . MET B 1 17 ? -11.709 14.543 8.591 1 98.11 17 MET B O 1
ATOM 2511 N N . GLY B 1 18 ? -13.23 13.381 7.41 1 98.11 18 GLY B N 1
ATOM 2512 C CA . GLY B 1 18 ? -13.13 14.282 6.273 1 98.11 18 GLY B CA 1
ATOM 2513 C C . GLY B 1 18 ? -13.545 15.704 6.599 1 98.11 18 GLY B C 1
ATOM 2514 O O . GLY B 1 18 ? -12.881 16.659 6.191 1 98.11 18 GLY B O 1
ATOM 2515 N N . PHE B 1 19 ? -14.592 15.797 7.316 1 97.45 19 PHE B N 1
ATOM 2516 C CA . PHE B 1 19 ? -15.072 17.118 7.704 1 97.45 19 PHE B CA 1
ATOM 2517 C C . PHE B 1 19 ? -14.092 17.79 8.659 1 97.45 19 PHE B C 1
ATOM 2519 O O . PHE B 1 19 ? -13.82 18.986 8.536 1 97.45 19 PHE B O 1
ATOM 2526 N N . TRP B 1 20 ? -13.603 17.023 9.592 1 97.05 20 TRP B N 1
ATOM 2527 C CA . TRP B 1 20 ? -12.604 17.546 10.519 1 97.05 20 TRP B CA 1
ATOM 2528 C C . TRP B 1 20 ? -11.374 18.046 9.769 1 97.05 20 TRP B C 1
ATOM 2530 O O . TRP B 1 20 ? -10.89 19.151 10.025 1 97.05 20 TRP B O 1
ATOM 2540 N N . TRP B 1 21 ? -10.884 17.292 8.839 1 96.72 21 TRP B N 1
ATOM 2541 C CA . TRP B 1 21 ? -9.695 17.675 8.085 1 96.72 21 TRP B CA 1
ATOM 2542 C C . TRP B 1 21 ? -9.958 18.923 7.249 1 96.72 21 TRP B C 1
ATOM 2544 O O . TRP B 1 21 ? -9.111 19.816 7.171 1 96.72 21 TRP B O 1
ATOM 2554 N N . SER B 1 22 ? -11.127 18.98 6.635 1 96.92 22 SER B N 1
ATOM 2555 C CA . SER B 1 22 ? -11.483 20.151 5.84 1 96.92 22 SER B CA 1
ATOM 2556 C C . SER B 1 22 ? -11.534 21.409 6.7 1 96.92 22 SER B C 1
ATOM 2558 O O . SER B 1 22 ? -10.99 22.448 6.322 1 96.92 22 SER B O 1
ATOM 2560 N N . THR B 1 23 ? -12.093 21.33 7.807 1 95.75 23 THR B N 1
ATOM 2561 C CA . THR B 1 23 ? -12.212 22.465 8.717 1 95.75 23 THR B CA 1
ATOM 2562 C C . THR B 1 23 ? -10.84 22.893 9.229 1 95.75 23 THR B C 1
ATOM 2564 O O . THR B 1 23 ? -10.532 24.086 9.271 1 95.75 23 THR B O 1
ATOM 2567 N N . LYS B 1 24 ? -10.052 21.956 9.584 1 93.6 24 LYS B N 1
ATOM 2568 C CA . LYS B 1 24 ? -8.717 22.237 10.104 1 93.6 24 LYS B CA 1
ATOM 2569 C C . LYS B 1 24 ? -7.864 22.962 9.066 1 93.6 24 LYS B C 1
ATOM 2571 O O . LYS B 1 24 ? -7.172 23.929 9.391 1 93.6 24 LYS B O 1
ATOM 2576 N N . VAL B 1 25 ? -7.968 22.549 7.873 1 93.07 25 VAL B N 1
ATOM 2577 C CA . VAL B 1 25 ? -7.179 23.14 6.797 1 93.07 25 VAL B CA 1
ATOM 2578 C C . VAL B 1 25 ? -7.633 24.577 6.553 1 93.07 25 VAL B C 1
ATOM 2580 O O . VAL B 1 25 ? -6.805 25.475 6.381 1 93.07 25 VAL B O 1
ATOM 2583 N N . ILE B 1 26 ? -8.895 24.762 6.562 1 93.64 26 ILE B N 1
ATOM 2584 C CA . ILE B 1 26 ? -9.446 26.094 6.338 1 93.64 26 ILE B CA 1
ATOM 2585 C C . ILE B 1 26 ? -9.054 27.015 7.492 1 93.64 26 ILE B C 1
ATOM 2587 O O . ILE B 1 26 ? -8.643 28.157 7.271 1 93.64 26 ILE B O 1
ATOM 2591 N N . LEU B 1 27 ? -9.13 26.538 8.699 1 90.33 27 LEU B N 1
ATOM 2592 C CA . LEU B 1 27 ? -8.746 27.316 9.871 1 90.33 27 LEU B CA 1
ATOM 2593 C C . LEU B 1 27 ? -7.277 27.718 9.799 1 90.33 27 LEU B C 1
ATOM 2595 O O . LEU B 1 27 ? -6.932 28.874 10.056 1 90.33 27 LEU B O 1
ATOM 2599 N N . LYS B 1 28 ? -6.456 26.739 9.493 1 87.13 28 LYS B N 1
ATOM 2600 C CA . LYS B 1 28 ? -5.03 27.023 9.358 1 87.13 28 LYS B CA 1
ATOM 2601 C C . LYS B 1 28 ? -4.78 28.086 8.293 1 87.13 28 LYS B C 1
ATOM 2603 O O . LYS B 1 28 ? -3.971 28.995 8.493 1 87.13 28 LYS B O 1
ATOM 2608 N N . TYR B 1 29 ? -5.463 27.957 7.225 1 88.17 29 TYR B N 1
ATOM 2609 C CA . TYR B 1 29 ? -5.295 28.878 6.107 1 88.17 29 TYR B CA 1
ATOM 2610 C C . TYR B 1 29 ? -5.748 30.283 6.485 1 88.17 29 TYR B C 1
ATOM 2612 O O . TYR B 1 29 ? -5.043 31.261 6.224 1 88.17 29 TYR B O 1
ATOM 2620 N N . VAL B 1 30 ? -6.821 30.44 7.12 1 86.61 30 VAL B N 1
ATOM 2621 C CA . VAL B 1 30 ? -7.396 31.732 7.48 1 86.61 30 VAL B CA 1
ATOM 2622 C C . VAL B 1 30 ? -6.554 32.386 8.574 1 86.61 30 VAL B C 1
ATOM 2624 O O . VAL B 1 30 ? -6.291 33.59 8.526 1 86.61 30 VAL B O 1
ATOM 2627 N N . TYR B 1 31 ? -6.076 31.621 9.532 1 82.18 31 TYR B N 1
ATOM 2628 C CA . TYR B 1 31 ? -5.271 32.166 10.619 1 82.18 31 TYR B CA 1
ATOM 2629 C C . TYR B 1 31 ? -3.916 32.641 10.108 1 82.18 31 TYR B C 1
ATOM 2631 O O . TYR B 1 31 ? -3.398 33.665 10.563 1 82.18 31 TYR B O 1
ATOM 2639 N N . LYS B 1 32 ? -3.355 31.876 9.279 1 81.57 32 LYS B N 1
ATOM 2640 C CA . LYS B 1 32 ? -2.079 32.288 8.702 1 81.57 32 LYS B CA 1
ATOM 2641 C C . LYS B 1 32 ? -2.221 33.596 7.929 1 81.57 32 LYS B C 1
ATOM 2643 O O . LYS B 1 32 ? -1.313 34.43 7.936 1 81.57 32 LYS B O 1
ATOM 2648 N N . LYS B 1 33 ? -3.296 33.771 7.336 1 80.31 33 LYS B N 1
ATOM 2649 C CA . LYS B 1 33 ? -3.521 34.963 6.524 1 80.31 33 LYS B CA 1
ATOM 2650 C C . LYS B 1 33 ? -3.827 36.175 7.399 1 80.31 33 LYS B C 1
ATOM 2652 O O . LYS B 1 33 ? -3.45 37.3 7.065 1 80.31 33 LYS B O 1
ATOM 2657 N N . GLN B 1 34 ? -4.423 36.056 8.54 1 76.01 34 GLN B N 1
ATOM 2658 C CA . GLN B 1 34 ? -4.876 37.196 9.33 1 76.01 34 GLN B CA 1
ATOM 2659 C C . GLN B 1 34 ? -3.889 37.517 10.449 1 76.01 34 GLN B C 1
ATOM 2661 O O . GLN B 1 34 ? -3.755 38.674 10.852 1 76.01 34 GLN B O 1
ATOM 2666 N N . THR B 1 35 ? -3.356 36.472 11.354 1 64.61 35 THR B N 1
ATOM 2667 C CA . THR B 1 35 ? -2.62 36.807 12.568 1 64.61 35 THR B CA 1
ATOM 2668 C C . THR B 1 35 ? -1.196 36.263 12.504 1 64.61 35 THR B C 1
ATOM 2670 O O . THR B 1 35 ? -0.979 35.058 12.65 1 64.61 35 THR B O 1
ATOM 2673 N N . ARG B 1 36 ? -0.249 36.944 11.81 1 59.26 36 ARG B N 1
ATOM 2674 C CA . ARG B 1 36 ? 1.146 36.515 11.801 1 59.26 36 ARG B CA 1
ATOM 2675 C C . ARG B 1 36 ? 1.589 36.064 13.189 1 59.26 36 ARG B C 1
ATOM 2677 O O . ARG B 1 36 ? 2.353 35.105 13.321 1 59.26 36 ARG B O 1
ATOM 2684 N N . THR B 1 37 ? 1.347 36.706 14.321 1 52.91 37 THR B N 1
ATOM 2685 C CA . THR B 1 37 ? 1.887 36.506 15.661 1 52.91 37 THR B CA 1
ATOM 2686 C C . THR B 1 37 ? 1.279 35.266 16.309 1 52.91 37 THR B C 1
ATOM 2688 O O . THR B 1 37 ? 1.954 34.557 17.059 1 52.91 37 THR B O 1
ATOM 2691 N N . CYS B 1 38 ? 0.067 34.94 16.182 1 51.46 38 CYS B N 1
ATOM 2692 C CA . CYS B 1 38 ? -0.722 33.906 16.842 1 51.46 38 CYS B CA 1
ATOM 2693 C C . CYS B 1 38 ? -0.412 32.531 16.262 1 51.46 38 CYS B C 1
ATOM 2695 O O . CYS B 1 38 ? -0.722 31.509 16.877 1 51.46 38 CYS B O 1
ATOM 2697 N N . TYR B 1 39 ? 0.434 32.595 15.383 1 54.75 39 TYR B N 1
ATOM 2698 C CA . TYR B 1 39 ? 0.668 31.357 14.648 1 54.75 39 TYR B CA 1
ATOM 2699 C C . TYR B 1 39 ? 1.523 30.393 15.462 1 54.75 39 TYR B C 1
ATOM 2701 O O . TYR B 1 39 ? 1.333 29.176 15.396 1 54.75 39 TYR B O 1
ATOM 2709 N N . LEU B 1 40 ? 2.392 31.03 16.429 1 53.72 40 LEU B N 1
ATOM 2710 C CA . LEU B 1 40 ? 3.238 30.155 17.233 1 53.72 40 LEU B CA 1
ATOM 2711 C C . LEU B 1 40 ? 2.396 29.297 18.172 1 53.72 40 LEU B C 1
ATOM 2713 O O . LEU B 1 40 ? 2.651 28.1 18.323 1 53.72 40 LEU B O 1
ATOM 2717 N N . SER B 1 41 ? 1.519 30.053 19.125 1 54.45 41 SER B N 1
ATOM 2718 C CA . SER B 1 41 ? 0.618 29.318 20.007 1 54.45 41 SER B CA 1
ATOM 2719 C C . SER B 1 41 ? -0.223 28.314 19.227 1 54.45 41 SER B C 1
ATOM 2721 O O . SER B 1 41 ? -0.519 27.226 19.724 1 54.45 41 SER B O 1
ATOM 2723 N N . SER B 1 42 ? -0.154 28.548 17.926 1 67.89 42 SER B N 1
ATOM 2724 C CA . SER B 1 42 ? -0.973 27.763 17.009 1 67.89 42 SER B CA 1
ATOM 2725 C C . SER B 1 42 ? -0.263 26.478 16.594 1 67.89 42 SER B C 1
ATOM 2727 O O . SER B 1 42 ? -0.901 25.438 16.424 1 67.89 42 SER B O 1
ATOM 2729 N N . LYS B 1 43 ? 1.099 26.453 16.924 1 76.38 43 LYS B N 1
ATOM 2730 C CA . LYS B 1 43 ? 1.845 25.262 16.526 1 76.38 43 LYS B CA 1
ATOM 2731 C C . LYS B 1 43 ? 1.669 24.138 17.543 1 76.38 43 LYS B C 1
ATOM 2733 O O . LYS B 1 43 ? 1.53 22.972 17.169 1 76.38 43 LYS B O 1
ATOM 2738 N N . THR B 1 44 ? 1.684 24.572 18.79 1 80.7 44 THR B N 1
ATOM 2739 C CA . THR B 1 44 ? 1.48 23.579 19.839 1 80.7 44 THR B CA 1
ATOM 2740 C C . THR B 1 44 ? 0.069 23.003 19.771 1 80.7 44 THR B C 1
ATOM 2742 O O . THR B 1 44 ? -0.123 21.796 19.936 1 80.7 44 THR B O 1
ATOM 2745 N N . PHE B 1 45 ? -0.829 23.88 19.534 1 84 45 PHE B N 1
ATOM 2746 C CA . PHE B 1 45 ? -2.216 23.447 19.413 1 84 45 PHE B CA 1
ATOM 2747 C C . PHE B 1 45 ? -2.393 22.527 18.211 1 84 45 PHE B C 1
ATOM 2749 O O . PHE B 1 45 ? -3.085 21.511 18.296 1 84 45 PHE B O 1
ATOM 2756 N N . LEU B 1 46 ? -1.74 22.824 17.217 1 84.78 46 LEU B N 1
ATOM 2757 C CA . LEU B 1 46 ? -1.833 22.015 16.006 1 84.78 46 LEU B CA 1
ATOM 2758 C C . LEU B 1 46 ? -1.185 20.65 16.213 1 84.78 46 LEU B C 1
ATOM 2760 O O . LEU B 1 46 ? -1.693 19.637 15.727 1 84.78 46 LEU B O 1
ATOM 2764 N N . ARG B 1 47 ? -0.156 20.669 16.944 1 89.27 47 ARG B N 1
ATOM 2765 C CA . ARG B 1 47 ? 0.513 19.409 17.251 1 89.27 47 ARG B CA 1
ATOM 2766 C C . ARG B 1 47 ? -0.38 18.507 18.096 1 89.27 47 ARG B C 1
ATOM 2768 O O . ARG B 1 47 ? -0.479 17.305 17.838 1 89.27 47 ARG B O 1
ATOM 2775 N N . ARG B 1 48 ? -1.032 19.056 19.049 1 92.47 48 ARG B N 1
ATOM 2776 C CA . ARG B 1 48 ? -1.947 18.289 19.889 1 92.47 48 ARG B CA 1
ATOM 2777 C C . ARG B 1 48 ? -3.127 17.767 19.076 1 92.47 48 ARG B C 1
ATOM 2779 O O . ARG B 1 48 ? -3.589 16.644 19.294 1 92.47 48 ARG B O 1
ATOM 2786 N N . ALA B 1 49 ? -3.57 18.568 18.203 1 93.21 49 ALA B N 1
ATOM 2787 C CA . ALA B 1 49 ? -4.674 18.162 17.336 1 93.21 49 ALA B CA 1
ATOM 2788 C C . ALA B 1 49 ? -4.289 16.95 16.491 1 93.21 49 ALA B C 1
ATOM 2790 O O . ALA B 1 49 ? -5.102 16.046 16.285 1 93.21 49 ALA B O 1
ATOM 2791 N N . GLU B 1 50 ? -3.057 16.955 16.041 1 94.84 50 GLU B N 1
ATOM 2792 C CA . GLU B 1 50 ? -2.58 15.828 15.245 1 94.84 50 GLU B CA 1
ATOM 2793 C C . GLU B 1 50 ? -2.536 14.546 16.073 1 94.84 50 GLU B C 1
ATOM 2795 O O . GLU B 1 50 ? -2.892 13.472 15.583 1 94.84 50 GLU B O 1
ATOM 2800 N N . ILE B 1 51 ? -2.119 14.635 17.285 1 96.29 51 ILE B N 1
ATOM 2801 C CA . ILE B 1 51 ? -2.055 13.481 18.176 1 96.29 51 ILE B CA 1
ATOM 2802 C C . ILE B 1 51 ? -3.463 12.948 18.431 1 96.29 51 ILE B C 1
ATOM 2804 O O . ILE B 1 51 ? -3.704 11.742 18.332 1 96.29 51 ILE B O 1
ATOM 2808 N N . TRP B 1 52 ? -4.386 13.822 18.675 1 96.16 52 TRP B N 1
ATOM 2809 C CA . TRP B 1 52 ? -5.762 13.414 18.935 1 96.16 52 TRP B CA 1
ATOM 2810 C C . TRP B 1 52 ? -6.384 12.774 17.698 1 96.16 52 TRP B C 1
ATOM 2812 O O . TRP B 1 52 ? -7.155 11.819 17.806 1 96.16 52 TRP B O 1
ATOM 2822 N N . GLU B 1 53 ? -6.092 13.301 16.571 1 96.85 53 GLU B N 1
ATOM 2823 C CA . GLU B 1 53 ? -6.557 12.701 15.324 1 96.85 53 GLU B CA 1
ATOM 2824 C C . GLU B 1 53 ? -6.122 11.242 15.217 1 96.85 53 GLU B C 1
ATOM 2826 O O . GLU B 1 53 ? -6.911 10.38 14.824 1 96.85 53 GLU B O 1
ATOM 2831 N N . GLY B 1 54 ? -4.854 11.019 15.58 1 97.88 54 GLY B N 1
ATOM 2832 C CA . GLY B 1 54 ? -4.356 9.653 15.571 1 97.88 54 GLY B CA 1
ATOM 2833 C C . GLY B 1 54 ? -5.074 8.749 16.555 1 97.88 54 GLY B C 1
ATOM 2834 O O . GLY B 1 54 ? -5.416 7.611 16.226 1 97.88 54 GLY B O 1
ATOM 2835 N N . VAL B 1 55 ? -5.327 9.242 17.69 1 98.2 55 VAL B N 1
ATOM 2836 C CA . VAL B 1 55 ? -6.008 8.47 18.724 1 98.2 55 VAL B CA 1
ATOM 2837 C C . VAL B 1 55 ? -7.428 8.139 18.272 1 98.2 55 VAL B C 1
ATOM 2839 O O . VAL B 1 55 ? -7.881 7 18.411 1 98.2 55 VAL B O 1
ATOM 2842 N N . VAL B 1 56 ? -8.109 9.109 17.748 1 98.26 56 VAL B N 1
ATOM 2843 C CA . VAL B 1 56 ? -9.47 8.909 17.261 1 98.26 56 VAL B CA 1
ATOM 2844 C C . VAL B 1 56 ? -9.473 7.859 16.153 1 98.26 56 VAL B C 1
ATOM 2846 O O . VAL B 1 56 ? -10.341 6.984 16.12 1 98.26 56 VAL B O 1
ATOM 2849 N N . ALA B 1 57 ? -8.49 7.956 15.249 1 98.25 57 ALA B N 1
ATOM 2850 C CA . ALA B 1 57 ? -8.384 6.981 14.167 1 98.25 57 ALA B CA 1
ATOM 2851 C C . ALA B 1 57 ? -8.193 5.57 14.717 1 98.25 57 ALA B C 1
ATOM 2853 O O . ALA B 1 57 ? -8.787 4.615 14.212 1 98.25 57 ALA B O 1
ATOM 2854 N N . ILE B 1 58 ? -7.381 5.416 15.737 1 98.53 58 ILE B N 1
ATOM 2855 C CA . ILE B 1 58 ? -7.143 4.119 16.363 1 98.53 58 ILE B CA 1
ATOM 2856 C C . ILE B 1 58 ? -8.439 3.597 16.978 1 98.53 58 ILE B C 1
ATOM 2858 O O . ILE B 1 58 ? -8.79 2.428 16.8 1 98.53 58 ILE B O 1
ATOM 2862 N N . ILE B 1 59 ? -9.168 4.423 17.68 1 98.54 59 ILE B N 1
ATOM 2863 C CA . ILE B 1 59 ? -10.42 4.036 18.323 1 98.54 59 ILE B CA 1
ATOM 2864 C C . ILE B 1 59 ? -11.436 3.618 17.263 1 98.54 59 ILE B C 1
ATOM 2866 O O . ILE B 1 59 ? -12.116 2.6 17.412 1 98.54 59 ILE B O 1
ATOM 2870 N N . MET B 1 60 ? -11.541 4.363 16.211 1 98.31 60 MET B N 1
ATOM 2871 C CA . MET B 1 60 ? -12.453 4.024 15.122 1 98.31 60 MET B CA 1
ATOM 2872 C C . MET B 1 60 ? -12.08 2.683 14.498 1 98.31 60 MET B C 1
ATOM 2874 O O . MET B 1 60 ? -12.952 1.858 14.223 1 98.31 60 MET B O 1
ATOM 2878 N N . ALA B 1 61 ? -10.778 2.528 14.272 1 98.31 61 ALA B N 1
ATOM 2879 C CA . ALA B 1 61 ? -10.307 1.273 13.69 1 98.31 61 ALA B CA 1
ATOM 2880 C C . ALA B 1 61 ? -10.629 0.092 14.601 1 98.31 61 ALA B C 1
ATOM 2882 O O . ALA B 1 61 ? -11.118 -0.942 14.139 1 98.31 61 ALA B O 1
ATOM 2883 N N . LEU B 1 62 ? -10.367 0.249 15.931 1 98.07 62 LEU B N 1
ATOM 2884 C CA . LEU B 1 62 ? -10.633 -0.82 16.888 1 98.07 62 LEU B CA 1
ATOM 2885 C C . LEU B 1 62 ? -12.127 -1.113 16.974 1 98.07 62 LEU B C 1
ATOM 2887 O O . LEU B 1 62 ? -12.534 -2.275 17.044 1 98.07 62 LEU B O 1
ATOM 2891 N N . THR B 1 63 ? -12.936 -0.083 16.974 1 97.39 63 THR B N 1
ATOM 2892 C CA . THR B 1 63 ? -14.384 -0.256 16.991 1 97.39 63 THR B CA 1
ATOM 2893 C C . THR B 1 63 ? -14.851 -1.031 15.762 1 97.39 63 THR B C 1
ATOM 2895 O O . THR B 1 63 ? -15.669 -1.946 15.873 1 97.39 63 THR B O 1
ATOM 2898 N N . GLY B 1 64 ? -14.302 -0.665 14.592 1 96.7 64 GLY B N 1
ATOM 2899 C CA . GLY B 1 64 ? -14.644 -1.383 13.374 1 96.7 64 GLY B CA 1
ATOM 2900 C C . GLY B 1 64 ? -14.217 -2.838 13.399 1 96.7 64 GLY B C 1
ATOM 2901 O O . GLY B 1 64 ? -14.986 -3.723 13.018 1 96.7 64 GLY B O 1
ATOM 2902 N N . MET B 1 65 ? -13.016 -3.089 13.876 1 96.7 65 MET B N 1
ATOM 2903 C CA . MET B 1 65 ? -12.505 -4.455 13.941 1 96.7 65 MET B CA 1
ATOM 2904 C C . MET B 1 65 ? -13.334 -5.301 14.902 1 96.7 65 MET B C 1
ATOM 2906 O O . MET B 1 65 ? -13.697 -6.435 14.582 1 96.7 65 MET B O 1
ATOM 2910 N N . VAL B 1 66 ? -13.617 -4.724 16.108 1 96.08 66 VAL B N 1
ATOM 2911 C CA . VAL B 1 66 ? -14.41 -5.432 17.108 1 96.08 66 VAL B CA 1
ATOM 2912 C C . VAL B 1 66 ? -15.811 -5.698 16.563 1 96.08 66 VAL B C 1
ATOM 2914 O O . VAL B 1 66 ? -16.361 -6.786 16.753 1 96.08 66 VAL B O 1
ATOM 2917 N N . GLY B 1 67 ? -16.366 -4.756 15.875 1 94.02 67 GLY B N 1
ATOM 2918 C CA . GLY B 1 67 ? -17.671 -4.935 15.259 1 94.02 67 GLY B CA 1
ATOM 2919 C C . GLY B 1 67 ? -17.696 -6.043 14.223 1 94.02 67 GLY B C 1
ATOM 2920 O O . GLY B 1 67 ? -18.624 -6.854 14.196 1 94.02 67 GLY B O 1
ATOM 2921 N N . GLU B 1 68 ? -16.69 -6.138 13.409 1 94.24 68 GLU B N 1
ATOM 2922 C CA . GLU B 1 68 ? -16.639 -7.144 12.353 1 94.24 68 GLU B CA 1
ATOM 2923 C C . GLU B 1 68 ? -16.4 -8.537 12.929 1 94.24 68 GLU B C 1
ATOM 2925 O O . GLU B 1 68 ? -16.94 -9.524 12.424 1 94.24 68 GLU B O 1
ATOM 2930 N N . GLN B 1 69 ? -15.648 -8.632 14.043 1 94.38 69 GLN B N 1
ATOM 2931 C CA . GLN B 1 69 ? -15.229 -9.931 14.561 1 94.38 69 GLN B CA 1
ATOM 2932 C C . GLN B 1 69 ? -16.216 -10.452 15.602 1 94.38 69 GLN B C 1
ATOM 2934 O O . GLN B 1 69 ? -16.471 -11.656 15.674 1 94.38 69 GLN B O 1
ATOM 2939 N N . PHE B 1 70 ? -16.84 -9.598 16.385 1 93.64 70 PHE B N 1
ATOM 2940 C CA . PHE B 1 70 ? -17.535 -10.085 17.571 1 93.64 70 PHE B CA 1
ATOM 2941 C C . PHE B 1 70 ? -19.011 -9.711 17.525 1 93.64 70 PHE B C 1
ATOM 2943 O O . PHE B 1 70 ? -19.703 -9.767 18.544 1 93.64 70 PHE B O 1
ATOM 2950 N N . ILE B 1 71 ? -19.53 -9.268 16.417 1 86.47 71 ILE B N 1
ATOM 2951 C CA . ILE B 1 71 ? -20.971 -9.123 16.244 1 86.47 71 ILE B CA 1
ATOM 2952 C C . ILE B 1 71 ? -21.635 -10.498 16.275 1 86.47 71 ILE B C 1
ATOM 2954 O O . ILE B 1 71 ? -20.973 -11.519 16.074 1 86.47 71 ILE B O 1
ATOM 2958 N N . SER B 1 72 ? -22.95 -10.505 16.522 1 85.71 72 SER B N 1
ATOM 2959 C CA . SER B 1 72 ? -23.669 -11.774 16.543 1 85.71 72 SER B CA 1
ATOM 2960 C C . SER B 1 72 ? -23.519 -12.517 15.22 1 85.71 72 SER B C 1
ATOM 2962 O O . SER B 1 72 ? -23.843 -11.979 14.16 1 85.71 72 SER B O 1
ATOM 2964 N N . GLY B 1 73 ? -22.858 -13.686 15.337 1 86.14 73 GLY B N 1
ATOM 2965 C CA . GLY B 1 73 ? -22.627 -14.486 14.145 1 86.14 73 GLY B CA 1
ATOM 2966 C C . GLY B 1 73 ? -21.299 -14.189 13.474 1 86.14 73 GLY B C 1
ATOM 2967 O O . GLY B 1 73 ? -21.053 -14.631 12.35 1 86.14 73 GLY B O 1
ATOM 2968 N N . GLY B 1 74 ? -20.514 -13.383 14.082 1 88.7 74 GLY B N 1
ATOM 2969 C CA . GLY B 1 74 ? -19.222 -13.057 13.502 1 88.7 74 GLY B CA 1
ATOM 2970 C C . GLY B 1 74 ? -18.212 -14.183 13.621 1 88.7 74 GLY B C 1
ATOM 2971 O O . GLY B 1 74 ? -18.508 -15.229 14.203 1 88.7 74 GLY B O 1
ATOM 2972 N N . PRO B 1 75 ? -17.064 -14.059 13.046 1 92.8 75 PRO B N 1
ATOM 2973 C CA . PRO B 1 75 ? -16.073 -15.137 12.986 1 92.8 75 PRO B CA 1
ATOM 2974 C C . PRO B 1 75 ? -15.351 -15.349 14.315 1 92.8 75 PRO B C 1
ATOM 2976 O O . PRO B 1 75 ? -14.755 -16.406 14.535 1 92.8 75 PRO B O 1
ATOM 2979 N N . TYR B 1 76 ? -15.295 -14.403 15.296 1 93.76 76 TYR B N 1
ATOM 2980 C CA . TYR B 1 76 ? -14.687 -14.522 16.616 1 93.76 76 TYR B CA 1
ATOM 2981 C C . TYR B 1 76 ? -13.231 -14.959 16.509 1 93.76 76 TYR B C 1
ATOM 2983 O O . TYR B 1 76 ? -12.802 -15.886 17.201 1 93.76 76 TYR B O 1
ATOM 2991 N N . LEU B 1 77 ? -12.504 -14.456 15.549 1 92.78 77 LEU B N 1
ATOM 2992 C CA . LEU B 1 77 ? -11.072 -14.625 15.329 1 92.78 77 LEU B CA 1
ATOM 2993 C C . LEU B 1 77 ? -10.758 -16.041 14.858 1 92.78 77 LEU B C 1
ATOM 2995 O O . LEU B 1 77 ? -9.611 -16.486 14.938 1 92.78 77 LEU B O 1
ATOM 2999 N N . ASN B 1 78 ? -11.801 -16.727 14.395 1 94.11 78 ASN B N 1
ATOM 3000 C CA . ASN B 1 78 ? -11.6 -18.028 13.765 1 94.11 78 ASN B CA 1
ATOM 3001 C C . ASN B 1 78 ? -11.573 -17.914 12.243 1 94.11 78 ASN B C 1
ATOM 3003 O O . ASN B 1 78 ? -12.609 -17.692 11.614 1 94.11 78 ASN B O 1
ATOM 3007 N N . LEU B 1 79 ? -10.444 -18.091 11.679 1 93.07 79 LEU B N 1
ATOM 3008 C CA . LEU B 1 79 ? -10.262 -17.913 10.242 1 93.07 79 LEU B CA 1
ATOM 3009 C C . LEU B 1 79 ? -10.7 -19.16 9.481 1 93.07 79 LEU B C 1
ATOM 3011 O O . LEU B 1 79 ? -11.235 -19.06 8.374 1 93.07 79 LEU B O 1
ATOM 3015 N N . TYR B 1 80 ? -10.465 -20.342 10.076 1 90.36 80 TYR B N 1
ATOM 3016 C CA . TYR B 1 80 ? -10.764 -21.629 9.457 1 90.36 80 TYR B CA 1
ATOM 3017 C C . TYR B 1 80 ? -11.644 -22.48 10.366 1 90.36 80 TYR B C 1
ATOM 3019 O O . TYR B 1 80 ? -11.326 -22.677 11.541 1 90.36 80 TYR B O 1
ATOM 3027 N N . LYS B 1 81 ? -12.867 -22.866 9.827 1 88.57 81 LYS B N 1
ATOM 3028 C CA . LYS B 1 81 ? -13.832 -23.651 10.59 1 88.57 81 LYS B CA 1
ATOM 3029 C C . LYS B 1 81 ? -14.429 -24.767 9.738 1 88.57 81 LYS B C 1
ATOM 3031 O O . LYS B 1 81 ? -14.946 -24.514 8.647 1 88.57 81 LYS B O 1
ATOM 3036 N N . ASP B 1 82 ? -14.329 -25.985 10.223 1 88.46 82 ASP B N 1
ATOM 3037 C CA . ASP B 1 82 ? -14.955 -27.154 9.611 1 88.46 82 ASP B CA 1
ATOM 3038 C C . ASP B 1 82 ? -14.465 -27.353 8.179 1 88.46 82 ASP B C 1
ATOM 3040 O O . ASP B 1 82 ? -15.266 -27.569 7.267 1 88.46 82 ASP B O 1
ATOM 3044 N N . GLY B 1 83 ? -13.121 -27.074 7.859 1 85.49 83 GLY B N 1
ATOM 3045 C CA . GLY B 1 83 ? -12.512 -27.375 6.573 1 85.49 83 GLY B CA 1
ATOM 3046 C C . GLY B 1 83 ? -12.713 -26.276 5.547 1 85.49 83 GLY B C 1
ATOM 3047 O O . GLY B 1 83 ? -12.411 -26.459 4.366 1 85.49 83 GLY B O 1
ATOM 3048 N N . GLN B 1 84 ? -13.359 -25.134 6.006 1 90.49 84 GLN B N 1
ATOM 3049 C CA . GLN B 1 84 ? -13.605 -24.025 5.09 1 90.49 84 GLN B CA 1
ATOM 3050 C C . GLN B 1 84 ? -13.219 -22.692 5.724 1 90.49 84 GLN B C 1
ATOM 3052 O O . GLN B 1 84 ? -13.083 -22.595 6.946 1 90.49 84 GLN B O 1
ATOM 3057 N N . TRP B 1 85 ? -12.975 -21.782 4.79 1 92.15 85 TRP B N 1
ATOM 3058 C CA . TRP B 1 85 ? -12.745 -20.428 5.281 1 92.15 85 TRP B CA 1
ATOM 3059 C C . TRP B 1 85 ? -13.99 -19.88 5.971 1 92.15 85 TRP B C 1
ATOM 3061 O O . TRP B 1 85 ? -15.111 -20.096 5.504 1 92.15 85 TRP B O 1
ATOM 3071 N N . ASN B 1 86 ? -13.679 -19.206 7.122 1 92.98 86 ASN B N 1
ATOM 3072 C CA . ASN B 1 86 ? -14.782 -18.717 7.942 1 92.98 86 ASN B CA 1
ATOM 3073 C C . ASN B 1 86 ? -15.005 -17.22 7.746 1 92.98 86 ASN B C 1
ATOM 3075 O O . ASN B 1 86 ? -14.22 -16.403 8.23 1 92.98 86 ASN B O 1
ATOM 3079 N N . GLN B 1 87 ? -16.085 -16.792 7.055 1 91.69 87 GLN B N 1
ATOM 3080 C CA . GLN B 1 87 ? -16.567 -15.424 6.893 1 91.69 87 GLN B CA 1
ATOM 3081 C C . GLN B 1 87 ? -15.44 -14.492 6.458 1 91.69 87 GLN B C 1
ATOM 3083 O O . GLN B 1 87 ? -15.129 -13.52 7.149 1 91.69 87 GLN B O 1
ATOM 3088 N N . LEU B 1 88 ? -14.939 -14.686 5.289 1 92.19 88 LEU B N 1
ATOM 3089 C CA . LEU B 1 88 ? -13.789 -13.961 4.761 1 92.19 88 LEU B CA 1
ATOM 3090 C C . LEU B 1 88 ? -14.12 -12.485 4.566 1 92.19 88 LEU B C 1
ATOM 3092 O O . LEU B 1 88 ? -13.243 -11.626 4.688 1 92.19 88 LEU B O 1
ATOM 3096 N N . LEU B 1 89 ? -15.344 -12.182 4.322 1 90.56 89 LEU B N 1
ATOM 3097 C CA . LEU B 1 89 ? -15.725 -10.784 4.149 1 90.56 89 LEU B CA 1
ATOM 3098 C C . LEU B 1 89 ? -15.471 -9.989 5.425 1 90.56 89 LEU B C 1
ATOM 3100 O O . LEU B 1 89 ? -14.976 -8.861 5.371 1 90.56 89 LEU B O 1
ATOM 3104 N N . GLY B 1 90 ? -15.833 -10.603 6.546 1 92.63 90 GLY B N 1
ATOM 3105 C CA . GLY B 1 90 ? -15.527 -9.982 7.825 1 92.63 90 GLY B CA 1
ATOM 3106 C C . GLY B 1 90 ? -14.041 -9.779 8.05 1 92.63 90 GLY B C 1
ATOM 3107 O O . GLY B 1 90 ? -13.622 -8.745 8.574 1 92.63 90 GLY B O 1
ATOM 3108 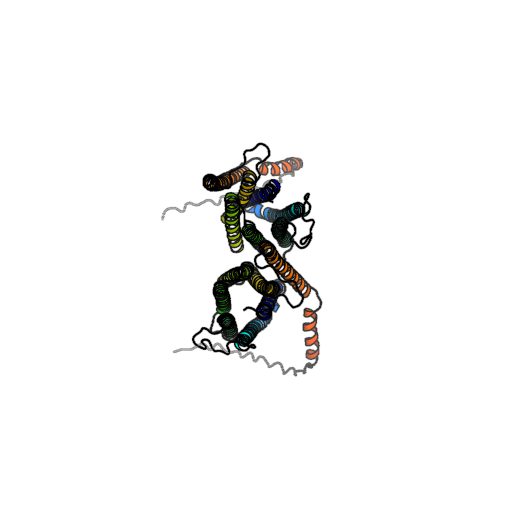N N . TRP B 1 91 ? -13.269 -10.688 7.593 1 94.37 91 TRP B N 1
ATOM 3109 C CA . TRP B 1 91 ? -11.817 -10.595 7.71 1 94.37 91 TRP B CA 1
ATOM 3110 C C . TRP B 1 91 ? -11.263 -9.521 6.781 1 94.37 91 TRP B C 1
ATOM 3112 O O . TRP B 1 91 ? -10.3 -8.832 7.123 1 94.37 91 TRP B O 1
ATOM 3122 N N . HIS B 1 92 ? -11.826 -9.362 5.602 1 94.73 92 HIS B N 1
ATOM 3123 C CA . HIS B 1 92 ? -11.447 -8.287 4.691 1 94.73 92 HIS B CA 1
ATOM 3124 C C . HIS B 1 92 ? -11.633 -6.921 5.344 1 94.73 92 HIS B C 1
ATOM 3126 O O . HIS B 1 92 ? -10.722 -6.09 5.326 1 94.73 92 HIS B O 1
ATOM 3132 N N . HIS B 1 93 ? -12.797 -6.748 5.956 1 95.34 93 HIS B N 1
ATOM 3133 C CA . HIS B 1 93 ? -13.083 -5.485 6.628 1 95.34 93 HIS B CA 1
ATOM 3134 C C . HIS B 1 93 ? -12.149 -5.268 7.814 1 95.34 93 HIS B C 1
ATOM 3136 O O . HIS B 1 93 ? -11.639 -4.163 8.013 1 95.34 93 HIS B O 1
ATOM 3142 N N . THR B 1 94 ? -11.926 -6.308 8.562 1 96.4 94 THR B N 1
ATOM 3143 C CA . THR B 1 94 ? -11.007 -6.232 9.691 1 96.4 94 THR B CA 1
ATOM 3144 C C . THR B 1 94 ? -9.618 -5.799 9.23 1 96.4 94 THR B C 1
ATOM 3146 O O . THR B 1 94 ? -8.974 -4.97 9.876 1 96.4 94 THR B O 1
ATOM 3149 N N . THR B 1 95 ? -9.176 -6.322 8.117 1 96.81 95 THR B N 1
ATOM 3150 C CA . THR B 1 95 ? -7.867 -5.984 7.568 1 96.81 95 THR B CA 1
ATOM 3151 C C . THR B 1 95 ? -7.814 -4.515 7.161 1 96.81 95 THR B C 1
ATOM 3153 O O . THR B 1 95 ? -6.829 -3.825 7.433 1 96.81 95 THR B O 1
ATOM 3156 N N . MET B 1 96 ? -8.829 -4.016 6.54 1 97.05 96 MET B N 1
ATOM 3157 C CA . MET B 1 96 ? -8.882 -2.607 6.162 1 97.05 96 MET B CA 1
ATOM 3158 C C . MET B 1 96 ? -8.803 -1.71 7.394 1 97.05 96 MET B C 1
ATOM 3160 O O . MET B 1 96 ? -8.017 -0.762 7.427 1 97.05 96 MET B O 1
ATOM 3164 N N . TYR B 1 97 ? -9.601 -2.084 8.409 1 97.89 97 TYR B N 1
ATOM 3165 C CA . TYR B 1 97 ? -9.577 -1.311 9.646 1 97.89 97 TYR B CA 1
ATOM 3166 C C . TYR B 1 97 ? -8.191 -1.335 10.277 1 97.89 97 TYR B C 1
ATOM 3168 O O . TYR B 1 97 ? -7.727 -0.325 10.811 1 97.89 97 TYR B O 1
ATOM 3176 N N . PHE B 1 98 ? -7.593 -2.456 10.249 1 98.14 98 PHE B N 1
ATOM 3177 C CA . PHE B 1 98 ? -6.269 -2.622 10.837 1 98.14 98 PHE B CA 1
ATOM 3178 C C . PHE B 1 98 ? -5.282 -1.629 10.235 1 98.14 98 PHE B C 1
ATOM 3180 O O . PHE B 1 98 ? -4.51 -0.997 10.959 1 98.14 98 PHE B O 1
ATOM 3187 N N . PHE B 1 99 ? -5.29 -1.41 8.94 1 98.48 99 PHE B N 1
ATOM 3188 C CA . PHE B 1 99 ? -4.34 -0.519 8.284 1 98.48 99 PHE B CA 1
ATOM 3189 C C . PHE B 1 99 ? -4.634 0.936 8.63 1 98.48 99 PHE B C 1
ATOM 3191 O O . PHE B 1 99 ? -3.716 1.753 8.728 1 98.48 99 PHE B O 1
ATOM 3198 N N . PHE B 1 100 ? -5.885 1.287 8.808 1 98.49 100 PHE B N 1
ATOM 3199 C CA . PHE B 1 100 ? -6.19 2.633 9.279 1 98.49 100 PHE B CA 1
ATOM 3200 C C . PHE B 1 100 ? -5.739 2.816 10.723 1 98.49 100 PHE B C 1
ATOM 3202 O O . PHE B 1 100 ? -5.328 3.91 11.116 1 98.49 100 PHE B O 1
ATOM 3209 N N . GLY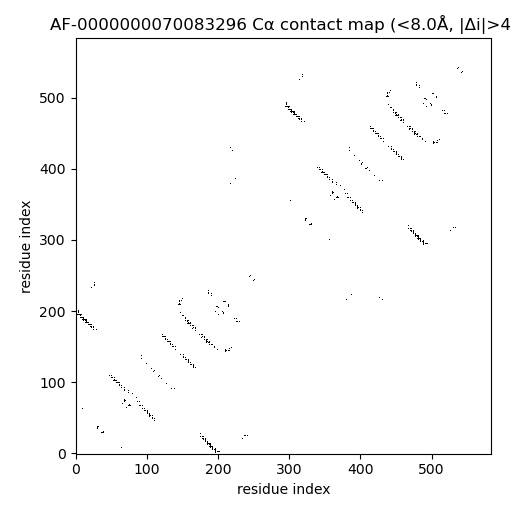 B 1 101 ? -5.858 1.718 11.493 1 97.94 101 GLY B N 1
ATOM 3210 C CA . GLY B 1 101 ? -5.29 1.758 12.831 1 97.94 101 GLY B CA 1
ATOM 3211 C C . GLY B 1 101 ? -3.791 1.991 12.837 1 97.94 101 GLY B C 1
ATOM 3212 O O . GLY B 1 101 ? -3.282 2.773 13.642 1 97.94 101 GLY B O 1
ATOM 3213 N N . LEU B 1 102 ? -3.127 1.328 11.94 1 97.21 102 LEU B N 1
ATOM 3214 C CA . LEU B 1 102 ? -1.686 1.514 11.802 1 97.21 102 LEU B CA 1
ATOM 3215 C C . LEU B 1 102 ? -1.357 2.956 11.433 1 97.21 102 LEU B C 1
ATOM 3217 O O . LEU B 1 102 ? -0.367 3.513 11.912 1 97.21 102 LEU B O 1
ATOM 3221 N N . GLN B 1 103 ? -2.154 3.478 10.559 1 97.77 103 GLN B N 1
ATOM 3222 C CA . GLN B 1 103 ? -1.981 4.887 10.218 1 97.77 103 GLN B CA 1
ATOM 3223 C C . GLN B 1 103 ? -2.149 5.775 11.447 1 97.77 103 GLN B C 1
ATOM 3225 O O . GLN B 1 103 ? -1.384 6.72 11.646 1 97.77 103 GLN B O 1
ATOM 3230 N N . GLY B 1 104 ? -3.16 5.505 12.314 1 97.84 104 GLY B N 1
ATOM 3231 C CA . GLY B 1 104 ? -3.345 6.254 13.547 1 97.84 104 GLY B CA 1
ATOM 3232 C C . GLY B 1 104 ? -2.165 6.145 14.494 1 97.84 104 GLY B C 1
ATOM 3233 O O . GLY B 1 104 ? -1.719 7.147 15.057 1 97.84 104 GLY B O 1
ATOM 3234 N N . VAL B 1 105 ? -1.638 4.978 14.614 1 96.22 105 VAL B N 1
ATOM 3235 C CA . VAL B 1 105 ? -0.484 4.736 15.474 1 96.22 105 VAL B CA 1
ATOM 3236 C C . VAL B 1 105 ? 0.718 5.525 14.96 1 96.22 105 VAL B C 1
ATOM 3238 O O . VAL B 1 105 ? 1.422 6.173 15.737 1 96.22 105 VAL B O 1
ATOM 3241 N N . SER B 1 106 ? 0.931 5.506 13.645 1 95.17 106 SER B N 1
ATOM 3242 C CA . SER B 1 106 ? 2.046 6.242 13.06 1 95.17 106 SER B CA 1
ATOM 3243 C C . SER B 1 106 ? 1.903 7.742 13.296 1 95.17 106 SER B C 1
ATOM 3245 O O . SER B 1 106 ? 2.887 8.429 13.578 1 95.17 106 SER B O 1
ATOM 3247 N N . GLN B 1 107 ? 0.667 8.17 13.189 1 96.26 107 GLN B N 1
ATOM 3248 C CA . GLN B 1 107 ? 0.41 9.589 13.412 1 96.26 107 GLN B CA 1
ATOM 3249 C C . GLN B 1 107 ? 0.728 9.986 14.851 1 96.26 107 GLN B C 1
ATOM 3251 O O . GLN B 1 107 ? 1.393 10.997 15.089 1 96.26 107 GLN B O 1
ATOM 3256 N N . VAL B 1 108 ? 0.326 9.204 15.804 1 96.52 108 VAL B N 1
ATOM 3257 C CA . VAL B 1 108 ? 0.588 9.489 17.211 1 96.52 108 VAL B CA 1
ATOM 3258 C C . VAL B 1 108 ? 2.093 9.463 17.471 1 96.52 108 VAL B C 1
ATOM 3260 O O . VAL B 1 108 ? 2.639 10.382 18.086 1 96.52 108 VAL B O 1
ATOM 3263 N N . ILE B 1 109 ? 2.776 8.51 16.931 1 93.38 109 ILE B N 1
ATOM 3264 C CA . ILE B 1 109 ? 4.208 8.359 17.163 1 93.38 109 ILE B CA 1
ATOM 3265 C C . ILE B 1 109 ? 4.959 9.532 16.536 1 93.38 109 ILE B C 1
ATOM 3267 O O . ILE B 1 109 ? 5.84 10.121 17.166 1 93.38 109 ILE B O 1
ATOM 3271 N N . CYS B 1 110 ? 4.598 9.924 15.356 1 92.15 110 CYS B N 1
ATOM 3272 C CA . CYS B 1 110 ? 5.288 10.983 14.629 1 92.15 110 CYS B CA 1
ATOM 3273 C C . CYS B 1 110 ? 5.156 12.317 15.353 1 92.15 110 CYS B C 1
ATOM 3275 O O . CYS B 1 110 ? 6.099 13.11 15.381 1 92.15 110 CYS B O 1
ATOM 3277 N N . PHE B 1 111 ? 4.033 12.521 16.03 1 93.32 111 PHE B N 1
ATOM 3278 C CA . PHE B 1 111 ? 3.793 13.846 16.588 1 93.32 111 PHE B CA 1
ATOM 3279 C C . PHE B 1 111 ? 4.08 13.863 18.085 1 93.32 111 PHE B C 1
ATOM 3281 O O . PHE B 1 111 ? 4.119 14.93 18.702 1 93.32 111 PHE B O 1
ATOM 3288 N N . THR B 1 112 ? 4.256 12.682 18.659 1 92.58 112 THR B N 1
ATOM 3289 C CA . THR B 1 112 ? 4.655 12.637 20.061 1 92.58 112 THR B CA 1
ATOM 3290 C C . THR B 1 112 ? 6.171 12.521 20.189 1 92.58 112 THR B C 1
ATOM 3292 O O . THR B 1 112 ? 6.751 12.959 21.185 1 92.58 112 THR B O 1
ATOM 3295 N N . THR B 1 113 ? 6.704 11.896 19.12 1 86.78 113 THR B N 1
ATOM 3296 C CA . THR B 1 113 ? 8.152 11.721 19.143 1 86.78 113 THR B CA 1
ATOM 3297 C C . THR B 1 113 ? 8.797 12.398 17.937 1 86.78 113 THR B C 1
ATOM 3299 O O . THR B 1 113 ? 8.117 12.716 16.959 1 86.78 113 THR B O 1
ATOM 3302 N N . ASN B 1 114 ? 10.049 12.798 18.031 1 80.73 114 ASN B N 1
ATOM 3303 C CA . ASN B 1 114 ? 10.797 13.366 16.914 1 80.73 114 ASN B CA 1
ATOM 3304 C C . ASN B 1 114 ? 11.644 12.309 16.211 1 80.73 114 ASN B C 1
ATOM 3306 O O . ASN B 1 114 ? 12.643 12.634 15.568 1 80.73 114 ASN B O 1
ATOM 3310 N N . LEU B 1 115 ? 11.116 11.149 16.258 1 80.91 115 LEU B N 1
ATOM 3311 C CA . LEU B 1 115 ? 11.893 10.033 15.731 1 80.91 115 LEU B CA 1
ATOM 3312 C C . LEU B 1 115 ? 11.692 9.893 14.226 1 80.91 115 LEU B C 1
ATOM 3314 O O . LEU B 1 115 ? 12.572 9.394 13.522 1 80.91 115 LEU B O 1
ATOM 3318 N N . PHE B 1 116 ? 10.491 10.334 13.741 1 85.56 116 PHE B N 1
ATOM 3319 C CA . PHE B 1 116 ? 10.161 10.154 12.332 1 85.56 116 PHE B CA 1
ATOM 3320 C C . PHE B 1 116 ? 9.74 11.476 11.701 1 85.56 116 PHE B C 1
ATOM 3322 O O . PHE B 1 116 ? 9.241 12.367 12.39 1 85.56 116 PHE B O 1
ATOM 3329 N N . PRO B 1 117 ? 10.091 11.524 10.351 1 87.34 117 PRO B N 1
ATOM 3330 C CA . PRO B 1 117 ? 9.516 12.681 9.662 1 87.34 117 PRO B CA 1
ATOM 3331 C C . PRO B 1 117 ? 7.991 12.718 9.744 1 87.34 117 PRO B C 1
ATOM 3333 O O . PRO B 1 117 ? 7.34 11.672 9.686 1 87.34 117 PRO B O 1
ATOM 3336 N N . THR B 1 118 ? 7.439 13.826 9.933 1 88.49 118 THR B N 1
ATOM 3337 C CA . THR B 1 118 ? 5.995 13.981 10.066 1 88.49 118 THR B CA 1
ATOM 3338 C C . THR B 1 118 ? 5.283 13.533 8.792 1 88.49 118 THR B C 1
ATOM 3340 O O . THR B 1 118 ? 4.109 13.157 8.83 1 88.49 118 THR B O 1
ATOM 3343 N N . SER B 1 119 ? 6.005 13.501 7.654 1 92.12 119 SER B N 1
ATOM 3344 C CA . SER B 1 119 ? 5.427 13.096 6.377 1 92.12 119 SER B CA 1
ATOM 3345 C C . SER B 1 119 ? 5.094 11.607 6.369 1 92.12 119 SER B C 1
ATOM 3347 O O . SER B 1 119 ? 4.358 11.135 5.5 1 92.12 119 SER B O 1
ATOM 3349 N N . LEU B 1 120 ? 5.627 10.893 7.287 1 93.39 120 LEU B N 1
ATOM 3350 C CA . LEU B 1 120 ? 5.327 9.47 7.397 1 93.39 120 LEU B CA 1
ATOM 3351 C C . LEU B 1 120 ? 3.834 9.245 7.615 1 93.39 120 LEU B C 1
ATOM 3353 O O . LEU B 1 120 ? 3.265 8.282 7.095 1 93.39 120 LEU B O 1
ATOM 3357 N N . SER B 1 121 ? 3.23 10.164 8.414 1 93.81 121 SER B N 1
ATOM 3358 C CA . SER B 1 121 ? 1.802 10.022 8.678 1 93.81 121 SER B CA 1
ATOM 3359 C C . SER B 1 121 ? 0.992 10.095 7.388 1 93.81 121 SER B C 1
ATOM 3361 O O . SER B 1 121 ? 0.028 9.347 7.211 1 93.81 121 SER B O 1
ATOM 3363 N N . LYS B 1 122 ? 1.349 10.908 6.435 1 95.32 122 LYS B N 1
ATOM 3364 C CA . LYS B 1 122 ? 0.659 11.033 5.154 1 95.32 122 LYS B CA 1
ATOM 3365 C C . LYS B 1 122 ? 0.884 9.799 4.285 1 95.32 122 LYS B C 1
ATOM 3367 O O . LYS B 1 122 ? -0.037 9.331 3.612 1 95.32 122 LYS B O 1
ATOM 3372 N N . LEU B 1 123 ? 2.056 9.313 4.303 1 96.36 123 LEU B N 1
ATOM 3373 C CA . LEU B 1 123 ? 2.363 8.103 3.548 1 96.36 123 LEU B CA 1
ATOM 3374 C C . LEU B 1 123 ? 1.547 6.921 4.061 1 96.36 123 LEU B C 1
ATOM 3376 O O . LEU B 1 123 ? 1.008 6.144 3.269 1 96.36 123 LEU B O 1
ATOM 3380 N N . MET B 1 124 ? 1.475 6.803 5.362 1 97.51 124 MET B N 1
ATOM 3381 C CA . MET B 1 124 ? 0.73 5.701 5.964 1 97.51 124 MET B CA 1
ATOM 3382 C C . MET B 1 124 ? -0.763 5.833 5.682 1 97.51 124 MET B C 1
ATOM 3384 O O . MET B 1 124 ? -1.462 4.83 5.532 1 97.51 124 MET B O 1
ATOM 3388 N N . LEU B 1 125 ? -1.243 7.067 5.652 1 98.07 125 LEU B N 1
ATOM 3389 C CA . LEU B 1 125 ? -2.636 7.277 5.275 1 98.07 125 LEU B CA 1
ATOM 3390 C C . LEU B 1 125 ? -2.881 6.843 3.834 1 98.07 125 LEU B C 1
ATOM 3392 O O . LEU B 1 125 ? -3.853 6.14 3.549 1 98.07 125 LEU B O 1
ATOM 3396 N N . SER B 1 126 ? -1.993 7.286 2.941 1 98.04 126 SER B N 1
ATOM 3397 C CA . SER B 1 126 ? -2.089 6.867 1.547 1 98.04 126 SER B CA 1
ATOM 3398 C C . SER B 1 126 ? -2.08 5.347 1.425 1 98.04 126 SER B C 1
ATOM 3400 O O . SER B 1 126 ? -2.901 4.771 0.707 1 98.04 126 SER B O 1
ATOM 3402 N N . ASN B 1 127 ? -1.227 4.742 2.169 1 97.64 127 ASN B N 1
ATOM 3403 C CA . ASN B 1 127 ? -1.127 3.286 2.169 1 97.64 127 ASN B CA 1
ATOM 3404 C C . ASN B 1 127 ? -2.425 2.635 2.639 1 97.64 127 ASN B C 1
ATOM 3406 O O . ASN B 1 127 ? -2.878 1.65 2.053 1 97.64 127 ASN B O 1
ATOM 3410 N N . ALA B 1 128 ? -2.991 3.116 3.715 1 98.41 128 ALA B N 1
ATOM 3411 C CA . ALA B 1 128 ? -4.243 2.573 4.235 1 98.41 128 ALA B CA 1
ATOM 3412 C C . ALA B 1 128 ? -5.357 2.669 3.196 1 98.41 128 ALA B C 1
ATOM 3414 O O . ALA B 1 128 ? -6.136 1.729 3.024 1 98.41 128 ALA B O 1
ATOM 3415 N N . ILE B 1 129 ? -5.386 3.736 2.457 1 98.51 129 ILE B N 1
ATOM 3416 C CA . ILE B 1 129 ? -6.425 3.953 1.456 1 98.51 129 ILE B CA 1
ATOM 3417 C C . ILE B 1 129 ? -6.207 3.012 0.273 1 98.51 129 ILE B C 1
ATOM 3419 O O . ILE B 1 129 ? -7.163 2.451 -0.267 1 98.51 129 ILE B O 1
ATOM 3423 N N . PHE B 1 130 ? -4.992 2.801 -0.094 1 97.87 130 PHE B N 1
ATOM 3424 C CA . PHE B 1 130 ? -4.703 1.904 -1.206 1 97.87 130 PHE B CA 1
ATOM 3425 C C . PHE B 1 130 ? -5.033 0.462 -0.839 1 97.87 130 PHE B C 1
ATOM 3427 O O . PHE B 1 130 ? -5.53 -0.298 -1.672 1 97.87 130 PHE B O 1
ATOM 3434 N N . VAL B 1 131 ? -4.702 0.115 0.404 1 97.63 131 VAL B N 1
ATOM 3435 C CA . VAL B 1 131 ? -5.061 -1.226 0.852 1 97.63 131 VAL B CA 1
ATOM 3436 C C . VAL B 1 131 ? -6.579 -1.39 0.827 1 97.63 131 VAL B C 1
ATOM 3438 O O . VAL B 1 131 ? -7.09 -2.432 0.41 1 97.63 131 VAL B O 1
ATOM 3441 N N . GLU B 1 132 ? -7.285 -0.381 1.268 1 97.23 132 GLU B N 1
ATOM 3442 C CA . GLU B 1 132 ? -8.743 -0.384 1.201 1 97.23 132 GLU B CA 1
ATOM 3443 C C . GLU B 1 132 ? -9.229 -0.603 -0.229 1 97.23 132 GLU B C 1
ATOM 3445 O O . GLU B 1 132 ? -10.09 -1.45 -0.475 1 97.23 132 GLU B O 1
ATOM 3450 N N . SER B 1 133 ? -8.637 0.145 -1.165 1 96.41 133 SER B N 1
ATOM 3451 C CA . SER B 1 133 ? -9.029 0.024 -2.566 1 96.41 133 SER B CA 1
ATOM 3452 C C . SER B 1 133 ? -8.761 -1.38 -3.095 1 96.41 133 SER B C 1
ATOM 3454 O O . SER B 1 133 ? -9.588 -1.947 -3.812 1 96.41 133 SER B O 1
ATOM 3456 N N . PHE B 1 134 ? -7.648 -1.895 -2.697 1 96.83 134 PHE B N 1
ATOM 3457 C CA . PHE B 1 134 ? -7.227 -3.213 -3.157 1 96.83 134 PHE B CA 1
ATOM 3458 C C . PHE B 1 134 ? -8.19 -4.289 -2.67 1 96.83 134 PHE B C 1
ATOM 3460 O O . PHE B 1 134 ? -8.632 -5.134 -3.452 1 96.83 134 PHE B O 1
ATOM 3467 N N . ILE B 1 135 ? -8.561 -4.229 -1.441 1 95.18 135 ILE B N 1
ATOM 3468 C CA . ILE B 1 135 ? -9.447 -5.229 -0.857 1 95.18 135 ILE B CA 1
ATOM 3469 C C . ILE B 1 135 ? -10.856 -5.063 -1.422 1 95.18 135 ILE B C 1
ATOM 3471 O O . ILE B 1 135 ? -11.515 -6.048 -1.762 1 95.18 135 ILE B O 1
ATOM 3475 N N . PHE B 1 136 ? -11.353 -3.821 -1.597 1 92.79 136 PHE B N 1
ATOM 3476 C CA . PHE B 1 136 ? -12.669 -3.571 -2.172 1 92.79 136 PHE B CA 1
ATOM 3477 C C . PHE B 1 136 ? -12.767 -4.154 -3.576 1 92.79 136 PHE B C 1
ATOM 3479 O O . PHE B 1 136 ? -13.789 -4.736 -3.943 1 92.79 136 PHE B O 1
ATOM 3486 N N . TYR B 1 137 ? -11.719 -4.005 -4.271 1 91.8 137 TYR B N 1
ATOM 3487 C CA . TYR B 1 137 ? -11.72 -4.503 -5.642 1 91.8 137 TYR B CA 1
ATOM 3488 C C . TYR B 1 137 ? -11.867 -6.019 -5.672 1 91.8 137 TYR B C 1
ATOM 3490 O O . TYR B 1 137 ? -12.543 -6.566 -6.546 1 91.8 137 TYR B O 1
ATOM 3498 N N . ASN B 1 138 ? -11.332 -6.674 -4.73 1 89.94 138 ASN B N 1
ATOM 3499 C CA . ASN B 1 138 ? -11.32 -8.133 -4.725 1 89.94 138 ASN B CA 1
ATOM 3500 C C . ASN B 1 138 ? -12.494 -8.701 -3.933 1 89.94 138 ASN B C 1
ATOM 3502 O O . ASN B 1 138 ? -12.708 -9.915 -3.916 1 89.94 138 ASN B O 1
ATOM 3506 N N . HIS B 1 139 ? -13.379 -7.847 -3.465 1 82.51 139 HIS B N 1
ATOM 3507 C CA . HIS B 1 139 ? -14.462 -8.254 -2.578 1 82.51 139 HIS B CA 1
ATOM 3508 C C . HIS B 1 139 ? -15.771 -8.416 -3.344 1 82.51 139 HIS B C 1
ATOM 3510 O O . HIS B 1 139 ? -16.762 -8.901 -2.793 1 82.51 139 HIS B O 1
ATOM 3516 N N . THR B 1 140 ? -15.908 -8.157 -4.593 1 77.37 140 THR B N 1
ATOM 3517 C CA . THR B 1 140 ? -17.185 -8.072 -5.293 1 77.37 140 THR B CA 1
ATOM 3518 C C . THR B 1 140 ? -17.34 -9.229 -6.276 1 77.37 140 THR B C 1
ATOM 3520 O O . THR B 1 140 ? -18.206 -9.192 -7.153 1 77.37 140 THR B O 1
ATOM 3523 N N . HIS B 1 141 ? -16.789 -10.276 -6.035 1 76.17 141 HIS B N 1
ATOM 3524 C CA . HIS B 1 141 ? -16.911 -11.36 -7.003 1 76.17 141 HIS B CA 1
ATOM 3525 C C . HIS B 1 141 ? -18.233 -12.102 -6.835 1 76.17 141 HIS B C 1
ATOM 3527 O O . HIS B 1 141 ? -18.647 -12.395 -5.711 1 76.17 141 HIS B O 1
ATOM 3533 N N . GLY B 1 142 ? -18.941 -12.349 -7.97 1 77.23 142 GLY B N 1
ATOM 3534 C CA . GLY B 1 142 ? -20.144 -13.165 -8.006 1 77.23 142 GLY B CA 1
ATOM 3535 C C . GLY B 1 142 ? -21.379 -12.427 -7.524 1 77.23 142 GLY B C 1
ATOM 3536 O O . GLY B 1 142 ? -22.346 -13.05 -7.078 1 77.23 142 GLY B O 1
ATOM 3537 N N . ARG B 1 143 ? -21.436 -11.139 -7.584 1 85.58 143 ARG B N 1
ATOM 3538 C CA . ARG B 1 143 ? -22.571 -10.354 -7.111 1 85.58 143 ARG B CA 1
ATOM 3539 C C . ARG B 1 143 ? -23.367 -9.783 -8.28 1 85.58 143 ARG B C 1
ATOM 3541 O O . ARG B 1 143 ? -22.949 -9.893 -9.435 1 85.58 143 ARG B O 1
ATOM 3548 N N . GLU B 1 144 ? -24.537 -9.259 -7.93 1 90.94 144 GLU B N 1
ATOM 3549 C CA . GLU B 1 144 ? -25.402 -8.667 -8.946 1 90.94 144 GLU B CA 1
ATOM 3550 C C . GLU B 1 144 ? -24.783 -7.4 -9.529 1 90.94 144 GLU B C 1
ATOM 3552 O O . GLU B 1 144 ? -23.928 -6.774 -8.899 1 90.94 144 GLU B O 1
ATOM 3557 N N . MET B 1 145 ? -25.239 -7.075 -10.613 1 92.56 145 MET B N 1
ATOM 3558 C CA . MET B 1 145 ? -24.645 -5.996 -11.396 1 92.56 145 MET B CA 1
ATOM 3559 C C . MET B 1 145 ? -24.609 -4.698 -10.595 1 92.56 145 MET B C 1
ATOM 3561 O O . MET B 1 145 ? -23.569 -4.041 -10.516 1 92.56 145 MET B O 1
ATOM 3565 N N . LEU B 1 146 ? -25.739 -4.323 -9.998 1 94.22 146 LEU B N 1
ATOM 3566 C CA . LEU B 1 146 ? -25.818 -3.057 -9.276 1 94.22 146 LEU B CA 1
ATOM 3567 C C . LEU B 1 146 ? -24.924 -3.079 -8.041 1 94.22 146 LEU B C 1
ATOM 3569 O O . LEU B 1 146 ? -24.329 -2.061 -7.682 1 94.22 146 LEU B O 1
ATOM 3573 N N . ASP B 1 147 ? -24.82 -4.189 -7.382 1 93.9 147 ASP B N 1
ATOM 3574 C CA . ASP B 1 147 ? -23.938 -4.357 -6.232 1 93.9 147 ASP B CA 1
ATOM 3575 C C . ASP B 1 147 ? -22.478 -4.141 -6.623 1 93.9 147 ASP B C 1
ATOM 3577 O O . ASP B 1 147 ? -21.762 -3.377 -5.973 1 93.9 147 ASP B O 1
ATOM 3581 N N . VAL B 1 148 ? -22.087 -4.704 -7.734 1 94.01 148 VAL B N 1
ATOM 3582 C CA . VAL B 1 148 ? -20.725 -4.543 -8.232 1 94.01 148 VAL B CA 1
ATOM 3583 C C . VAL B 1 148 ? -20.482 -3.083 -8.608 1 94.01 148 VAL B C 1
ATOM 3585 O O . VAL B 1 148 ? -19.445 -2.511 -8.265 1 94.01 148 VAL B O 1
ATOM 3588 N N . PHE B 1 149 ? -21.471 -2.486 -9.207 1 95.34 149 PHE B N 1
ATOM 3589 C CA . PHE B 1 149 ? -21.336 -1.132 -9.731 1 95.34 149 PHE B CA 1
ATOM 3590 C C . PHE B 1 149 ? -21.146 -0.13 -8.599 1 95.34 149 PHE B C 1
ATOM 3592 O O . PHE B 1 149 ? -20.245 0.709 -8.649 1 95.34 149 PHE B O 1
ATOM 3599 N N . VAL B 1 150 ? -21.949 -0.175 -7.584 1 95.54 150 VAL B N 1
ATOM 3600 C CA . VAL B 1 150 ? -21.879 0.8 -6.5 1 95.54 150 VAL B CA 1
ATOM 3601 C C . VAL B 1 150 ? -20.563 0.637 -5.743 1 95.54 150 VAL B C 1
ATOM 3603 O O . VAL B 1 150 ? -19.983 1.62 -5.275 1 95.54 150 VAL B O 1
ATOM 3606 N N . HIS B 1 151 ? -20.003 -0.569 -5.652 1 95.22 151 HIS B N 1
ATOM 3607 C CA . HIS B 1 151 ? -18.713 -0.789 -5.007 1 95.22 151 HIS B CA 1
ATOM 3608 C C . HIS B 1 151 ? -17.565 -0.338 -5.904 1 95.22 151 HIS B C 1
ATOM 3610 O O . HIS B 1 151 ? -16.53 0.117 -5.413 1 95.22 151 HIS B O 1
ATOM 3616 N N . GLN B 1 152 ? -17.786 -0.387 -7.22 1 95.54 152 GLN B N 1
ATOM 3617 C CA . GLN B 1 152 ? -16.77 0.094 -8.151 1 95.54 152 GLN B CA 1
ATOM 3618 C C . GLN B 1 152 ? -16.581 1.603 -8.028 1 95.54 152 GLN B C 1
ATOM 3620 O O . GLN B 1 152 ? -15.469 2.11 -8.186 1 95.54 152 GLN B O 1
ATOM 3625 N N . LEU B 1 153 ? -17.602 2.249 -7.778 1 96.66 153 LEU B N 1
ATOM 3626 C CA . LEU B 1 153 ? -17.503 3.691 -7.574 1 96.66 153 LEU B CA 1
ATOM 3627 C C . LEU B 1 153 ? -16.724 4.007 -6.302 1 96.66 153 LEU B C 1
ATOM 3629 O O . LEU B 1 153 ? -15.984 4.993 -6.252 1 96.66 153 LEU B O 1
ATOM 3633 N N . LEU B 1 154 ? -16.868 3.145 -5.273 1 96.48 154 LEU B N 1
ATOM 3634 C CA . LEU B 1 154 ? -16.067 3.289 -4.062 1 96.48 154 LEU B CA 1
ATOM 3635 C C . LEU B 1 154 ? -14.588 3.058 -4.358 1 96.48 154 LEU B C 1
ATOM 3637 O O . LEU B 1 154 ? -13.734 3.823 -3.906 1 96.48 154 LEU B O 1
ATOM 3641 N N . VAL B 1 155 ? -14.341 2.053 -5.135 1 96.85 155 VAL B N 1
ATOM 3642 C CA . VAL B 1 155 ? -12.963 1.744 -5.504 1 96.85 155 VAL B CA 1
ATOM 3643 C C 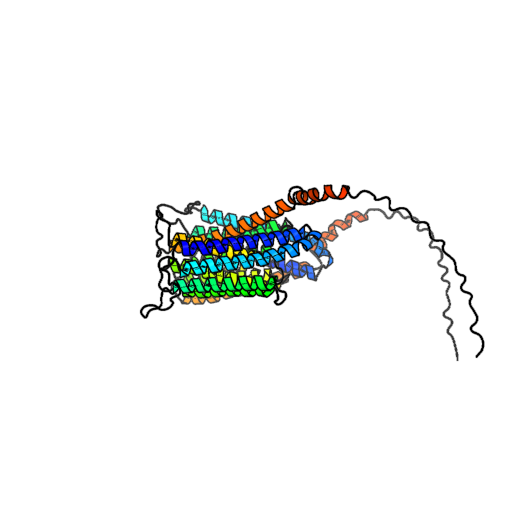. VAL B 1 155 ? -12.357 2.917 -6.271 1 96.85 155 VAL B C 1
ATOM 3645 O O . VAL B 1 155 ? -11.229 3.331 -5.993 1 96.85 155 VAL B O 1
ATOM 3648 N N . PHE B 1 156 ? -13.123 3.457 -7.178 1 97.52 156 PHE B N 1
ATOM 3649 C CA . PHE B 1 156 ? -12.681 4.593 -7.977 1 97.52 156 PHE B CA 1
ATOM 3650 C C . PHE B 1 156 ? -12.34 5.782 -7.086 1 97.52 156 PHE B C 1
ATOM 3652 O O . PHE B 1 156 ? -11.271 6.38 -7.222 1 97.52 156 PHE B O 1
ATOM 3659 N N . THR B 1 157 ? -13.153 6.065 -6.185 1 98.12 157 THR B N 1
ATOM 3660 C CA . THR B 1 157 ? -12.971 7.205 -5.293 1 98.12 157 THR B CA 1
ATOM 3661 C C . THR B 1 157 ? -11.773 6.985 -4.373 1 98.12 157 THR B C 1
ATOM 3663 O O . THR B 1 157 ? -10.989 7.907 -4.136 1 98.12 157 THR B O 1
ATOM 3666 N N . THR B 1 158 ? -11.618 5.788 -3.859 1 98.09 158 THR B N 1
ATOM 3667 C CA . THR B 1 158 ? -10.534 5.511 -2.922 1 98.09 158 THR B CA 1
ATOM 3668 C C . THR B 1 158 ? -9.188 5.499 -3.641 1 98.09 158 THR B C 1
ATOM 3670 O O . THR B 1 158 ? -8.173 5.908 -3.075 1 98.09 158 THR B O 1
ATOM 3673 N N . ILE B 1 159 ? -9.135 5.088 -4.923 1 98.1 159 ILE B N 1
ATOM 3674 C CA . ILE B 1 159 ? -7.899 5.159 -5.695 1 98.1 159 ILE B CA 1
ATOM 3675 C C . ILE B 1 159 ? -7.489 6.618 -5.88 1 98.1 159 ILE B C 1
ATOM 3677 O O . ILE B 1 159 ? -6.325 6.973 -5.678 1 98.1 159 ILE B O 1
ATOM 3681 N N . LEU B 1 160 ? -8.456 7.443 -6.18 1 98.25 160 LEU B N 1
ATOM 3682 C CA . LEU B 1 160 ? -8.182 8.863 -6.371 1 98.25 160 LEU B CA 1
ATOM 3683 C C . LEU B 1 160 ? -7.729 9.509 -5.066 1 98.25 160 LEU B C 1
ATOM 3685 O O . LEU B 1 160 ? -6.778 10.294 -5.055 1 98.25 160 LEU B O 1
ATOM 3689 N N . ALA B 1 161 ? -8.393 9.131 -4.004 1 98.51 161 ALA B N 1
ATOM 3690 C CA . ALA B 1 161 ? -8.021 9.668 -2.697 1 98.51 161 ALA B CA 1
ATOM 3691 C C . ALA B 1 161 ? -6.609 9.24 -2.31 1 98.51 161 ALA B C 1
ATOM 3693 O O . ALA B 1 161 ? -5.838 10.037 -1.771 1 98.51 161 ALA B O 1
ATOM 3694 N N . GLY B 1 162 ? -6.287 7.981 -2.544 1 98.29 162 GLY B N 1
ATOM 3695 C CA . GLY B 1 162 ? -4.941 7.498 -2.275 1 98.29 162 GLY B CA 1
ATOM 3696 C C . GLY B 1 162 ? -3.876 8.226 -3.072 1 98.29 162 GLY B C 1
ATOM 3697 O O . GLY B 1 162 ? -2.822 8.576 -2.536 1 98.29 162 GLY B O 1
ATOM 3698 N N . LEU B 1 163 ? -4.156 8.507 -4.323 1 97.74 163 LEU B N 1
ATOM 3699 C CA . LEU B 1 163 ? -3.219 9.204 -5.197 1 97.74 163 LEU B CA 1
ATOM 3700 C C . LEU B 1 163 ? -3.006 10.64 -4.73 1 97.74 163 LEU B C 1
ATOM 3702 O O . LEU B 1 163 ? -1.869 11.11 -4.651 1 97.74 163 LEU B O 1
ATOM 3706 N N . VAL B 1 164 ? -4.072 11.273 -4.44 1 97.98 164 VAL B N 1
ATOM 3707 C CA . VAL B 1 164 ? -3.985 12.654 -3.978 1 97.98 164 VAL B CA 1
ATOM 3708 C C . VAL B 1 164 ? -3.193 12.715 -2.674 1 97.98 164 VAL B C 1
ATOM 3710 O O . VAL B 1 164 ? -2.349 13.596 -2.494 1 97.98 164 VAL B O 1
ATOM 3713 N N . THR B 1 165 ? -3.451 11.762 -1.791 1 97.69 165 THR B N 1
ATOM 3714 C CA . THR B 1 165 ? -2.737 11.705 -0.521 1 97.69 165 THR B CA 1
ATOM 3715 C C . THR B 1 165 ? -1.253 11.427 -0.747 1 97.69 165 THR B C 1
ATOM 3717 O O . THR B 1 165 ? -0.398 11.998 -0.067 1 97.69 165 THR B O 1
ATOM 3720 N N . PHE B 1 166 ? -0.947 10.63 -1.689 1 97.03 166 PHE B N 1
ATOM 3721 C CA . PHE B 1 166 ? 0.444 10.33 -2.009 1 97.03 166 PHE B CA 1
ATOM 3722 C C . PHE B 1 166 ? 1.153 11.565 -2.553 1 97.03 166 PHE B C 1
ATOM 3724 O O . PHE B 1 166 ? 2.305 11.83 -2.203 1 97.03 166 PHE B O 1
ATOM 3731 N N . ILE B 1 167 ? 0.451 12.303 -3.415 1 96.58 167 ILE B N 1
ATOM 3732 C CA . ILE B 1 167 ? 1.018 13.54 -3.94 1 96.58 167 ILE B CA 1
ATOM 3733 C C . ILE B 1 167 ? 1.228 14.536 -2.802 1 96.58 167 ILE B C 1
ATOM 3735 O O . ILE B 1 167 ? 2.237 15.244 -2.766 1 96.58 167 ILE B O 1
ATOM 3739 N N . GLU B 1 168 ? 0.286 14.56 -1.886 1 95.21 168 GLU B N 1
ATOM 3740 C CA . GLU B 1 168 ? 0.425 15.413 -0.709 1 95.21 168 GLU B CA 1
ATOM 3741 C C . GLU B 1 168 ? 1.671 15.048 0.093 1 95.21 168 GLU B C 1
ATOM 3743 O O . GLU B 1 168 ? 2.35 15.927 0.628 1 95.21 168 GLU B O 1
ATOM 3748 N N . PHE B 1 169 ? 1.938 13.754 0.184 1 93.83 169 PHE B N 1
ATOM 3749 C CA . PHE B 1 169 ? 3.131 13.251 0.853 1 93.83 169 PHE B CA 1
ATOM 3750 C C . PHE B 1 169 ? 4.393 13.776 0.178 1 93.83 169 PHE B C 1
ATOM 3752 O O . PHE B 1 169 ? 5.362 14.131 0.851 1 93.83 169 PHE B O 1
ATOM 3759 N N . LEU B 1 170 ? 4.39 13.984 -1.128 1 92.54 170 LEU B N 1
ATOM 3760 C CA . LEU B 1 170 ? 5.559 14.402 -1.894 1 92.54 170 LEU B CA 1
ATOM 3761 C C . LEU B 1 170 ? 5.694 15.921 -1.893 1 92.54 170 LEU B C 1
ATOM 3763 O O . LEU B 1 170 ? 6.766 16.454 -2.189 1 92.54 170 LEU B O 1
ATOM 3767 N N . THR B 1 171 ? 4.501 16.565 -1.644 1 89.86 171 THR B N 1
ATOM 3768 C CA . THR B 1 171 ? 4.49 18.022 -1.723 1 89.86 171 THR B CA 1
ATOM 3769 C C . THR B 1 171 ? 4.26 18.636 -0.345 1 89.86 171 THR B C 1
ATOM 3771 O O . THR B 1 171 ? 3.551 18.063 0.485 1 89.86 171 THR B O 1
ATOM 3774 N N . LYS B 1 172 ? 4.922 19.729 -0.092 1 80.74 172 LYS B N 1
ATOM 3775 C CA . LYS B 1 172 ? 4.761 20.353 1.219 1 80.74 172 LYS B CA 1
ATOM 3776 C C . LYS B 1 172 ? 3.766 21.508 1.16 1 80.74 172 LYS B C 1
ATOM 3778 O O . LYS B 1 172 ? 3.759 22.28 0.199 1 80.74 172 LYS B O 1
ATOM 3783 N N . ASN B 1 173 ? 2.776 21.509 2.158 1 81.92 173 ASN B N 1
ATOM 3784 C CA . ASN B 1 173 ? 1.947 22.649 2.533 1 81.92 173 ASN B CA 1
ATOM 3785 C C . ASN B 1 173 ? 1.091 23.129 1.364 1 81.92 173 ASN B C 1
ATOM 3787 O O . ASN B 1 173 ? 1.055 24.324 1.065 1 81.92 173 ASN B O 1
ATOM 3791 N N . ASN B 1 174 ? 0.447 22.21 0.649 1 91.36 174 ASN B N 1
ATOM 3792 C CA . ASN B 1 174 ? -0.506 22.567 -0.397 1 91.36 174 ASN B CA 1
ATOM 3793 C C . ASN B 1 174 ? -1.946 22.464 0.098 1 91.36 174 ASN B C 1
ATOM 3795 O O . ASN B 1 174 ? -2.49 21.365 0.213 1 91.36 174 ASN B O 1
ATOM 3799 N N . VAL B 1 175 ? -2.523 23.607 0.387 1 92.45 175 VAL B N 1
ATOM 3800 C CA . VAL B 1 175 ? -3.844 23.697 1 1 92.45 175 VAL B CA 1
ATOM 3801 C C . VAL B 1 175 ? -4.887 23.075 0.075 1 92.45 175 VAL B C 1
ATOM 3803 O O . VAL B 1 175 ? -5.792 22.374 0.533 1 92.45 175 VAL B O 1
ATOM 3806 N N . LEU B 1 176 ? -4.816 23.312 -1.23 1 94.26 176 LEU B N 1
ATOM 3807 C CA . LEU B 1 176 ? -5.797 22.82 -2.191 1 94.26 176 LEU B CA 1
ATOM 3808 C C . LEU B 1 176 ? -5.757 21.298 -2.278 1 94.26 176 LEU B C 1
ATOM 3810 O O . LEU B 1 176 ? -6.797 20.653 -2.431 1 94.26 176 LEU B O 1
ATOM 3814 N N . LEU B 1 177 ? -4.577 20.724 -2.162 1 96.15 177 LEU B N 1
ATOM 3815 C CA . LEU B 1 177 ? -4.453 19.27 -2.172 1 96.15 177 LEU B CA 1
ATOM 3816 C C . LEU B 1 177 ? -5.086 18.662 -0.925 1 96.15 177 LEU B C 1
ATOM 3818 O O . LEU B 1 177 ? -5.751 17.626 -1.003 1 96.15 177 LEU B O 1
ATOM 3822 N N . GLU B 1 178 ? -4.887 19.298 0.136 1 96.51 178 GLU B N 1
ATOM 3823 C CA . GLU B 1 178 ? -5.467 18.819 1.386 1 96.51 178 GLU B CA 1
ATOM 3824 C C . GLU B 1 178 ? -6.991 18.889 1.35 1 96.51 178 GLU B C 1
ATOM 3826 O O . GLU B 1 178 ? -7.672 17.984 1.838 1 96.51 178 GLU B O 1
ATOM 3831 N N . LEU B 1 179 ? -7.487 19.932 0.782 1 97.37 179 LEU B N 1
ATOM 3832 C CA . LEU B 1 179 ? -8.934 20.074 0.662 1 97.37 179 LEU B CA 1
ATOM 3833 C C . LEU B 1 179 ? -9.502 19.046 -0.311 1 97.37 179 LEU B C 1
ATOM 3835 O O . LEU B 1 179 ? -10.583 18.499 -0.082 1 97.37 179 LEU B O 1
ATOM 3839 N N . LEU B 1 180 ? -8.801 18.834 -1.381 1 97.81 180 LEU B N 1
ATOM 3840 C CA . LEU B 1 180 ? -9.228 17.822 -2.341 1 97.81 180 LEU B CA 1
ATOM 3841 C C . LEU B 1 180 ? -9.268 16.441 -1.694 1 97.81 180 LEU B C 1
ATOM 3843 O O . LEU B 1 180 ? -10.242 15.703 -1.855 1 97.81 180 LEU B O 1
ATOM 3847 N N . ARG B 1 181 ? -8.212 16.079 -0.945 1 98.05 181 ARG B N 1
ATOM 3848 C CA . ARG B 1 181 ? -8.191 14.809 -0.227 1 98.05 181 ARG B CA 1
ATOM 3849 C C . ARG B 1 181 ? -9.379 14.697 0.722 1 98.05 181 ARG B C 1
ATOM 3851 O O . ARG B 1 181 ? -10.063 13.671 0.751 1 98.05 181 ARG B O 1
ATOM 3858 N N . SER B 1 182 ? -9.638 15.752 1.48 1 98.19 182 SER B N 1
ATOM 3859 C CA . SER B 1 182 ? -10.744 15.749 2.432 1 98.19 182 SER B CA 1
ATOM 3860 C C . SER B 1 182 ? -12.083 15.573 1.723 1 98.19 182 SER B C 1
ATOM 3862 O O . SER B 1 182 ? -12.957 14.85 2.205 1 98.19 182 SER B O 1
ATOM 3864 N N . SER B 1 183 ? -12.242 16.186 0.585 1 98.36 183 SER B N 1
ATOM 3865 C CA . SER B 1 183 ? -13.485 16.082 -0.171 1 98.36 183 SER B CA 1
ATOM 3866 C C . SER B 1 183 ? -13.704 14.662 -0.682 1 98.36 183 SER B C 1
ATOM 3868 O O . SER B 1 183 ? -14.832 14.163 -0.682 1 98.36 183 SER B O 1
ATOM 3870 N N . LEU B 1 184 ? -12.649 14.027 -1.11 1 98.72 184 LEU B N 1
ATOM 3871 C CA . LEU B 1 184 ? -12.753 12.656 -1.597 1 98.72 184 LEU B CA 1
ATOM 3872 C C . LEU B 1 184 ? -13.073 11.696 -0.456 1 98.72 184 LEU B C 1
ATOM 3874 O O . LEU B 1 184 ? -13.811 10.726 -0.644 1 98.72 184 LEU B O 1
ATOM 3878 N N . ILE B 1 185 ? -12.526 11.968 0.728 1 98.78 185 ILE B N 1
ATOM 3879 C CA . ILE B 1 185 ? -12.801 11.141 1.898 1 98.78 185 ILE B CA 1
ATOM 3880 C C . ILE B 1 185 ? -14.265 11.295 2.305 1 98.78 185 ILE B C 1
ATOM 3882 O O . ILE B 1 185 ? -14.931 10.311 2.636 1 98.78 185 ILE B O 1
ATOM 3886 N N . ILE B 1 186 ? -14.806 12.482 2.23 1 98.72 186 ILE B N 1
ATOM 3887 C CA . ILE B 1 186 ? -16.215 12.709 2.533 1 98.72 186 ILE B CA 1
ATOM 3888 C C . ILE B 1 186 ? -17.085 12.026 1.48 1 98.72 186 ILE B C 1
ATOM 3890 O O . ILE B 1 186 ? -18.111 11.426 1.809 1 98.72 186 ILE B O 1
ATOM 3894 N N . LEU B 1 187 ? -16.671 12.166 0.223 1 98.77 187 LEU B N 1
ATOM 3895 C CA . LEU B 1 187 ? -17.415 11.512 -0.847 1 98.77 187 LEU B CA 1
ATOM 3896 C C . LEU B 1 187 ? -17.499 10.008 -0.61 1 98.77 187 LEU B C 1
ATOM 3898 O O . LEU B 1 187 ? -18.567 9.41 -0.761 1 98.77 187 LEU B O 1
ATOM 3902 N N . GLN B 1 188 ? -16.359 9.431 -0.258 1 98.49 188 GLN B N 1
ATOM 3903 C CA . GLN B 1 188 ? -16.355 8.013 0.086 1 98.49 188 GLN B CA 1
ATOM 3904 C C . GLN B 1 188 ? -17.347 7.716 1.206 1 98.49 188 GLN B C 1
ATOM 3906 O O . GLN B 1 188 ? -18.1 6.743 1.133 1 98.49 188 GLN B O 1
ATOM 3911 N N . GLY B 1 189 ? -17.378 8.539 2.227 1 98.5 189 GLY B N 1
ATOM 3912 C CA . GLY B 1 189 ? -18.262 8.332 3.363 1 98.5 189 GLY B CA 1
ATOM 3913 C C . GLY B 1 189 ? -19.732 8.428 3.002 1 98.5 189 GLY B C 1
ATOM 3914 O O . GLY B 1 189 ? -20.521 7.547 3.347 1 98.5 189 GLY B O 1
ATOM 3915 N N . THR B 1 190 ? -20.084 9.438 2.303 1 98.54 190 THR B N 1
ATOM 3916 C CA . THR B 1 190 ? -21.486 9.61 1.939 1 98.54 190 THR B CA 1
ATOM 3917 C C . THR B 1 190 ? -21.929 8.522 0.964 1 98.54 190 THR B C 1
ATOM 3919 O O . THR B 1 190 ? -23.084 8.093 0.988 1 98.54 190 THR B O 1
ATOM 3922 N N . TRP B 1 191 ? -21.017 8.111 0.157 1 98.39 191 TRP B N 1
ATOM 3923 C CA . TRP B 1 191 ? -21.36 7.052 -0.788 1 98.39 191 TRP B CA 1
ATOM 3924 C C . TRP B 1 191 ? -21.542 5.72 -0.069 1 98.39 191 TRP B C 1
ATOM 3926 O O . TRP B 1 191 ? -22.384 4.907 -0.459 1 98.39 191 TRP B O 1
ATOM 3936 N N . PHE B 1 192 ? -20.784 5.476 0.999 1 98.07 192 PHE B N 1
ATOM 3937 C CA . PHE B 1 192 ? -21.017 4.304 1.835 1 98.07 192 PHE B CA 1
ATOM 3938 C C . PHE B 1 192 ? -22.46 4.266 2.323 1 98.07 192 PHE B C 1
ATOM 3940 O O . PHE B 1 192 ? -23.102 3.214 2.297 1 98.07 192 PHE B O 1
ATOM 3947 N N . TRP B 1 193 ? -22.902 5.394 2.703 1 97.35 193 TRP B N 1
ATOM 3948 C CA . TRP B 1 193 ? -24.287 5.486 3.154 1 97.35 193 TRP B CA 1
ATOM 3949 C C . TRP B 1 193 ? -25.252 5.214 2.005 1 97.35 193 TRP B C 1
ATOM 3951 O O . TRP B 1 193 ? -26.249 4.508 2.178 1 97.35 193 TRP B O 1
ATOM 3961 N N . GLN B 1 194 ? -24.966 5.714 0.816 1 97.47 194 GLN B N 1
ATOM 3962 C CA . GLN B 1 194 ? -25.807 5.459 -0.349 1 97.47 194 GLN B CA 1
ATOM 3963 C C . GLN B 1 194 ? -25.86 3.969 -0.674 1 97.47 194 GLN B C 1
ATOM 3965 O O . GLN B 1 194 ? -26.927 3.433 -0.982 1 97.47 194 GLN B O 1
ATOM 3970 N N . VAL B 1 195 ? -24.731 3.361 -0.573 1 96.11 195 VAL B N 1
ATOM 3971 C CA . VAL B 1 195 ? -24.667 1.926 -0.829 1 96.11 195 VAL B CA 1
ATOM 3972 C C . VAL B 1 195 ? -25.538 1.181 0.18 1 96.11 195 VAL B C 1
ATOM 3974 O O . VAL B 1 195 ? -26.271 0.258 -0.184 1 96.11 195 VAL B O 1
ATOM 3977 N N . ALA B 1 196 ? -25.506 1.601 1.445 1 95.78 196 ALA B N 1
ATOM 3978 C CA . ALA B 1 196 ? -26.319 0.979 2.486 1 95.78 196 ALA B CA 1
ATOM 3979 C C . ALA B 1 196 ? -27.806 1.086 2.158 1 95.78 196 ALA B C 1
ATOM 3981 O O . ALA B 1 196 ? -28.545 0.105 2.271 1 95.78 196 ALA B O 1
ATOM 3982 N N . PHE B 1 197 ? -28.214 2.157 1.634 1 95.54 197 PHE B N 1
ATOM 3983 C CA . PHE B 1 197 ? -29.622 2.383 1.333 1 95.54 197 PHE B CA 1
ATOM 3984 C C . PHE B 1 197 ? -30.048 1.587 0.104 1 95.54 197 PHE B C 1
ATOM 3986 O O . PHE B 1 197 ? -31.186 1.121 0.023 1 95.54 197 PHE B O 1
ATOM 3993 N N . VAL B 1 198 ? -29.121 1.42 -0.799 1 95.25 198 VAL B N 1
ATOM 3994 C CA . VAL B 1 198 ? -29.447 0.747 -2.052 1 95.25 198 VAL B CA 1
ATOM 3995 C C . VAL B 1 198 ? -29.482 -0.764 -1.833 1 95.25 198 VAL B C 1
ATOM 3997 O O . VAL B 1 198 ? -30.423 -1.438 -2.258 1 95.25 198 VAL B O 1
ATOM 4000 N N . LEU B 1 199 ? -28.557 -1.269 -1.106 1 93.74 199 LEU B N 1
ATOM 4001 C CA . LEU B 1 199 ? -28.413 -2.716 -0.994 1 93.74 199 LEU B CA 1
ATOM 4002 C C . LEU B 1 199 ? -29.179 -3.247 0.214 1 93.74 199 LEU B C 1
ATOM 4004 O O . LEU B 1 199 ? -29.603 -4.405 0.226 1 93.74 199 LEU B O 1
ATOM 4008 N N . TYR B 1 200 ? -29.357 -2.41 1.254 1 92.43 200 TYR B N 1
ATOM 4009 C CA . TYR B 1 200 ? -29.998 -2.828 2.496 1 92.43 200 TYR B CA 1
ATOM 4010 C C . TYR B 1 200 ? -30.985 -1.773 2.982 1 92.43 200 TYR B C 1
ATOM 4012 O O . TYR B 1 200 ? -30.838 -1.238 4.083 1 92.43 200 TYR B O 1
ATOM 4020 N N . PRO B 1 201 ? -31.966 -1.667 2.164 1 91.73 201 PRO B N 1
ATOM 4021 C CA . PRO B 1 201 ? -32.933 -0.644 2.567 1 91.73 201 PRO B CA 1
ATOM 4022 C C . PRO B 1 201 ? -33.595 -0.953 3.908 1 91.73 201 PRO B C 1
ATOM 4024 O O . PRO B 1 201 ? -33.883 -2.116 4.205 1 91.73 201 PRO B O 1
ATOM 4027 N N . PRO B 1 202 ? -33.662 0.111 4.716 1 87.3 202 PRO B N 1
ATOM 4028 C CA . PRO B 1 202 ? -34.323 -0.108 6.004 1 87.3 202 PRO B CA 1
ATOM 4029 C C . PRO B 1 202 ? -35.745 -0.642 5.855 1 87.3 202 PRO B C 1
ATOM 4031 O O . PRO B 1 202 ? -36.343 -0.524 4.782 1 87.3 202 PRO B O 1
ATOM 4034 N N . SER B 1 203 ? -36.281 -1.25 6.929 1 85.29 203 SER B N 1
ATOM 4035 C CA . SER B 1 203 ? -37.594 -1.888 6.931 1 85.29 203 SER B CA 1
ATOM 4036 C C . SER B 1 203 ? -38.675 -0.93 6.441 1 85.29 203 SER B C 1
ATOM 4038 O O . SER B 1 203 ? -38.718 0.23 6.856 1 85.29 203 SER B O 1
ATOM 4040 N N . GLY B 1 204 ? -39.473 -1.369 5.475 1 79.05 204 GLY B N 1
ATOM 4041 C CA . GLY B 1 204 ? -40.596 -0.597 4.966 1 79.05 204 GLY B CA 1
ATOM 4042 C C . GLY B 1 204 ? -40.299 0.086 3.644 1 79.05 204 GLY B C 1
ATOM 4043 O O . GLY B 1 204 ? -41.216 0.521 2.945 1 79.05 204 GLY B O 1
ATOM 4044 N N . SER B 1 205 ? -38.996 0.103 3.272 1 80.38 205 SER B N 1
ATOM 4045 C CA . SER B 1 205 ? -38.651 0.757 2.014 1 80.38 205 SER B CA 1
ATOM 4046 C C . SER B 1 205 ? -38.602 -0.245 0.865 1 80.38 205 SER B C 1
ATOM 4048 O O . SER B 1 205 ? -38.309 -1.424 1.075 1 80.38 205 SER B O 1
ATOM 4050 N N . PRO B 1 206 ? -39.024 0.213 -0.282 1 85.75 206 PRO B N 1
ATOM 4051 C CA . PRO B 1 206 ? -38.973 -0.684 -1.439 1 85.75 206 PRO B CA 1
ATOM 4052 C C . PRO B 1 206 ? -37.551 -1.124 -1.782 1 85.75 206 PRO B C 1
ATOM 4054 O O . PRO B 1 206 ? -36.608 -0.342 -1.64 1 85.75 206 PRO B O 1
ATOM 4057 N N . GLU B 1 207 ? -37.45 -2.366 -2.165 1 89.07 207 GLU B N 1
ATOM 4058 C CA . GLU B 1 207 ? -36.16 -2.912 -2.576 1 89.07 207 GLU B CA 1
ATOM 4059 C C . GLU B 1 207 ? -35.789 -2.453 -3.983 1 89.07 207 GLU B C 1
ATOM 4061 O O . GLU B 1 207 ? -36.661 -2.295 -4.84 1 89.07 207 GLU B O 1
ATOM 4066 N N . TRP B 1 208 ? -34.517 -2.237 -4.161 1 92.4 208 TRP B N 1
ATOM 4067 C CA . TRP B 1 208 ? -34.015 -1.86 -5.479 1 92.4 208 TRP B CA 1
ATOM 4068 C C . TRP B 1 208 ? -33.879 -3.083 -6.379 1 92.4 208 TRP B C 1
ATOM 4070 O O . TRP B 1 208 ? -33.525 -4.169 -5.913 1 92.4 208 TRP B O 1
ATOM 4080 N N . ASN B 1 209 ? -34.297 -2.902 -7.66 1 93.86 209 ASN B N 1
ATOM 4081 C CA . ASN B 1 209 ? -33.989 -3.927 -8.652 1 93.86 209 ASN B CA 1
ATOM 4082 C C . ASN B 1 209 ? -32.508 -3.924 -9.021 1 93.86 209 ASN B C 1
ATOM 4084 O O . ASN B 1 209 ? -32.043 -3.031 -9.731 1 93.86 209 ASN B O 1
ATOM 4088 N N . LEU B 1 210 ? -31.754 -4.857 -8.669 1 93.31 210 LEU B N 1
ATOM 4089 C CA . LEU B 1 210 ? -30.298 -4.884 -8.758 1 93.31 210 LEU B CA 1
ATOM 4090 C C . LEU B 1 210 ? -29.846 -5.276 -10.16 1 93.31 210 LEU B C 1
ATOM 4092 O O . LEU B 1 210 ? -28.66 -5.18 -10.484 1 93.31 210 LEU B O 1
ATOM 4096 N N . SER B 1 211 ? -30.759 -5.642 -11.016 1 93.4 211 SER B N 1
ATOM 4097 C CA . SER B 1 211 ? -30.408 -6.026 -12.38 1 93.4 211 SER B CA 1
ATOM 4098 C C . SER B 1 211 ? -30.864 -4.974 -13.385 1 93.4 211 SER B C 1
ATOM 4100 O O . SER B 1 211 ? -30.606 -5.1 -14.584 1 93.4 211 SER B O 1
ATOM 4102 N N . ASP B 1 212 ? -31.518 -3.932 -12.903 1 93.85 212 ASP B N 1
ATOM 4103 C CA . ASP B 1 212 ? -32.061 -2.895 -13.775 1 93.85 212 ASP B CA 1
ATOM 4104 C C . ASP B 1 212 ? -30.977 -1.901 -14.187 1 93.85 212 ASP B C 1
ATOM 4106 O O . ASP B 1 212 ? -30.435 -1.181 -13.346 1 93.85 212 ASP B O 1
ATOM 4110 N N . ILE B 1 213 ? -30.756 -1.699 -15.442 1 94 213 ILE B N 1
ATOM 4111 C CA . ILE B 1 213 ? -29.715 -0.835 -15.989 1 94 213 ILE B CA 1
ATOM 4112 C C . ILE B 1 213 ? -30.056 0.626 -15.706 1 94 213 ILE B C 1
ATOM 4114 O O . ILE B 1 213 ? -29.161 1.461 -15.558 1 94 213 ILE B O 1
ATOM 4118 N N . GLU B 1 214 ? -31.304 0.92 -15.597 1 95.56 214 GLU B N 1
ATOM 4119 C CA . GLU B 1 214 ? -31.709 2.295 -15.318 1 95.56 214 GLU B CA 1
ATOM 4120 C C . GLU B 1 214 ? -31.284 2.721 -13.916 1 95.56 214 GLU B C 1
ATOM 4122 O O . GLU B 1 214 ? -30.973 3.892 -13.685 1 95.56 214 GLU B O 1
ATOM 4127 N N . ASN B 1 215 ? -31.293 1.826 -12.99 1 95.86 215 ASN B N 1
ATOM 4128 C CA . ASN B 1 215 ? -30.8 2.113 -11.647 1 95.86 215 ASN B CA 1
ATOM 4129 C C . ASN B 1 215 ? -29.31 2.444 -11.656 1 95.86 215 ASN B C 1
ATOM 4131 O O . ASN B 1 215 ? -28.855 3.299 -10.894 1 95.86 215 ASN B O 1
ATOM 4135 N N . LYS B 1 216 ? -28.615 1.773 -12.554 1 95.8 216 LYS B N 1
ATOM 4136 C CA . LYS B 1 216 ? -27.197 2.079 -12.717 1 95.8 216 LYS B CA 1
ATOM 4137 C C . LYS B 1 216 ? -26.997 3.504 -13.226 1 95.8 216 LYS B C 1
ATOM 4139 O O . LYS B 1 216 ? -26.133 4.23 -12.73 1 95.8 216 LYS B O 1
ATOM 4144 N N . MET B 1 217 ? -27.76 3.922 -14.195 1 96.36 217 MET B N 1
ATOM 4145 C CA . MET B 1 217 ? -27.672 5.263 -14.768 1 96.36 217 MET B CA 1
ATOM 4146 C C . MET B 1 217 ? -28.025 6.322 -13.729 1 96.36 217 MET B C 1
ATOM 4148 O O . MET B 1 217 ? -27.365 7.36 -13.647 1 96.36 217 MET B O 1
ATOM 4152 N N . PHE B 1 218 ? -28.982 6.039 -12.975 1 97.06 218 PHE B N 1
ATOM 4153 C CA . PHE B 1 218 ? -29.392 6.969 -11.929 1 97.06 218 PHE B CA 1
ATOM 4154 C C . PHE B 1 218 ? -28.294 7.126 -10.884 1 97.06 218 PHE B C 1
ATOM 4156 O O . PHE B 1 218 ? -27.977 8.244 -10.472 1 97.06 218 PHE B O 1
ATOM 4163 N N . LEU B 1 219 ? -27.698 6.038 -10.482 1 97.26 219 LEU B N 1
ATOM 4164 C CA . LEU B 1 219 ? -26.697 6.065 -9.421 1 97.26 219 LEU B CA 1
ATOM 4165 C C . LEU B 1 219 ? -25.424 6.76 -9.892 1 97.26 219 LEU B C 1
ATOM 4167 O O . LEU B 1 219 ? -24.699 7.35 -9.088 1 97.26 219 LEU B O 1
ATOM 4171 N N . THR B 1 220 ? -25.149 6.745 -11.197 1 97.24 220 THR B N 1
ATOM 4172 C CA . THR B 1 220 ? -24.028 7.495 -11.751 1 97.24 220 THR B CA 1
ATOM 4173 C C . THR B 1 220 ? -24.218 8.993 -11.53 1 97.24 220 THR B C 1
ATOM 4175 O O . THR B 1 220 ? -23.298 9.682 -11.083 1 97.24 220 THR B O 1
ATOM 4178 N N . MET B 1 221 ? -25.449 9.448 -11.782 1 97.52 221 MET B N 1
ATOM 4179 C CA . MET B 1 221 ? -25.752 10.861 -11.573 1 97.52 221 MET B CA 1
ATOM 4180 C C . MET B 1 221 ? -25.775 11.199 -10.086 1 97.52 221 MET B C 1
ATOM 4182 O O . MET B 1 221 ? -25.298 12.259 -9.678 1 97.52 221 MET B O 1
ATOM 4186 N N . CYS B 1 222 ? -26.342 10.314 -9.325 1 97.72 222 CYS B N 1
ATOM 4187 C CA . CYS B 1 222 ? -26.437 10.505 -7.882 1 97.72 222 CYS B CA 1
ATOM 4188 C C . CYS B 1 222 ? -25.054 10.662 -7.261 1 97.72 222 CYS B C 1
ATOM 4190 O O . CYS B 1 222 ? -24.856 11.502 -6.382 1 97.72 222 CYS B O 1
ATOM 4192 N N . PHE B 1 223 ? -24.151 9.897 -7.746 1 98.34 223 PHE B N 1
ATOM 4193 C CA . PHE B 1 223 ? -22.767 9.977 -7.293 1 98.34 223 PHE B CA 1
ATOM 4194 C C . PHE B 1 223 ? -22.199 11.371 -7.532 1 98.34 223 PHE B C 1
ATOM 4196 O O . PHE B 1 223 ? -21.562 11.947 -6.647 1 98.34 223 PHE B O 1
ATOM 4203 N N . CYS B 1 224 ? -22.481 11.999 -8.638 1 97.87 224 CYS B N 1
ATOM 4204 C CA . CYS B 1 224 ? -22.013 13.337 -8.983 1 97.87 224 CYS B CA 1
ATOM 4205 C C . CYS B 1 224 ? -22.704 14.393 -8.128 1 97.87 224 CYS B C 1
ATOM 4207 O O . CYS B 1 224 ? -22.1 15.41 -7.782 1 97.87 224 CYS B O 1
ATOM 4209 N N . TRP B 1 225 ? -23.93 14.119 -7.768 1 98.43 225 TRP B N 1
ATOM 4210 C CA . TRP B 1 225 ? -24.637 15.048 -6.893 1 98.43 225 TRP B CA 1
ATOM 4211 C C . TRP B 1 225 ? -24.027 15.052 -5.496 1 98.43 225 TRP B C 1
ATOM 4213 O O . TRP B 1 225 ? -23.948 16.099 -4.849 1 98.43 225 TRP B O 1
ATOM 4223 N N . HIS B 1 226 ? -23.601 13.838 -5.002 1 98.41 226 HIS B N 1
ATOM 4224 C CA . HIS B 1 226 ? -22.877 13.784 -3.737 1 98.41 226 HIS B CA 1
ATOM 4225 C C . HIS B 1 226 ? -21.627 14.656 -3.781 1 98.41 226 HIS B C 1
ATOM 4227 O O . HIS B 1 226 ? -21.376 15.436 -2.859 1 98.41 226 HIS B O 1
ATOM 4233 N N . TYR B 1 227 ? -20.94 14.57 -4.868 1 98.08 227 TYR B N 1
ATOM 4234 C CA . TYR B 1 227 ? -19.683 15.302 -4.98 1 98.08 227 TYR B CA 1
ATOM 4235 C C . TYR B 1 227 ? -19.931 16.803 -5.059 1 98.08 227 TYR B C 1
ATOM 4237 O O . TYR B 1 227 ? -19.225 17.589 -4.422 1 98.08 227 TYR B O 1
ATOM 4245 N N . ALA B 1 228 ? -20.939 17.275 -5.834 1 97.86 228 ALA B N 1
ATOM 4246 C CA . ALA B 1 228 ? -21.301 18.687 -5.923 1 97.86 228 ALA B CA 1
ATOM 4247 C C . ALA B 1 228 ? -21.685 19.243 -4.555 1 97.86 228 ALA B C 1
ATOM 4249 O O . ALA B 1 228 ? -21.297 20.359 -4.2 1 97.86 228 ALA B O 1
ATOM 4250 N N . SER B 1 229 ? -22.382 18.456 -3.815 1 98.13 229 SER B N 1
ATOM 4251 C CA . SER B 1 229 ? -22.811 18.885 -2.488 1 98.13 229 SER B CA 1
ATOM 4252 C C . SER B 1 229 ? -21.618 19.089 -1.561 1 98.13 229 SER B C 1
ATOM 4254 O O . SER B 1 229 ? -21.616 20.005 -0.735 1 98.13 229 SER B O 1
ATOM 4256 N N . ILE B 1 230 ? -20.634 18.297 -1.685 1 98.22 230 ILE B N 1
ATOM 4257 C CA . ILE B 1 230 ? -19.443 18.399 -0.848 1 98.22 230 ILE B CA 1
ATOM 4258 C C . ILE B 1 230 ? -18.701 19.696 -1.164 1 98.22 230 ILE B C 1
ATOM 4260 O O . ILE B 1 230 ? -18.196 20.365 -0.259 1 98.22 230 ILE B O 1
ATOM 4264 N N . PHE B 1 231 ? -18.695 20.125 -2.45 1 96.61 231 PHE B N 1
ATOM 4265 C CA . PHE B 1 231 ? -18.077 21.39 -2.828 1 96.61 231 PHE B CA 1
ATOM 4266 C C . PHE B 1 231 ? -18.821 22.564 -2.203 1 96.61 231 PHE B C 1
ATOM 4268 O O . PHE B 1 231 ? -18.2 23.494 -1.683 1 96.61 231 PHE B O 1
ATOM 4275 N N . VAL B 1 232 ? -20.098 22.443 -2.2 1 97.15 232 VAL B N 1
ATOM 4276 C CA . VAL B 1 232 ? -20.919 23.507 -1.631 1 97.15 232 VAL B CA 1
ATOM 4277 C C . VAL B 1 232 ? -20.7 23.577 -0.121 1 97.15 232 VAL B C 1
ATOM 4279 O O . VAL B 1 232 ? -20.503 24.661 0.434 1 97.15 232 VAL B O 1
ATOM 4282 N N . ILE B 1 233 ? -20.675 22.441 0.51 1 96.59 233 ILE B N 1
ATOM 4283 C CA . ILE B 1 233 ? -20.498 22.374 1.957 1 96.59 233 ILE B CA 1
ATOM 4284 C C . ILE B 1 233 ? -19.118 22.907 2.333 1 96.59 233 ILE B C 1
ATOM 4286 O O . ILE B 1 233 ? -18.974 23.637 3.317 1 96.59 233 ILE B O 1
ATOM 4290 N N . THR B 1 234 ? -18.112 22.565 1.602 1 96.17 234 THR B N 1
ATOM 4291 C CA . THR B 1 234 ? -16.762 23.056 1.851 1 96.17 234 THR B CA 1
ATOM 4292 C C . THR B 1 234 ? -16.699 24.572 1.69 1 96.17 234 THR B C 1
ATOM 4294 O O . THR B 1 234 ? -16.07 25.262 2.495 1 96.17 234 THR B O 1
ATOM 4297 N N . GLY B 1 235 ? -17.358 25.109 0.647 1 95.84 235 GLY B N 1
ATOM 4298 C CA . GLY B 1 235 ? -17.43 26.549 0.458 1 95.84 235 GLY B CA 1
ATOM 4299 C C . GLY B 1 235 ? -18.142 27.264 1.59 1 95.84 235 GLY B C 1
ATOM 4300 O O . GLY B 1 235 ? -17.69 28.315 2.05 1 95.84 235 GLY B O 1
ATOM 4301 N N . LEU B 1 236 ? -19.19 26.673 2.004 1 96.58 236 LEU B N 1
ATOM 4302 C CA . LEU B 1 236 ? -19.934 27.243 3.122 1 96.58 236 LEU B CA 1
ATOM 4303 C C . LEU B 1 236 ? -19.097 27.224 4.397 1 96.58 236 LEU B C 1
ATOM 4305 O O . LEU B 1 236 ? -19.136 28.172 5.185 1 96.58 236 LEU B O 1
ATOM 4309 N N . ASN B 1 237 ? -18.368 26.151 4.587 1 96.01 237 ASN B N 1
ATOM 4310 C CA . ASN B 1 237 ? -17.464 26.049 5.728 1 96.01 237 ASN B CA 1
ATOM 4311 C C . ASN B 1 237 ? -16.395 27.137 5.696 1 96.01 237 ASN B C 1
ATOM 4313 O O . ASN B 1 237 ? -16.091 27.745 6.724 1 96.01 237 ASN B O 1
ATOM 4317 N N . TYR B 1 238 ? -15.867 27.372 4.608 1 94.71 238 TYR B N 1
ATOM 4318 C CA . TYR B 1 238 ? -14.879 28.431 4.44 1 94.71 238 TYR B CA 1
ATOM 4319 C C . TYR B 1 238 ? -15.476 29.793 4.775 1 94.71 238 TYR B C 1
ATOM 4321 O O . TYR B 1 238 ? -14.869 30.581 5.503 1 94.71 238 TYR B O 1
ATOM 4329 N N . ALA B 1 239 ? -16.676 30.064 4.25 1 95.03 239 ALA B N 1
ATOM 4330 C CA . ALA B 1 239 ? -17.352 31.336 4.491 1 95.03 239 ALA B CA 1
ATOM 4331 C C . ALA B 1 239 ? -17.657 31.523 5.974 1 95.03 239 ALA B C 1
ATOM 4333 O O . ALA B 1 239 ? -17.456 32.609 6.523 1 95.03 239 ALA B O 1
ATOM 4334 N N . LEU B 1 240 ? -18.066 30.495 6.553 1 95.06 240 LEU B N 1
ATOM 4335 C CA . LEU B 1 240 ? -18.423 30.552 7.966 1 95.06 240 LEU B CA 1
ATOM 4336 C C . LEU B 1 240 ? -17.193 30.822 8.827 1 95.06 240 LEU B C 1
ATOM 4338 O O . LEU B 1 240 ? -17.224 31.683 9.709 1 95.06 240 LEU B O 1
ATOM 4342 N N . ILE B 1 241 ? -16.102 30.181 8.612 1 92.43 241 ILE B N 1
ATOM 4343 C CA . ILE B 1 241 ? -14.876 30.328 9.39 1 92.43 241 ILE B CA 1
ATOM 4344 C C . ILE B 1 241 ? -14.302 31.729 9.187 1 92.43 241 ILE B C 1
ATOM 4346 O O . ILE B 1 241 ? -13.87 32.374 10.145 1 92.43 241 ILE B O 1
ATOM 4350 N N . THR B 1 242 ? -14.35 32.211 7.984 1 89.76 242 THR B N 1
ATOM 4351 C CA . THR B 1 242 ? -13.872 33.557 7.687 1 89.76 242 THR B CA 1
ATOM 4352 C C . THR B 1 242 ? -14.729 34.603 8.393 1 89.76 242 THR B C 1
ATOM 4354 O O . THR B 1 242 ? -14.205 35.573 8.945 1 89.76 242 THR B O 1
ATOM 4357 N N . TRP B 1 243 ? -16.006 34.34 8.394 1 90.93 243 TRP B N 1
ATOM 4358 C CA . TRP B 1 243 ? -16.926 35.251 9.066 1 90.93 243 TRP B CA 1
ATOM 4359 C C . TRP B 1 243 ? -16.686 35.255 10.572 1 90.93 243 TRP B C 1
ATOM 4361 O O . TRP B 1 243 ? -16.666 36.316 11.201 1 90.93 243 TRP B O 1
ATOM 4371 N N . LEU B 1 244 ? -16.425 34.135 11.133 1 87.29 244 LEU B N 1
ATOM 4372 C CA . LEU B 1 244 ? -16.222 33.988 12.571 1 87.29 244 LEU B CA 1
ATOM 4373 C C . LEU B 1 244 ? -14.903 34.622 13 1 87.29 244 LEU B C 1
ATOM 4375 O O . LEU B 1 244 ? -14.786 35.124 14.121 1 87.29 244 LEU B O 1
ATOM 4379 N N . THR B 1 245 ? -13.905 34.695 12.11 1 79.99 245 THR B N 1
ATOM 4380 C CA . THR B 1 245 ? -12.586 35.2 12.472 1 79.99 245 THR B CA 1
ATOM 4381 C C . THR B 1 245 ? -12.457 36.679 12.119 1 79.99 245 THR B C 1
ATOM 4383 O O . THR B 1 245 ? -11.58 37.373 12.638 1 79.99 245 THR B O 1
ATOM 4386 N N . SER B 1 246 ? -13.059 37.273 11.058 1 72.06 246 SER B N 1
ATOM 4387 C CA . SER B 1 246 ? -13.028 38.687 10.697 1 72.06 246 SER B CA 1
ATOM 4388 C C . SER B 1 246 ? -13.875 39.52 11.652 1 72.06 246 SER B C 1
ATOM 4390 O O . SER B 1 246 ? -13.709 40.739 11.735 1 72.06 246 SER B O 1
ATOM 4392 N N . GLY B 1 247 ? -14.931 39.088 12.048 1 56.84 247 GLY B N 1
ATOM 4393 C CA . GLY B 1 247 ? -15.828 39.925 12.828 1 56.84 247 GLY B CA 1
ATOM 4394 C C . GLY B 1 247 ? -15.22 40.394 14.136 1 56.84 247 GLY B C 1
ATOM 4395 O O . GLY B 1 247 ? -14.336 39.736 14.687 1 56.84 247 GLY B O 1
ATOM 4396 N N . PRO B 1 248 ? -15.163 41.732 14.484 1 48.63 248 PRO B N 1
ATOM 4397 C CA . PRO B 1 248 ? -14.747 42.329 15.755 1 48.63 248 PRO B CA 1
ATOM 4398 C C . PRO B 1 248 ? -14.908 41.374 16.936 1 48.63 248 PRO B C 1
ATOM 4400 O O . PRO B 1 248 ? -14.25 41.544 17.966 1 48.63 248 PRO B O 1
ATOM 4403 N N . HIS B 1 249 ? -16.074 40.718 17.206 1 43.13 249 HIS B N 1
ATOM 4404 C CA . HIS B 1 249 ? -16.76 40.524 18.478 1 43.13 249 HIS B CA 1
ATOM 4405 C C . HIS B 1 249 ? -16.235 39.289 19.204 1 43.13 249 HIS B C 1
ATOM 4407 O O . HIS B 1 249 ? -15.992 39.331 20.412 1 43.13 249 HIS B O 1
ATOM 4413 N N . LEU B 1 250 ? -16.511 37.868 18.72 1 40.82 250 LEU B N 1
ATOM 4414 C CA . LEU B 1 250 ? -16.707 36.879 19.774 1 40.82 250 LEU B CA 1
ATOM 4415 C C . LEU B 1 250 ? -15.369 36.415 20.34 1 40.82 250 LEU B C 1
ATOM 4417 O O . LEU B 1 250 ? -15.218 36.281 21.557 1 40.82 250 LEU B O 1
ATOM 4421 N N . LEU B 1 251 ? -14.404 35.888 19.504 1 41.22 251 LEU B N 1
ATOM 4422 C CA . LEU B 1 251 ? -13.232 35.352 20.189 1 41.22 251 LEU B CA 1
ATOM 4423 C C . LEU B 1 251 ? -12.255 36.466 20.549 1 41.22 251 LEU B C 1
ATOM 4425 O O . LEU B 1 251 ? -11.379 36.28 21.396 1 41.22 251 LEU B O 1
ATOM 4429 N N . ARG B 1 252 ? -12.18 37.623 19.864 1 40.31 252 ARG B N 1
ATOM 4430 C CA . ARG B 1 252 ? -11.354 38.741 20.31 1 40.31 252 ARG B CA 1
ATOM 4431 C C . ARG B 1 252 ? -11.895 39.339 21.605 1 40.31 252 ARG B C 1
ATOM 4433 O O . ARG B 1 252 ? -11.135 39.886 22.407 1 40.31 252 ARG B O 1
ATOM 4440 N N . GLY B 1 253 ? -13.243 39.357 21.794 1 39.76 253 GLY B N 1
ATOM 4441 C CA . GLY B 1 253 ? -13.855 39.928 22.983 1 39.76 253 GLY B CA 1
ATOM 4442 C C . GLY B 1 253 ? -13.646 39.084 24.226 1 39.76 253 GLY B C 1
ATOM 4443 O O . GLY B 1 253 ? -13.889 39.544 25.344 1 39.76 253 GLY B O 1
ATOM 4444 N N . TRP B 1 254 ? -13.454 37.74 24.053 1 39.5 254 TRP B N 1
ATOM 4445 C CA . TRP B 1 254 ? -13.362 36.981 25.296 1 39.5 254 TRP B CA 1
ATOM 4446 C C . TRP B 1 254 ? -12.019 37.216 25.98 1 39.5 254 TRP B C 1
ATOM 4448 O O . TRP B 1 254 ? -11.897 37.048 27.196 1 39.5 254 TRP B O 1
ATOM 4458 N N . GLY B 1 255 ? -10.977 37.455 25.156 1 37.8 255 GLY B N 1
ATOM 4459 C CA . GLY B 1 255 ? -9.705 37.614 25.844 1 37.8 255 GLY B CA 1
ATOM 4460 C C . GLY B 1 255 ? -9.552 38.967 26.511 1 37.8 255 GLY B C 1
ATOM 4461 O O . GLY B 1 255 ? -8.75 39.123 27.434 1 37.8 255 GLY B O 1
ATOM 4462 N N . VAL B 1 256 ? -10.084 40.006 25.841 1 39.48 256 VAL B N 1
ATOM 4463 C CA . VAL B 1 256 ? -9.822 41.334 26.387 1 39.48 256 VAL B CA 1
ATOM 4464 C C . VAL B 1 256 ? -10.672 41.555 27.637 1 39.48 256 VAL B C 1
ATOM 4466 O O . VAL B 1 256 ? -10.367 42.424 28.456 1 39.48 256 VAL B O 1
ATOM 4469 N N . PHE B 1 257 ? -11.908 40.843 27.703 1 37.37 257 PHE B N 1
ATOM 4470 C CA . PHE B 1 257 ? -12.762 41.219 28.824 1 37.37 257 PHE B CA 1
ATOM 4471 C C . PHE B 1 257 ? -12.129 40.807 30.148 1 37.37 257 PHE B C 1
ATOM 4473 O O . PHE B 1 257 ? -12.553 41.262 31.213 1 37.37 257 PHE B O 1
ATOM 4480 N N . ARG B 1 258 ? -11.397 39.673 30.158 1 36.7 258 ARG B N 1
ATOM 4481 C CA . ARG B 1 258 ? -11.067 39.239 31.512 1 36.7 258 ARG B CA 1
ATOM 4482 C C . ARG B 1 258 ? -10.008 40.143 32.134 1 36.7 258 ARG B C 1
ATOM 4484 O O . ARG B 1 258 ? -9.852 40.176 33.356 1 36.7 258 ARG B O 1
ATOM 4491 N N . ASN B 1 259 ? -9.126 40.608 31.267 1 34.87 259 ASN B N 1
ATOM 4492 C CA . ASN B 1 259 ? -8.032 41.246 31.991 1 34.87 259 ASN B CA 1
ATOM 4493 C C . ASN B 1 259 ? -8.394 42.665 32.419 1 34.87 259 ASN B C 1
ATOM 4495 O O . ASN B 1 259 ? -7.529 43.427 32.854 1 34.87 259 ASN B O 1
ATOM 4499 N N . SER B 1 260 ? -9.595 43.1 31.904 1 32.23 260 SER B N 1
ATOM 4500 C CA . SER B 1 260 ? -9.697 44.549 32.048 1 32.23 260 SER B CA 1
ATOM 4501 C C . SER B 1 260 ? -9.734 44.957 33.517 1 32.23 260 SER B C 1
ATOM 4503 O O . SER B 1 260 ? -9.213 46.012 33.887 1 32.23 260 SER B O 1
ATOM 4505 N N . PRO B 1 261 ? -10.731 44.276 34.203 1 35.71 261 PRO B N 1
ATOM 4506 C CA . PRO B 1 261 ? -11.201 45.174 35.261 1 35.71 261 PRO B CA 1
ATOM 4507 C C . PRO B 1 261 ? -10.149 45.413 36.342 1 35.71 261 PRO B C 1
ATOM 4509 O O . PRO B 1 261 ? -10.326 46.283 37.198 1 35.71 261 PRO B O 1
ATOM 4512 N N . ARG B 1 262 ? -9.345 44.308 36.557 1 34.26 262 ARG B N 1
ATOM 4513 C CA . ARG B 1 262 ? -8.809 44.344 37.913 1 34.26 262 ARG B CA 1
ATOM 4514 C C . ARG B 1 262 ? -7.777 45.457 38.064 1 34.26 262 ARG B C 1
ATOM 4516 O O . ARG B 1 262 ? -7.347 45.764 39.178 1 34.26 262 ARG B O 1
ATOM 4523 N N . MET B 1 263 ? -7.135 45.719 36.863 1 32.17 263 MET B N 1
ATOM 4524 C CA . MET B 1 263 ? -5.933 46.494 37.161 1 32.17 263 MET B CA 1
ATOM 4525 C C . MET B 1 263 ? -6.289 47.932 37.524 1 32.17 263 MET B C 1
ATOM 4527 O O . MET B 1 263 ? -5.402 48.768 37.704 1 32.17 263 MET B O 1
ATOM 4531 N N . GLN B 1 264 ? -7.603 48.192 37.367 1 30 264 GLN B N 1
ATOM 4532 C CA . GLN B 1 264 ? -7.812 49.634 37.454 1 30 264 GLN B CA 1
ATOM 4533 C C . GLN B 1 264 ? -7.469 50.157 38.845 1 30 264 GLN B C 1
ATOM 4535 O O . GLN B 1 264 ? -7.44 51.369 39.069 1 30 264 GLN B O 1
ATOM 4540 N N . GLY B 1 265 ? -7.655 49.177 39.822 1 31.14 265 GLY B N 1
ATOM 4541 C CA . GLY B 1 265 ? -7.811 49.859 41.097 1 31.14 265 GLY B CA 1
ATOM 4542 C C . GLY B 1 265 ? -6.546 50.557 41.559 1 31.14 265 GLY B C 1
ATOM 4543 O O . GLY B 1 265 ? -6.481 51.054 42.685 1 31.14 265 GLY B O 1
ATOM 4544 N N . LYS B 1 266 ? -5.423 50.031 41.127 1 32.14 266 LYS B N 1
ATOM 4545 C CA . LYS B 1 266 ? -4.3 50.56 41.896 1 32.14 266 LYS B CA 1
ATOM 4546 C C . LYS B 1 266 ? -4.146 52.063 41.681 1 32.14 266 LYS B C 1
ATOM 4548 O O . LYS B 1 266 ? -4.064 52.528 40.542 1 32.14 266 LYS B O 1
ATOM 4553 N N . THR B 1 267 ? -4.665 52.864 42.609 1 28.04 267 THR B N 1
ATOM 4554 C CA . THR B 1 267 ? -4.766 54.294 42.876 1 28.04 267 THR B CA 1
ATOM 4555 C C . THR B 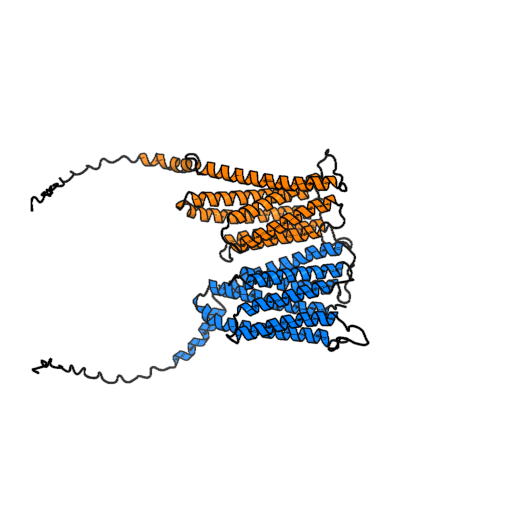1 267 ? -3.442 54.994 42.587 1 28.04 267 THR B C 1
ATOM 4557 O O . THR B 1 267 ? -2.381 54.524 43.003 1 28.04 267 THR B O 1
ATOM 4560 N N . LEU B 1 268 ? -3.367 55.814 41.522 1 28.87 268 LEU B N 1
ATOM 4561 C CA . LEU B 1 268 ? -2.427 56.784 40.97 1 28.87 268 LEU B CA 1
ATOM 4562 C C . LEU B 1 268 ? -1.792 57.617 42.079 1 28.87 268 LEU B C 1
ATOM 4564 O O . LEU B 1 268 ? -2.471 58.417 42.726 1 28.87 268 LEU B O 1
ATOM 4568 N N . LEU B 1 269 ? -1.058 56.859 42.995 1 27.62 269 LEU B N 1
ATOM 4569 C CA . LEU B 1 269 ? -0.436 57.765 43.954 1 27.62 269 LEU B CA 1
ATOM 4570 C C . LEU B 1 269 ? 0.159 58.979 43.247 1 27.62 269 LEU B C 1
ATOM 4572 O O . LEU B 1 269 ? 0.826 58.839 42.22 1 27.62 269 LEU B O 1
ATOM 4576 N N . ARG B 1 270 ? -0.393 60.137 43.511 1 28.12 270 ARG B N 1
ATOM 4577 C CA . ARG B 1 270 ? -0.148 61.501 43.054 1 28.12 270 ARG B CA 1
ATOM 4578 C C . ARG B 1 270 ? 1.329 61.862 43.172 1 28.12 270 ARG B C 1
ATOM 4580 O O . ARG B 1 270 ? 1.846 62.028 44.279 1 28.12 270 ARG B O 1
ATOM 4587 N N . VAL B 1 271 ? 2.291 60.94 42.75 1 29.25 271 VAL B N 1
ATOM 4588 C CA . VAL B 1 271 ? 3.648 61.428 42.975 1 29.25 271 VAL B CA 1
ATOM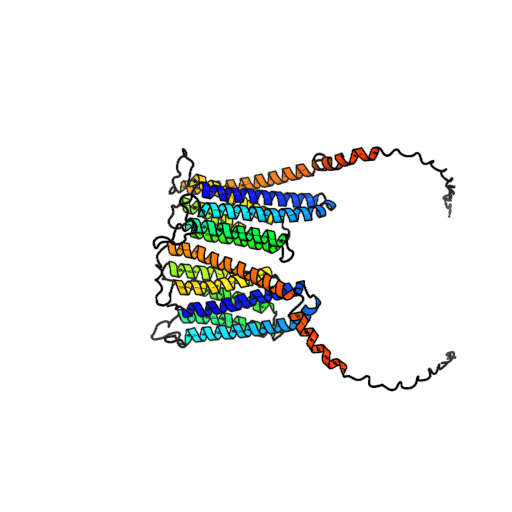 4589 C C . VAL B 1 271 ? 3.8 62.825 42.378 1 29.25 271 VAL B C 1
ATOM 4591 O O . VAL B 1 271 ? 3.288 63.101 41.29 1 29.25 271 VAL B O 1
ATOM 4594 N N . SER B 1 272 ? 4.125 63.74 43.208 1 27.25 272 SER B N 1
ATOM 4595 C CA . SER B 1 272 ? 4.367 65.177 43.115 1 27.25 272 SER B CA 1
ATOM 4596 C C . SER B 1 272 ? 5.335 65.502 41.983 1 27.25 272 SER B C 1
ATOM 4598 O O . SER B 1 272 ? 6.414 64.911 41.892 1 27.25 272 SER B O 1
ATOM 4600 N N . SER B 1 273 ? 4.778 65.725 40.789 1 25.91 273 SER B N 1
ATOM 4601 C CA . SER B 1 273 ? 5.324 66.102 39.49 1 25.91 273 SER B CA 1
ATOM 4602 C C . SER B 1 273 ? 6.388 67.185 39.63 1 25.91 273 SER B C 1
ATOM 4604 O O . SER B 1 273 ? 6.1 68.288 40.099 1 25.91 273 SER B O 1
ATOM 4606 N N . HIS B 1 274 ? 7.573 66.808 40.196 1 28.41 274 HIS B N 1
ATOM 4607 C CA . HIS B 1 274 ? 8.574 67.862 40.323 1 28.41 274 HIS B CA 1
ATOM 4608 C C . HIS B 1 274 ? 8.623 68.729 39.07 1 28.41 274 HIS B C 1
ATOM 4610 O O . HIS B 1 274 ? 8.306 68.262 37.974 1 28.41 274 HIS B O 1
ATOM 4616 N N . PRO B 1 275 ? 8.843 70.026 39.306 1 27.42 275 PRO B N 1
ATOM 4617 C CA . PRO B 1 275 ? 8.688 71.185 38.423 1 27.42 275 PRO B CA 1
ATOM 4618 C C . PRO B 1 275 ? 9.508 71.064 37.141 1 27.42 275 PRO B C 1
ATOM 4620 O O . PRO B 1 275 ? 10.53 70.374 37.121 1 27.42 275 PRO B O 1
ATOM 4623 N N . GLU B 1 276 ? 8.836 71.04 35.982 1 26.43 276 GLU B N 1
ATOM 4624 C CA . GLU B 1 276 ? 9.202 70.979 34.571 1 26.43 276 GLU B CA 1
ATOM 4625 C C . GLU B 1 276 ? 10.352 71.932 34.257 1 26.43 276 GLU B C 1
ATOM 4627 O O . GLU B 1 276 ? 10.252 73.136 34.502 1 26.43 276 GLU B O 1
ATOM 4632 N N . PRO B 1 277 ? 11.63 71.522 34.617 1 28.09 277 PRO B N 1
ATOM 4633 C CA . PRO B 1 277 ? 12.624 72.552 34.306 1 28.09 277 PRO B CA 1
ATOM 4634 C C . PRO B 1 277 ? 12.405 73.188 32.935 1 28.09 277 PRO B C 1
ATOM 4636 O O . PRO B 1 277 ? 11.845 72.552 32.038 1 28.09 277 PRO B O 1
ATOM 4639 N N . THR B 1 278 ? 12.34 74.501 32.886 1 25.39 278 THR B N 1
ATOM 4640 C CA . THR B 1 278 ? 12.139 75.547 31.889 1 25.39 278 THR B CA 1
ATOM 4641 C C . THR B 1 278 ? 13.088 75.36 30.709 1 25.39 278 THR B C 1
ATOM 4643 O O . THR B 1 278 ? 14.308 75.346 30.883 1 25.39 278 THR B O 1
ATOM 4646 N N . GLU B 1 279 ? 12.736 74.453 29.768 1 23.71 279 GLU B N 1
ATOM 4647 C CA . GLU B 1 279 ? 13.438 74.231 28.507 1 23.71 279 GLU B CA 1
ATOM 4648 C C . GLU B 1 279 ? 13.709 75.549 27.787 1 23.71 279 GLU B C 1
ATOM 4650 O O . GLU B 1 279 ? 12.776 76.284 27.456 1 23.71 279 GLU B O 1
ATOM 4655 N N . ASP B 1 280 ? 14.72 76.327 28.273 1 22.94 280 ASP B N 1
ATOM 4656 C CA . ASP B 1 280 ? 15.126 77.549 27.585 1 22.94 280 ASP B CA 1
ATOM 4657 C C . ASP B 1 280 ? 15.211 77.327 26.076 1 22.94 280 ASP B C 1
ATOM 4659 O O . ASP B 1 280 ? 15.92 76.431 25.614 1 22.94 280 ASP B O 1
ATOM 4663 N N . TYR B 1 281 ? 14.062 77.441 25.361 1 21.44 281 TYR B N 1
ATOM 4664 C CA . TYR B 1 281 ? 13.804 77.406 23.926 1 21.44 281 TYR B CA 1
ATOM 4665 C C . TYR B 1 281 ? 14.77 78.316 23.176 1 21.44 281 TYR B C 1
ATOM 4667 O O . TYR B 1 281 ? 14.636 79.541 23.217 1 21.44 281 TYR B O 1
ATOM 4675 N N . CYS B 1 282 ? 16.119 78.126 23.361 1 22.29 282 CYS B N 1
ATOM 4676 C CA . CYS B 1 282 ? 16.982 79.008 22.583 1 22.29 282 CYS B CA 1
ATOM 4677 C C . CYS B 1 282 ? 16.567 79.022 21.116 1 22.29 282 CYS B C 1
ATOM 4679 O O . CYS B 1 282 ? 16.565 77.981 20.457 1 22.29 282 CYS B O 1
ATOM 4681 N N . LEU B 1 283 ? 15.632 79.954 20.762 1 20.62 283 LEU B N 1
ATOM 4682 C CA . LEU B 1 283 ? 15.069 80.391 19.489 1 20.62 283 LEU B CA 1
ATOM 4683 C C . LEU B 1 283 ? 16.168 80.604 18.454 1 20.62 283 LEU B C 1
ATOM 4685 O O . LEU B 1 283 ? 16.969 81.534 18.575 1 20.62 283 LEU B O 1
ATOM 4689 N N . PHE B 1 284 ? 17.003 79.544 18.168 1 22.22 284 PHE B N 1
ATOM 4690 C CA . PHE B 1 284 ? 17.978 79.795 17.113 1 22.22 284 PHE B CA 1
ATOM 4691 C C . PHE B 1 284 ? 17.29 80.294 15.848 1 22.22 284 PHE B C 1
ATOM 4693 O O . PHE B 1 284 ? 16.49 79.576 15.246 1 22.22 284 PHE B O 1
ATOM 4700 N N . LEU B 1 285 ? 17.049 81.656 15.703 1 20.32 285 LEU B N 1
ATOM 4701 C CA . LEU B 1 285 ? 16.521 82.518 14.651 1 20.32 285 LEU B CA 1
ATOM 4702 C C . LEU B 1 285 ? 17.151 82.18 13.304 1 20.32 285 LEU B C 1
ATOM 4704 O O . LEU B 1 285 ? 18.346 81.887 13.229 1 20.32 285 LEU B O 1
ATOM 4708 N N . PHE B 1 286 ? 16.335 81.733 12.272 1 21.95 286 PHE B N 1
ATOM 4709 C CA . PHE B 1 286 ? 16.356 81.404 10.852 1 21.95 286 PHE B CA 1
ATOM 4710 C C . PHE B 1 286 ? 16.865 82.583 10.031 1 21.95 286 PHE B C 1
ATOM 4712 O O . PHE B 1 286 ? 16.095 83.479 9.678 1 21.95 286 PHE B O 1
ATOM 4719 N N . GLN B 1 287 ? 18.049 83.238 10.319 1 21.94 287 GLN B N 1
ATOM 4720 C CA . GLN B 1 287 ? 18.274 84.418 9.491 1 21.94 287 GLN B CA 1
ATOM 4721 C C . GLN B 1 287 ? 18.183 84.074 8.007 1 21.94 287 GLN B C 1
ATOM 4723 O O . GLN B 1 287 ? 18.667 83.026 7.576 1 21.94 287 GLN B O 1
ATOM 4728 N N . LYS B 1 288 ? 17.263 84.783 7.187 1 25.37 288 LYS B N 1
ATOM 4729 C CA . LYS B 1 288 ? 16.862 84.954 5.794 1 25.37 288 LYS B CA 1
ATOM 4730 C C . LYS B 1 288 ? 18.053 85.341 4.922 1 25.37 288 LYS B C 1
ATOM 4732 O O . LYS B 1 288 ? 18.681 86.378 5.146 1 25.37 288 LYS B O 1
ATOM 4737 N N . PRO B 1 289 ? 19.133 84.536 4.565 1 26.43 289 PRO B N 1
ATOM 4738 C CA . PRO B 1 289 ? 20.092 85.275 3.741 1 26.43 289 PRO B CA 1
ATOM 4739 C C . PRO B 1 289 ? 19.448 85.909 2.511 1 26.43 289 PRO B C 1
ATOM 4741 O O . PRO B 1 289 ? 18.5 85.353 1.95 1 26.43 289 PRO B O 1
ATOM 4744 N N . SER B 1 290 ? 19.618 87.271 2.216 1 25.4 290 SER B N 1
ATOM 4745 C CA . SER B 1 290 ? 19.294 88.351 1.29 1 25.4 290 SER B CA 1
ATOM 4746 C C . SER B 1 290 ? 19.578 87.946 -0.152 1 25.4 290 SER B C 1
ATOM 4748 O O . SER B 1 290 ? 20.242 86.937 -0.4 1 25.4 290 SER B O 1
ATOM 4750 N N . ASP B 1 291 ? 20.125 89.087 -0.945 1 23.5 291 ASP B N 1
ATOM 4751 C CA . ASP B 1 291 ? 20.361 89.902 -2.133 1 23.5 291 ASP B CA 1
ATOM 4752 C C . ASP B 1 291 ? 21.633 89.464 -2.855 1 23.5 291 ASP B C 1
ATOM 4754 O O . ASP B 1 291 ? 21.992 90.03 -3.89 1 23.5 291 ASP B O 1
ATOM 4758 N N . ALA B 1 292 ? 22.662 88.572 -2.848 1 23.4 292 ALA B N 1
ATOM 4759 C CA . ALA B 1 292 ? 23.237 88.721 -4.183 1 23.4 292 ALA B CA 1
ATOM 4760 C C . ALA B 1 292 ? 22.434 87.938 -5.217 1 23.4 292 ALA B C 1
ATOM 4762 O O . ALA B 1 292 ? 21.978 86.825 -4.945 1 23.4 292 ALA B O 1
#

pLDDT: mean 82.35, std 24.08, range [20.32, 98.78]

Solvent-accessible surface area (backbone atoms only — not comparable to full-atom values): 31594 Å² total; per-residue (Å²): 129,88,48,38,66,70,23,38,50,61,12,49,52,29,33,53,51,16,51,51,50,38,51,51,52,44,50,53,52,53,40,58,73,71,38,75,74,60,47,62,73,42,48,62,55,48,45,53,50,45,30,49,51,12,51,52,36,30,51,52,18,50,53,49,30,48,49,39,29,66,37,95,88,38,46,65,88,39,61,68,52,96,94,35,82,31,59,60,68,41,51,52,51,28,51,40,24,49,36,41,23,50,22,11,50,43,26,30,48,28,63,74,36,88,85,44,65,66,57,51,33,39,47,35,44,20,51,26,32,43,50,37,23,54,52,55,64,69,66,49,78,92,57,52,60,42,61,37,47,59,50,47,52,46,30,52,42,29,46,52,30,18,50,46,30,43,48,47,50,76,43,80,90,51,66,68,55,52,42,51,33,20,48,37,36,27,42,48,9,54,45,28,38,50,46,18,51,55,77,40,46,58,91,92,51,80,80,66,65,46,80,44,65,65,54,51,50,50,49,55,50,50,55,51,48,52,48,52,50,47,53,52,50,51,52,49,50,46,53,49,53,51,51,61,67,68,50,86,57,68,74,66,52,60,64,60,62,67,65,57,67,70,67,66,64,75,66,82,71,78,74,75,79,73,80,81,80,79,80,80,79,80,80,82,78,83,75,73,84,80,79,134,128,89,48,36,64,70,23,38,50,59,12,49,52,30,34,54,51,16,51,49,50,37,50,51,53,46,50,52,54,52,42,60,74,72,39,77,78,57,46,60,73,41,48,59,52,48,43,52,50,47,31,49,52,11,50,51,36,31,50,53,19,50,51,50,29,49,50,38,28,66,37,96,88,38,47,66,87,39,60,68,52,95,94,34,80,33,58,60,67,40,51,49,52,30,52,39,23,49,37,41,22,51,22,12,51,44,26,30,48,26,62,74,36,89,83,44,65,66,53,50,31,37,44,35,44,18,49,24,31,42,50,38,24,54,50,55,65,62,65,51,76,92,58,53,62,43,61,40,49,60,50,47,54,48,29,53,42,30,47,51,30,19,49,46,30,41,50,46,46,76,43,80,90,51,67,68,54,52,43,50,32,20,49,36,36,28,40,48,8,54,45,28,40,50,48,16,52,56,77,38,46,59,93,91,51,80,79,66,67,47,80,43,66,66,56,50,56,48,48,57,52,49,53,52,50,53,49,54,49,49,54,51,51,52,50,49,50,47,51,50,53,51,52,64,67,67,51,80,55,70,73,64,44,59,64,56,59,69,67,51,68,71,69,64,66,72,72,78,71,78,70,79,75,71,79,76,78,79,74,78,72,76,75,79,77,82,80,76,86,84,78,129

Secondary structure (DSSP, 8-state):
---HHHHHHHHHHHHHHHHHHHHHHHHHHHHHHH-TTTHHHHHHHHHHHHHHHHHHHHHHHHHHHHHHHHSTT--TT-SEETTEE--HHHHHHHHHHHHHHHHHHHHHHHHH-SSS-THHHHHHHHHHHHHHHHHHHHT-TT--HHHHHHHHHHHHHHHHHHHHHHHHHHSSS-HHHHHHHHHHHHHHHHHHHHHHHHHSPPTTSPPP-TT-HHHHHHHHHHHHHHHHHHHHHHHHHHHHHHHHHHSSSHHHHHHHTTTSSGGGGS--------------------------/---HHHHHHHHHHHHHHHHHHHHHHHHHHHHHHH-SSTHHHHHHHHHHHHHHHHHHHHHHHHHHHHHHHHSTT--TT--EETTEE--HHHHHHHHHHHHHHHHHHHHHHHHH-SSS-THHHHHHHHHHHHHHHHHHHHT-TT--HHHHHHHHHHHHHHHHHHHHHHHHHHSSS-HHHHHHHHHHHHHHHHHHHHHHHHHSPPTTSPPP-TT-HHHHHHHHHHHHHHHHHHHHHHHHHHHHHHHHHHSSSHHHHHHHHHSSGGGGGS--------------------------

Sequence (584 aa):
MGSFKGHALPGTFFILMGFWWSTKVILKYVYKKQTRTCYLSSKTFLRRAEIWEGVVAIIMALTGMVGEQFISGGPYLNLYKDGQWNQLLGWHHTTMYFFFGLQGVSQVICFTTNLFPTSLSKLMLSNAIFVESFIFYNHTHGREMLDVFVHQLLVFTTILAGLVTFIEFLTKNNVLLELLRSSLIILQGTWFWQVAFVLYPPSGSPEWNLSDIENKMFLTMCFCWHYASIFVITGLNYALITWLTSGPHLLRGWGVFRNSPRMQGKTLLRVSSHPEPTEDYCLFLFQKPSDAMGSFKGHALPGTFFILMGFWWSTKVILKYVYKKQTRTCYLSSKTFLRRAEIWEGVVAIIMALTGMVGEQFISGGPYLNLYKDGQWNQLLGWHHTTMYFFFGLQGVSQVICFTTNLFPTSLSKLMLSNAIFVESFIFYNHTHGREMLDVFVHQLLVFTTILAGLVTFIEFLTKNNVLLELLRSSLIILQGTWFWQVAFVLYPPSGSPEWNLSDIENKMFLTMCFCWHYASIFVITGLNYALITWLTSGPHLLRGWGVFRNSPRMQGKTLLRVSSHPEPTEDYCLFLFQKPSDA

Foldseek 3Di:
DAALCLLQLLLVVLQVLLVVLLLVLLLLVLCVVPPVVCVVVVVVVVLVVQLVSLVVLLVSLVVQLCCLAPPVQHCVPPQDDPRDGDPVVSVLSNVLSVLSNVLSVVSNCVSVDVPDPNLVSLLSVLVSLVSNLVSLQVPCPPDFQQLNLLSVVLSVLSNVLSVLSVVPSVDPDDSVSSNVSSLSSNLSSVSSNVSSCQCPNDPPDDHDDRHDVVVSVVVVVVSVVSSVVSVVVSVVSSVVSSVVVPDPDDPVVVPVPPPPPPVPPPPPPPPDPPDDPDPPPPPPDPPDPDDD/DAALCLLQLVLVVLQVLLVVLLLVLLLLVLCVVPPVPCVVVVVVVVLVVQLVSLVVLLVSLVVQLCCLAPPVQHCVPPQDDPRDGDPVVSVLSNVLSVLSNVLSVVSNCVSVDVPDPNLVSLLSVLVSLVSNLVSLQVPCPPDFPQLNLLSVVLSVLSPVLSVLSVVPSVDDDDSVSSNVSSLSSNLSSVSSNVSSCQCPNDPPDDHDDRHDVVVSVVVVVVSVVSSVVSVVVSVVSSVVSNVVVPDPDDPVPVVVVVVPDPVPPPDPPPPDPPDDPDPPPPCPDPPDDDDD